Protein AF-A0A0G1C885-F1 (afdb_monomer_lite)

InterPro domains:
  IPR002300 Aminoacyl-tRNA synthetase, class Ia [PF00133] (81-276)
  IPR002300 Aminoacyl-tRNA synthetase, class Ia [PF00133] (360-400)
  IPR002303 Valine-tRNA ligase [PR00986] (29-46)
  IPR002303 Valine-tRNA ligase [PR00986] (157-170)
  IPR002303 Valine-tRNA ligase [PR00986] (380-401)
  IPR002303 Valine-tRNA ligase [PTHR11946] (9-399)
  IPR009008 Valyl/Leucyl/Isoleucyl-tRNA synthetase, editing domain [G3DSA:3.90.740.10] (1-144)
  IPR009008 Valyl/Leucyl/Isoleucyl-tRNA synthetase, editing domain [SSF50677] (2-146)
  IPR014729 Rossmann-like alpha/beta/alpha sandwich fold [G3DSA:3.40.50.620] (153-241)
  IPR014729 Rossmann-like alpha/beta/alpha sandwich fold [G3DSA:3.40.50.620] (327-408)

Sequence (433 aa):
PLYYIKYGPIELATVRLETKFGDTAVAVNPKDKRYKNFVGKEIKIQTILGPAKIKVIADEAVDIKFGTGAVKVTPAHDPNDFEMWKRHKEEIPGPKTVIDQYGRMDLREFWEKERAKKYHGLKIAEARNLIAQDMQKEGLMAKIDNDYTHTVATCYKCGTILEPRILPQWFISMTKPPAKGKKSLRDLGVETVKKGEVKFIPQRMEKIYMHWMKNLRDWNISRQIVWGIRIPAWYCRPKTFEKIMGFYTGVVPEVAKGKTKTYRIRDHQFKQGDIVGFENSQTKEIFGQAKIIKIEKIPLSQINLKDPGHYKTYESHEELIEAIKKHQPQKEVNENTEVIVYSYEFSKLDKKDSGCGNVIVSTKTPEKCPRCGSKNLEQDSDVFDTWFSSGQWPFAVQNFLSYGRYGNRLGYSFFLGGAHGYARKIQNRKSAF

pLDDT: mean 78.22, std 21.26, range [25.92, 98.06]

Foldseek 3Di:
DWFWFDFAVAIATDPQLLLLVFFWAKEAACPQPVCVVQAQHWGWGQDLLGIDIHHYHHDNVQDVPPDNRMHTQQLFWDVVSVVVCVVCVVRTDDHDDQADPVQAGDQPVSVVRPSSVVRGGHHRVRSRVVRVVSCVVVVRTPDDDPPDDDDFDADPPPRHTDTRGDDDFDWAFQQDAPDPPGGGLLVVVVVCVVVVVDDDVVNVVNVVSVVCSVPDDIDGFWDLDPDAAFAQKKWQAFPDDPDEDQDDPQDDDDDDDWAAKDKDPDCPVDDQQDKYWDADNVPRATFKIKGFHDKDKDFLLPDPLPPPRHPDRDPDSVSVQVSNCVVVVPDDHDRRRIIMMTGIGMDTQDCQNRTDRDMDRDPDDDCADPPRRHRRIDGHSIHTDPLVRVQCVCCVVVVLVPPPPPVVPPPPDDPRPRCNVPVVVVVPDDDDD

Organism: NCBI:txid1618659

Secondary structure (DSSP, 8-state):
-EEEEEETTEEEEES-GGGGGS--EEEE-TT-TTTTTTTT-EEEEEETTEEEEEEEEE-TTS-TTSTTSEEEE-TTT-HHHHHHHHHSTTTSPPP---B-TTSBB--GGGTTSHHHHHHTT-BHHHHHHHHHHHHHHTT-EEEEESS------B-TTT-PBP--------EE-SSS-SSTT---HHHHHHHHHHTT-S--SSTHHHHHHHHHHHT---EE-EE--SSSPBPSEEEE-----S------SS------SS---EEESS-----TT-EEEEE-TTT--EEEEEEEEEEEEEEGGG--TT-TT-SS--SSHHHHHHHHHHH-TTS---TT-EEEEEEEEEEEPPTTTS----EEE-SS--SS-TTT----EEE-S-EE-HHHHHHHHHHHHTTTTT-TTTTTT-----S-TTTHHHHHHHHS--S--

Structure (mmCIF, N/CA/C/O backbone):
data_AF-A0A0G1C885-F1
#
_entry.id   AF-A0A0G1C885-F1
#
loop_
_atom_site.group_PDB
_atom_site.id
_atom_site.type_symbol
_atom_site.label_atom_id
_atom_site.label_alt_id
_atom_site.label_comp_id
_atom_site.label_asym_id
_atom_site.label_entity_id
_atom_site.label_seq_id
_atom_site.pdbx_PDB_ins_code
_atom_site.Cartn_x
_atom_site.Cartn_y
_atom_site.Cartn_z
_atom_site.occupancy
_atom_site.B_iso_or_equiv
_atom_site.auth_seq_id
_atom_site.auth_comp_id
_atom_site.auth_asym_id
_atom_site.auth_atom_id
_atom_site.pdbx_PDB_model_num
ATOM 1 N N . PRO A 1 1 ? -13.970 -18.763 -4.764 1.00 92.56 1 PRO A N 1
ATOM 2 C CA . PRO A 1 1 ? -13.261 -19.982 -4.314 1.00 92.56 1 PRO A CA 1
ATOM 3 C C . PRO A 1 1 ? -12.185 -19.673 -3.270 1.00 92.56 1 PRO A C 1
ATOM 5 O O . PRO A 1 1 ? -11.553 -18.617 -3.335 1.00 92.56 1 PRO A O 1
ATOM 8 N N . LEU A 1 2 ? -11.985 -20.603 -2.340 1.00 96.69 2 LEU A N 1
ATOM 9 C CA . LEU A 1 2 ? -10.803 -20.680 -1.490 1.00 96.69 2 LEU A CA 1
ATOM 10 C C . LEU A 1 2 ? -9.802 -21.634 -2.146 1.00 96.69 2 LEU A C 1
ATOM 12 O O . LEU A 1 2 ? -10.104 -22.796 -2.414 1.00 96.69 2 LEU A O 1
ATOM 16 N N . TYR A 1 3 ? -8.612 -21.129 -2.438 1.00 97.19 3 TYR A N 1
ATOM 17 C CA . TYR A 1 3 ? -7.546 -21.877 -3.087 1.00 97.19 3 TYR A CA 1
ATOM 18 C C . TYR A 1 3 ? -6.570 -22.387 -2.034 1.00 97.19 3 TYR A C 1
ATOM 20 O O . TYR A 1 3 ? -6.033 -21.598 -1.256 1.00 97.19 3 TYR A O 1
ATOM 28 N N . TYR A 1 4 ? -6.317 -23.690 -2.044 1.00 97.31 4 TYR A N 1
ATOM 29 C CA . TYR A 1 4 ? -5.273 -24.333 -1.261 1.00 97.31 4 TYR A CA 1
ATOM 30 C C . TYR A 1 4 ? -4.066 -24.549 -2.164 1.00 97.31 4 TYR A C 1
ATOM 32 O O . TYR A 1 4 ? -4.149 -25.259 -3.169 1.00 97.31 4 TYR A O 1
ATOM 40 N N . ILE A 1 5 ? -2.950 -23.917 -1.823 1.00 96.19 5 ILE A N 1
ATOM 41 C CA . ILE A 1 5 ? -1.747 -23.877 -2.652 1.00 96.19 5 ILE A CA 1
ATOM 42 C C . ILE A 1 5 ? -0.556 -24.483 -1.920 1.00 96.19 5 ILE A C 1
ATOM 44 O O . ILE A 1 5 ? -0.408 -24.323 -0.707 1.00 96.19 5 ILE A O 1
ATOM 48 N N . LYS A 1 6 ? 0.325 -25.138 -2.675 1.00 95.00 6 LYS A N 1
ATOM 49 C CA . LYS A 1 6 ? 1.579 -25.683 -2.154 1.00 95.00 6 LYS A CA 1
ATOM 50 C C . LYS A 1 6 ? 2.623 -24.574 -2.074 1.00 95.00 6 LYS A C 1
ATOM 52 O O . LYS A 1 6 ? 2.914 -23.914 -3.071 1.00 95.00 6 LYS A O 1
ATOM 57 N N . TYR A 1 7 ? 3.204 -24.380 -0.897 1.00 93.62 7 TYR A N 1
ATOM 58 C CA . TYR A 1 7 ? 4.192 -23.341 -0.604 1.00 93.62 7 TYR A CA 1
ATOM 59 C C . TYR A 1 7 ? 5.442 -23.959 0.031 1.00 93.62 7 TYR A C 1
ATOM 61 O O . TYR A 1 7 ? 5.854 -23.641 1.145 1.00 93.62 7 TYR A O 1
ATOM 69 N N . GLY A 1 8 ? 6.046 -24.898 -0.703 1.00 91.44 8 GLY A N 1
ATOM 70 C CA . GLY A 1 8 ? 7.139 -25.722 -0.193 1.00 91.44 8 GLY A CA 1
ATOM 71 C C . GLY A 1 8 ? 6.615 -26.742 0.828 1.00 91.44 8 GLY A C 1
ATOM 72 O O . GLY A 1 8 ? 5.675 -27.462 0.499 1.00 91.44 8 GLY A O 1
ATOM 73 N N . PRO A 1 9 ? 7.183 -26.822 2.047 1.00 92.38 9 PRO A N 1
ATOM 74 C CA . PRO A 1 9 ? 6.726 -27.756 3.080 1.00 92.38 9 PRO A CA 1
ATOM 75 C C . PRO A 1 9 ? 5.414 -27.333 3.765 1.00 92.38 9 PRO A C 1
ATOM 77 O O . PRO A 1 9 ? 4.931 -28.048 4.639 1.00 92.38 9 PRO A O 1
ATOM 80 N N . ILE A 1 10 ? 4.864 -26.165 3.418 1.00 94.19 10 ILE A N 1
ATOM 81 C CA . ILE A 1 10 ? 3.641 -25.608 4.002 1.00 94.19 10 ILE A CA 1
ATOM 82 C C . ILE A 1 10 ? 2.589 -25.474 2.902 1.00 94.19 10 ILE A C 1
ATOM 84 O O . ILE A 1 10 ? 2.888 -25.004 1.805 1.00 94.19 10 ILE A O 1
ATOM 88 N N . GLU A 1 11 ? 1.347 -25.843 3.200 1.00 95.06 11 GLU A N 1
ATOM 89 C CA . GLU A 1 11 ? 0.192 -25.503 2.368 1.00 95.06 11 GLU A CA 1
ATOM 90 C C . GLU A 1 11 ? -0.501 -24.256 2.920 1.00 95.06 11 GLU A C 1
ATOM 92 O O . GLU A 1 11 ? -0.594 -24.076 4.135 1.00 95.06 11 GLU A O 1
ATOM 97 N N . LEU A 1 12 ? -0.993 -23.387 2.038 1.00 94.88 12 LEU A N 1
ATOM 98 C CA . LEU A 1 12 ? -1.668 -22.137 2.404 1.00 94.88 12 LEU A CA 1
ATOM 99 C C . LEU A 1 12 ? -3.074 -22.104 1.822 1.00 94.88 12 LEU A C 1
ATOM 101 O O . LEU A 1 12 ? -3.291 -22.599 0.718 1.00 94.88 12 LEU A O 1
ATOM 105 N N . ALA A 1 13 ? -3.995 -21.440 2.516 1.00 95.06 13 ALA A N 1
ATOM 106 C CA . ALA A 1 13 ? -5.323 -21.131 1.996 1.00 95.06 13 ALA A CA 1
ATOM 107 C C . ALA A 1 13 ? -5.428 -19.638 1.642 1.00 95.06 13 ALA A C 1
ATOM 109 O O . ALA A 1 13 ? -5.046 -18.772 2.430 1.00 95.06 13 ALA A O 1
ATOM 110 N N . THR A 1 14 ? -5.943 -19.306 0.456 1.00 95.50 14 THR A N 1
ATOM 111 C CA . THR A 1 14 ? -6.144 -17.911 0.041 1.00 95.50 14 THR A CA 1
ATOM 112 C C . THR A 1 14 ? -7.304 -17.741 -0.931 1.00 95.50 14 THR A C 1
ATOM 114 O O . THR A 1 14 ? -7.584 -18.621 -1.734 1.00 95.50 14 THR A O 1
ATOM 117 N N . VAL A 1 15 ? -7.958 -16.580 -0.908 1.00 95.19 15 VAL A N 1
ATOM 118 C CA . VAL A 1 15 ? -8.961 -16.184 -1.915 1.00 95.19 15 VAL A CA 1
ATOM 119 C C . VAL A 1 15 ? -8.382 -15.287 -3.021 1.00 95.19 15 VAL A C 1
ATOM 121 O O . VAL A 1 15 ? -9.048 -15.042 -4.025 1.00 95.19 15 VAL A O 1
ATOM 124 N N . ARG A 1 16 ? -7.135 -14.809 -2.866 1.00 95.81 16 ARG A N 1
ATOM 125 C CA . ARG A 1 16 ? -6.495 -13.812 -3.747 1.00 95.81 16 ARG A CA 1
ATOM 126 C C . ARG A 1 16 ? -5.171 -14.305 -4.344 1.00 95.81 16 ARG A C 1
ATOM 128 O O . ARG A 1 16 ? -4.099 -13.832 -3.961 1.00 95.81 16 ARG A O 1
ATOM 135 N N . LEU A 1 17 ? -5.227 -15.239 -5.295 1.00 96.50 17 LEU A N 1
ATOM 136 C CA . LEU A 1 17 ? -4.034 -15.774 -5.979 1.00 96.50 17 LEU A CA 1
ATOM 137 C C . LEU A 1 17 ? -3.221 -14.709 -6.724 1.00 96.50 17 LEU A C 1
ATOM 139 O O . LEU A 1 17 ? -2.000 -14.790 -6.787 1.00 96.50 17 LEU A O 1
ATOM 143 N N . GLU A 1 18 ? -3.877 -13.697 -7.277 1.00 96.50 18 GLU A N 1
ATOM 144 C CA . GLU A 1 18 ? -3.225 -12.630 -8.033 1.00 96.50 18 GLU A CA 1
ATOM 145 C C . GLU A 1 18 ? -2.284 -11.780 -7.170 1.00 96.50 18 GLU A C 1
ATOM 147 O O . GLU A 1 18 ? -1.275 -11.280 -7.647 1.00 96.50 18 GLU A O 1
ATOM 152 N N . THR A 1 19 ? -2.560 -11.670 -5.869 1.00 96.81 19 THR A N 1
ATOM 153 C CA . THR A 1 19 ? -1.726 -10.891 -4.938 1.00 96.81 19 THR A CA 1
ATOM 154 C C . THR A 1 19 ? -0.439 -11.619 -4.548 1.00 96.81 19 THR A C 1
ATOM 156 O O . THR A 1 19 ? 0.475 -11.024 -3.990 1.00 96.81 19 THR A O 1
ATOM 159 N N . LYS A 1 20 ? -0.327 -12.903 -4.900 1.00 95.06 20 LYS A N 1
ATOM 160 C CA . LYS A 1 20 ? 0.731 -13.810 -4.450 1.00 95.06 20 LYS A CA 1
ATOM 161 C C . LYS A 1 20 ? 2.124 -13.485 -5.011 1.00 95.06 20 LYS A C 1
ATOM 163 O O . LYS A 1 20 ? 3.103 -14.123 -4.624 1.00 95.06 20 LYS A O 1
ATOM 168 N N . PHE A 1 21 ? 2.219 -12.558 -5.966 1.00 95.50 21 PHE A N 1
ATOM 169 C CA . PHE A 1 21 ? 3.491 -11.993 -6.436 1.00 95.50 21 PHE A CA 1
ATOM 170 C C . PHE A 1 21 ? 4.071 -10.970 -5.449 1.00 95.50 21 PHE A C 1
ATOM 172 O O . PHE A 1 21 ? 5.275 -10.740 -5.453 1.00 95.50 21 PHE A O 1
ATOM 179 N N . GLY A 1 22 ? 3.228 -10.370 -4.603 1.00 95.31 22 GLY A N 1
ATOM 180 C CA . GLY A 1 22 ? 3.623 -9.386 -3.596 1.00 95.31 22 GLY A CA 1
ATOM 181 C C . GLY A 1 22 ? 3.869 -9.982 -2.209 1.00 95.31 22 GLY A C 1
ATOM 182 O O . GLY A 1 22 ? 3.947 -9.230 -1.239 1.00 95.31 22 GLY A O 1
ATOM 183 N N . ASP A 1 23 ? 3.921 -11.312 -2.093 1.00 97.06 23 ASP A N 1
ATOM 184 C CA . ASP A 1 23 ? 4.130 -11.989 -0.814 1.00 97.06 23 ASP A CA 1
ATOM 185 C C . ASP A 1 23 ? 5.489 -11.622 -0.217 1.00 97.06 23 ASP A C 1
ATOM 187 O O . ASP A 1 23 ? 6.523 -11.697 -0.885 1.00 97.06 23 ASP A O 1
ATOM 191 N N . THR A 1 24 ? 5.489 -11.265 1.064 1.00 96.75 24 THR A N 1
ATOM 192 C CA . THR A 1 24 ? 6.704 -10.933 1.818 1.00 96.75 24 THR A CA 1
ATOM 193 C C . THR A 1 24 ? 7.045 -11.992 2.860 1.00 96.75 24 THR A C 1
ATOM 195 O O . THR A 1 24 ? 8.215 -12.151 3.208 1.00 96.75 24 THR A O 1
ATOM 198 N N . ALA A 1 25 ? 6.046 -12.738 3.337 1.00 97.75 25 ALA A N 1
ATOM 199 C CA . ALA A 1 25 ? 6.206 -13.789 4.334 1.00 97.75 25 ALA A CA 1
ATOM 200 C C . ALA A 1 25 ? 5.082 -14.835 4.262 1.00 97.75 25 ALA A C 1
ATOM 202 O O . ALA A 1 25 ? 4.063 -14.645 3.595 1.00 97.75 25 ALA A O 1
ATOM 203 N N . VAL A 1 26 ? 5.262 -15.926 5.002 1.00 97.75 26 VAL A N 1
ATOM 204 C CA . VAL A 1 26 ? 4.182 -16.808 5.457 1.00 97.75 26 VAL A CA 1
ATOM 205 C C . VAL A 1 26 ? 4.002 -16.581 6.952 1.00 97.75 26 VAL A C 1
ATOM 207 O O . VAL A 1 26 ? 4.980 -16.641 7.691 1.00 97.75 26 VAL A O 1
ATOM 210 N N . ALA A 1 27 ? 2.779 -16.341 7.410 1.00 97.62 27 ALA A N 1
ATOM 211 C CA . ALA A 1 27 ? 2.473 -16.218 8.828 1.00 97.62 27 ALA A CA 1
ATOM 212 C C . ALA A 1 27 ? 1.765 -17.472 9.342 1.00 97.62 27 ALA A C 1
ATOM 214 O O . ALA A 1 27 ? 0.869 -18.016 8.691 1.00 97.62 27 ALA A O 1
ATOM 215 N N . VAL A 1 28 ? 2.165 -17.912 10.531 1.00 97.50 28 VAL A N 1
ATOM 216 C CA . VAL A 1 28 ? 1.542 -19.010 11.279 1.00 97.50 28 VAL A CA 1
ATOM 217 C C . VAL A 1 28 ? 1.264 -18.555 12.704 1.00 97.50 28 VAL A C 1
ATOM 219 O O . VAL A 1 28 ? 1.943 -17.669 13.222 1.00 97.50 28 VAL A O 1
ATOM 222 N N . ASN A 1 29 ? 0.288 -19.162 13.372 1.00 96.62 29 ASN A N 1
ATOM 223 C CA . ASN A 1 29 ? 0.048 -18.831 14.773 1.00 96.62 29 ASN A CA 1
ATOM 224 C C . ASN A 1 29 ? 1.174 -19.409 15.659 1.00 96.62 29 ASN A C 1
ATOM 226 O O . ASN A 1 29 ? 1.488 -20.595 15.522 1.00 96.62 29 ASN A O 1
ATOM 230 N N . PRO A 1 30 ? 1.745 -18.655 16.622 1.00 94.81 30 PRO A N 1
ATOM 231 C CA . PRO A 1 30 ? 2.772 -19.174 17.536 1.00 94.81 30 PRO A CA 1
ATOM 232 C C . PRO A 1 30 ? 2.314 -20.379 18.375 1.00 94.81 30 PRO A C 1
ATOM 234 O O . PRO A 1 30 ? 3.142 -21.168 18.832 1.00 94.81 30 PRO A O 1
ATOM 237 N N . LYS A 1 31 ? 1.001 -20.538 18.589 1.00 95.69 31 LYS A N 1
ATOM 238 C CA . LYS A 1 31 ? 0.406 -21.652 19.345 1.00 95.69 31 LYS A CA 1
ATOM 239 C C . LYS A 1 31 ? 0.156 -22.887 18.471 1.00 95.69 31 LYS A C 1
ATOM 241 O O . LYS A 1 31 ? -0.198 -23.941 19.002 1.00 95.69 31 LYS A O 1
ATOM 246 N N . ASP A 1 32 ? 0.356 -22.792 17.156 1.00 95.88 32 ASP A N 1
ATOM 247 C CA . ASP A 1 32 ? 0.198 -23.917 16.239 1.00 95.88 32 ASP A CA 1
ATOM 248 C C . ASP A 1 32 ? 1.439 -24.821 16.236 1.00 95.88 32 ASP A C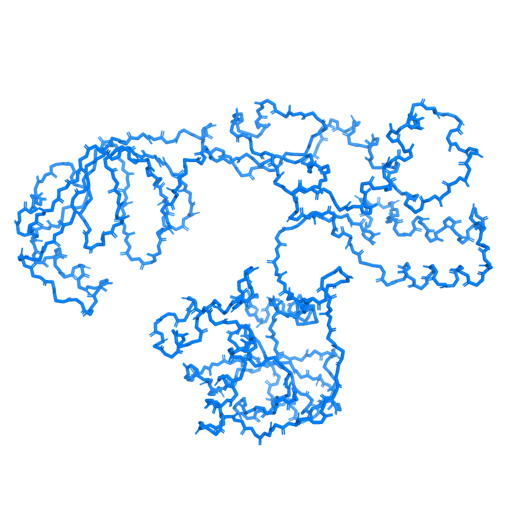 1
ATOM 250 O O . ASP A 1 32 ? 2.482 -24.518 15.649 1.00 95.88 32 ASP A O 1
ATOM 254 N N . LYS A 1 33 ? 1.314 -25.985 16.882 1.00 95.06 33 LYS A N 1
ATOM 255 C CA . LYS A 1 33 ? 2.400 -26.969 16.986 1.00 95.06 33 LYS A CA 1
ATOM 256 C C . LYS A 1 33 ? 2.844 -27.516 15.623 1.00 95.06 33 LYS A C 1
ATOM 258 O O . LYS A 1 33 ? 3.998 -27.926 15.517 1.00 95.06 33 LYS A O 1
ATOM 263 N N . ARG A 1 34 ? 1.982 -27.494 14.593 1.00 94.88 34 ARG A N 1
ATOM 2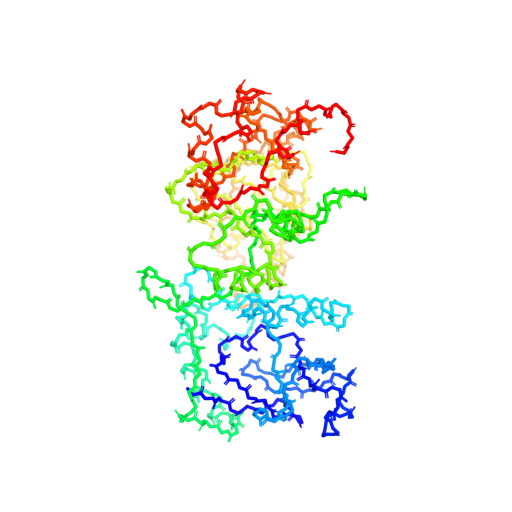64 C CA . ARG A 1 34 ? 2.289 -28.017 13.246 1.00 94.88 34 ARG A CA 1
ATOM 265 C C . ARG A 1 34 ? 3.446 -27.266 12.588 1.00 94.88 34 ARG A C 1
ATOM 267 O O . ARG A 1 34 ? 4.251 -27.877 11.892 1.00 94.88 34 ARG A O 1
ATOM 274 N N . TYR A 1 35 ? 3.554 -25.958 12.841 1.00 95.62 35 TYR A N 1
ATOM 275 C CA . TYR A 1 35 ? 4.497 -25.082 12.138 1.00 95.62 35 TYR A CA 1
ATOM 276 C C . TYR A 1 35 ? 5.661 -24.570 12.990 1.00 95.62 35 TYR A C 1
ATOM 278 O O . TYR A 1 35 ? 6.523 -23.853 12.481 1.00 95.62 35 TYR A O 1
ATOM 286 N N . LYS A 1 36 ? 5.741 -24.971 14.266 1.00 93.06 36 LYS A N 1
ATOM 287 C CA . LYS A 1 36 ? 6.752 -24.490 15.225 1.00 93.06 36 LYS A CA 1
ATOM 288 C C . LYS A 1 36 ? 8.191 -24.597 14.699 1.00 93.06 36 LYS A C 1
ATOM 290 O O . LYS A 1 36 ? 9.003 -23.714 14.942 1.00 93.06 36 LYS A O 1
ATOM 295 N N . ASN A 1 37 ? 8.493 -25.649 13.936 1.00 94.19 37 ASN A N 1
ATOM 296 C CA . ASN A 1 37 ? 9.830 -25.898 13.390 1.00 94.19 37 ASN A CA 1
ATOM 297 C C . ASN A 1 37 ? 10.209 -24.995 12.204 1.00 94.19 37 ASN A C 1
ATOM 299 O O . ASN A 1 37 ? 11.386 -24.980 11.832 1.00 94.19 37 ASN A O 1
ATOM 303 N N . PHE A 1 38 ? 9.254 -24.274 11.612 1.00 95.06 38 PHE A N 1
ATOM 304 C CA . PHE A 1 38 ? 9.480 -23.369 10.482 1.00 95.06 38 PHE A CA 1
ATOM 305 C C . PHE A 1 38 ? 9.588 -21.903 10.902 1.00 95.06 38 PHE A C 1
ATOM 307 O O . PHE A 1 38 ? 10.220 -21.132 10.187 1.00 95.06 38 PHE A O 1
ATOM 314 N N . VAL A 1 39 ? 9.016 -21.520 12.049 1.00 95.88 39 VAL A N 1
ATOM 315 C CA . VAL A 1 39 ? 9.035 -20.136 12.549 1.00 95.88 39 VAL A CA 1
ATOM 316 C C . VAL A 1 39 ? 10.466 -19.595 12.600 1.00 95.88 39 VAL A C 1
ATOM 318 O O . VAL A 1 39 ? 11.378 -20.245 13.111 1.00 95.88 39 VAL A O 1
ATOM 321 N N . GLY A 1 40 ? 10.664 -18.403 12.039 1.00 95.44 40 GLY A N 1
ATOM 322 C CA . GLY A 1 40 ? 11.960 -17.739 11.958 1.00 95.44 40 GLY A CA 1
ATOM 323 C C . GLY A 1 40 ? 12.886 -18.287 10.868 1.00 95.44 40 GLY A C 1
ATOM 324 O O . GLY A 1 40 ? 13.977 -17.749 10.682 1.00 95.44 40 GLY A O 1
ATOM 325 N N . LYS A 1 41 ? 12.490 -19.313 10.108 1.00 96.38 41 LYS A N 1
ATOM 326 C CA . LYS A 1 41 ? 13.300 -19.881 9.019 1.00 96.38 41 LYS A CA 1
ATOM 327 C C . LYS A 1 41 ? 12.832 -19.388 7.657 1.00 96.38 41 LYS A C 1
ATOM 329 O O . LYS A 1 41 ? 11.676 -19.013 7.465 1.00 96.38 41 LYS A O 1
ATOM 334 N N . GLU A 1 42 ? 13.752 -19.409 6.701 1.00 96.75 42 GLU A N 1
ATOM 335 C CA . GLU A 1 42 ? 13.404 -19.299 5.289 1.00 96.75 42 GLU A CA 1
ATOM 336 C C . GLU A 1 42 ? 13.106 -20.686 4.730 1.00 96.75 42 GLU A C 1
ATOM 338 O O . GLU A 1 42 ? 13.903 -21.615 4.878 1.00 96.75 42 GLU A O 1
ATOM 343 N N . ILE A 1 43 ? 11.971 -20.818 4.056 1.00 96.44 43 ILE A N 1
ATOM 344 C CA . ILE A 1 43 ? 11.600 -22.029 3.333 1.00 96.44 43 ILE A CA 1
ATOM 345 C C . ILE A 1 43 ? 11.766 -21.796 1.833 1.00 96.44 43 ILE A C 1
ATOM 347 O O . ILE A 1 43 ? 11.504 -20.706 1.318 1.00 96.44 43 ILE A O 1
ATOM 351 N N . LYS A 1 44 ? 12.223 -22.829 1.122 1.00 96.62 44 LYS A N 1
ATOM 352 C CA . LYS A 1 44 ? 12.243 -22.831 -0.343 1.00 96.62 44 LYS A CA 1
ATOM 353 C C . LYS A 1 44 ? 10.833 -23.114 -0.842 1.00 96.62 44 LYS A C 1
ATOM 355 O O . LYS A 1 44 ? 10.202 -24.070 -0.395 1.00 96.62 44 LYS A O 1
ATOM 360 N N . ILE A 1 45 ? 10.368 -22.300 -1.777 1.00 95.38 45 ILE A N 1
ATOM 361 C CA . ILE A 1 45 ? 9.045 -22.425 -2.382 1.00 95.38 45 ILE A CA 1
ATOM 362 C C . ILE A 1 45 ? 9.179 -22.473 -3.898 1.00 95.38 45 ILE A C 1
ATOM 364 O O . ILE A 1 45 ? 10.058 -21.830 -4.475 1.00 95.38 45 ILE A O 1
ATOM 368 N N . GLN A 1 46 ? 8.279 -23.206 -4.546 1.00 94.75 46 GLN A N 1
ATOM 369 C CA . GLN A 1 46 ? 8.097 -23.122 -5.986 1.00 94.75 46 GLN A CA 1
ATOM 370 C C . GLN A 1 46 ? 6.954 -22.145 -6.260 1.00 94.75 46 GLN A C 1
ATOM 372 O O . GLN A 1 46 ? 5.817 -22.379 -5.857 1.00 94.75 46 GLN A O 1
ATOM 377 N N . THR A 1 47 ? 7.254 -21.030 -6.923 1.00 93.12 47 THR A N 1
ATOM 378 C CA . THR A 1 47 ? 6.229 -20.083 -7.371 1.00 93.12 47 THR A CA 1
ATOM 379 C C . THR A 1 47 ? 5.893 -20.325 -8.835 1.00 93.12 47 THR A C 1
ATOM 381 O O . THR A 1 47 ? 6.652 -20.956 -9.571 1.00 93.12 47 THR A O 1
ATOM 384 N N . ILE A 1 48 ? 4.798 -19.721 -9.291 1.00 93.62 48 ILE A N 1
ATOM 385 C CA . ILE A 1 48 ? 4.456 -19.675 -10.714 1.00 93.62 48 ILE A CA 1
ATOM 386 C C . ILE A 1 48 ? 5.521 -18.941 -11.555 1.00 93.62 48 ILE A C 1
ATOM 388 O O . ILE A 1 48 ? 5.582 -19.113 -12.763 1.00 93.62 48 ILE A O 1
ATOM 392 N N . LEU A 1 49 ? 6.393 -18.136 -10.938 1.00 93.81 49 LEU A N 1
ATOM 393 C CA . LEU A 1 49 ? 7.521 -17.467 -11.598 1.00 93.81 49 LEU A CA 1
ATOM 394 C C . LEU A 1 49 ? 8.863 -18.179 -11.353 1.00 93.81 49 LEU A C 1
ATOM 396 O O . LEU A 1 49 ? 9.921 -17.568 -11.514 1.00 93.81 49 LEU A O 1
ATOM 400 N N . GLY A 1 50 ? 8.841 -19.434 -10.907 1.00 92.94 50 GLY A N 1
ATOM 401 C CA . GLY A 1 50 ? 10.038 -20.205 -10.579 1.00 92.94 50 GLY A CA 1
ATOM 402 C C . GLY A 1 50 ? 10.341 -20.282 -9.076 1.00 92.94 50 GLY A C 1
ATOM 403 O O . GLY A 1 50 ? 9.541 -19.827 -8.248 1.00 92.94 50 GLY A O 1
ATOM 404 N N . PRO A 1 51 ? 11.486 -20.873 -8.701 1.00 94.25 51 PRO A N 1
ATOM 405 C CA . PRO A 1 51 ? 11.864 -21.066 -7.306 1.00 94.25 51 PRO A CA 1
ATOM 406 C C . PRO A 1 51 ? 12.111 -19.730 -6.593 1.00 94.25 51 PRO A C 1
ATOM 408 O O . PRO A 1 51 ? 12.641 -18.781 -7.173 1.00 94.25 51 PRO A O 1
ATOM 411 N N . ALA A 1 52 ? 11.740 -19.664 -5.318 1.00 94.38 52 ALA A N 1
ATOM 412 C CA . ALA A 1 52 ? 11.979 -18.523 -4.441 1.00 94.38 52 ALA A CA 1
ATOM 413 C C . ALA A 1 52 ? 12.218 -18.984 -2.994 1.00 94.38 52 ALA A C 1
ATOM 415 O O . ALA A 1 52 ? 12.080 -20.165 -2.661 1.00 94.38 52 ALA A O 1
ATOM 416 N N . LYS A 1 53 ? 12.578 -18.041 -2.124 1.00 96.12 53 LYS A N 1
ATOM 417 C CA . LYS A 1 53 ? 12.631 -18.237 -0.673 1.00 96.12 53 LYS A CA 1
ATOM 418 C C . LYS A 1 53 ? 11.645 -17.293 -0.005 1.00 96.12 53 LYS A C 1
ATOM 420 O O . LYS A 1 53 ? 11.466 -16.173 -0.478 1.00 96.12 53 LYS A O 1
ATOM 425 N N . ILE A 1 54 ? 11.031 -17.740 1.083 1.00 96.75 54 ILE A N 1
ATOM 426 C CA . ILE A 1 54 ? 10.150 -16.897 1.889 1.00 96.75 54 ILE A CA 1
ATOM 427 C C . ILE A 1 54 ? 10.346 -17.177 3.376 1.00 96.75 54 ILE A C 1
ATOM 429 O O . ILE A 1 54 ? 10.557 -18.322 3.782 1.00 96.75 54 ILE A O 1
ATOM 433 N N . LYS A 1 55 ? 10.298 -16.121 4.187 1.00 97.50 55 LYS A N 1
ATOM 434 C CA . LYS A 1 55 ? 10.406 -16.202 5.643 1.00 97.50 55 LYS A CA 1
ATOM 435 C C . LYS A 1 55 ? 9.078 -16.658 6.245 1.00 97.50 55 LYS A C 1
ATOM 437 O O . LYS A 1 55 ? 8.022 -16.185 5.825 1.00 97.50 55 LYS A O 1
ATOM 442 N N . VAL A 1 56 ? 9.135 -17.535 7.244 1.00 98.06 56 VAL A N 1
ATOM 443 C CA . VAL A 1 56 ? 7.976 -17.883 8.075 1.00 98.06 56 VAL A CA 1
ATOM 444 C C . VAL A 1 56 ? 8.030 -17.085 9.375 1.00 98.06 56 VAL A C 1
ATOM 446 O O . VAL A 1 56 ? 9.010 -17.181 10.115 1.00 98.06 56 VAL A O 1
ATOM 449 N N . ILE A 1 57 ? 6.985 -16.316 9.660 1.00 97.88 57 ILE A N 1
ATOM 450 C CA . ILE A 1 57 ? 6.831 -15.513 10.880 1.00 97.88 57 ILE A CA 1
ATOM 451 C C . ILE A 1 57 ? 5.725 -16.083 11.770 1.00 97.88 57 ILE A C 1
ATOM 453 O O . ILE A 1 57 ? 4.810 -16.754 11.287 1.00 97.88 57 ILE A O 1
ATOM 457 N N . ALA A 1 58 ? 5.812 -15.819 13.072 1.00 97.44 58 ALA A N 1
ATOM 458 C CA . ALA A 1 58 ? 4.770 -16.182 14.025 1.00 97.44 58 ALA A CA 1
ATOM 459 C C . ALA A 1 58 ? 3.944 -14.951 14.408 1.00 97.44 58 ALA A C 1
ATOM 461 O O . ALA A 1 58 ? 4.479 -14.030 15.017 1.00 97.44 58 ALA A O 1
ATOM 462 N N . ASP A 1 59 ? 2.646 -14.965 14.103 1.00 97.38 59 ASP A N 1
ATOM 463 C CA . ASP A 1 59 ? 1.728 -13.866 14.413 1.00 97.38 59 ASP A CA 1
ATOM 464 C C . ASP A 1 59 ? 0.405 -14.412 14.979 1.00 97.38 59 ASP A C 1
ATOM 466 O O . ASP A 1 59 ? -0.204 -15.330 14.425 1.00 97.38 59 ASP A O 1
ATOM 470 N N . GLU A 1 60 ? -0.046 -13.865 16.112 1.00 96.19 60 GLU A N 1
ATOM 471 C CA . GLU A 1 60 ? -1.269 -14.315 16.792 1.00 96.19 60 GLU A CA 1
ATOM 472 C C . GLU A 1 60 ? -2.559 -14.001 16.018 1.00 96.19 60 GLU A C 1
ATOM 474 O O . GLU A 1 60 ? -3.595 -14.591 16.322 1.00 96.19 60 GLU A O 1
ATOM 479 N N . ALA A 1 61 ? -2.512 -13.114 15.017 1.00 95.06 61 ALA A N 1
ATOM 480 C CA . ALA A 1 61 ? -3.659 -12.800 14.166 1.00 95.06 61 ALA A CA 1
ATOM 481 C C . ALA A 1 61 ? -4.064 -13.962 13.242 1.00 95.06 61 ALA A C 1
ATOM 483 O O . ALA A 1 61 ? -5.170 -13.949 12.701 1.00 95.06 61 ALA A O 1
ATOM 484 N N . VAL A 1 62 ? -3.195 -14.961 13.053 1.00 96.44 62 VAL A N 1
ATOM 485 C CA . VAL A 1 62 ? -3.487 -16.133 12.221 1.00 96.44 62 VAL A CA 1
ATOM 486 C C . VAL A 1 62 ? -4.418 -17.091 12.964 1.00 96.44 62 VAL A C 1
ATOM 488 O O . VAL A 1 62 ? -4.087 -17.572 14.049 1.00 96.44 62 VAL A O 1
ATOM 491 N N . ASP A 1 63 ? -5.566 -17.420 12.372 1.00 95.94 63 ASP A N 1
ATOM 492 C CA . ASP A 1 63 ? -6.478 -18.432 12.915 1.00 95.94 63 ASP A CA 1
ATOM 493 C C . ASP A 1 63 ? -5.980 -19.850 12.593 1.00 95.94 63 ASP A C 1
ATOM 495 O O . ASP A 1 63 ? -5.907 -20.257 11.435 1.00 95.94 63 ASP A O 1
ATOM 499 N N . ILE A 1 64 ? -5.682 -20.625 13.640 1.00 96.06 64 ILE A N 1
ATOM 500 C CA . ILE A 1 64 ? -5.218 -22.020 13.562 1.00 96.06 64 ILE A CA 1
ATOM 501 C C . ILE A 1 64 ? -6.235 -22.924 12.849 1.00 96.06 64 ILE A C 1
ATOM 503 O O . ILE A 1 64 ? -5.846 -23.883 12.175 1.00 96.06 64 ILE A O 1
ATOM 507 N N . LYS A 1 65 ? -7.535 -22.651 13.027 1.00 95.56 65 LYS A N 1
ATOM 508 C CA . LYS A 1 65 ? -8.631 -23.492 12.528 1.00 95.56 65 LYS A CA 1
ATOM 509 C C . LYS A 1 65 ? -9.007 -23.180 11.083 1.00 95.56 65 LYS A C 1
ATOM 511 O O . LYS A 1 65 ? -9.609 -24.027 10.428 1.00 95.56 65 LYS A O 1
ATOM 516 N N . PHE A 1 66 ? -8.687 -21.986 10.592 1.00 94.31 66 PHE A N 1
ATOM 517 C CA . PHE A 1 66 ? -9.041 -21.579 9.240 1.00 94.31 66 PHE A CA 1
ATOM 518 C C . PHE A 1 66 ? -8.044 -22.119 8.209 1.00 94.31 66 PHE A C 1
ATOM 520 O O . PHE A 1 66 ? -6.829 -21.962 8.351 1.00 94.31 66 PHE A O 1
ATOM 527 N N . GLY A 1 67 ? -8.558 -22.719 7.132 1.00 92.75 67 GLY A N 1
ATOM 528 C CA . GLY A 1 67 ? -7.733 -23.243 6.047 1.00 92.75 67 GLY A CA 1
ATOM 529 C C . GLY A 1 67 ? -6.713 -24.262 6.556 1.00 92.75 67 GLY A C 1
ATOM 530 O O . GLY A 1 67 ? -7.080 -25.323 7.052 1.00 92.75 67 GLY A O 1
ATOM 531 N N . THR A 1 68 ? -5.429 -23.934 6.430 1.00 94.12 68 THR A N 1
ATOM 532 C CA . THR A 1 68 ? -4.312 -24.771 6.892 1.00 94.12 68 THR A CA 1
ATOM 533 C C . THR A 1 68 ? -3.706 -24.293 8.217 1.00 94.12 68 THR A C 1
ATOM 535 O O . THR A 1 68 ? -2.794 -24.941 8.728 1.00 94.12 68 THR A O 1
ATOM 538 N N . GLY A 1 69 ? -4.178 -23.178 8.791 1.00 93.81 69 GLY A N 1
ATOM 539 C CA . GLY A 1 69 ? -3.529 -22.490 9.917 1.00 93.81 69 GLY A CA 1
ATOM 540 C C . GLY A 1 69 ? -2.272 -21.695 9.536 1.00 93.81 69 GLY A C 1
ATOM 541 O O . GLY A 1 69 ? -1.547 -21.229 10.416 1.00 93.81 69 GLY A O 1
ATOM 542 N N . ALA A 1 70 ? -2.012 -21.548 8.235 1.00 96.12 70 ALA A N 1
ATOM 543 C CA . ALA A 1 70 ? -0.931 -20.753 7.672 1.00 96.12 70 ALA A CA 1
ATOM 544 C C . ALA A 1 70 ? -1.474 -19.841 6.561 1.00 96.12 70 ALA A C 1
ATOM 546 O O . ALA A 1 70 ? -2.290 -20.260 5.734 1.00 96.12 70 ALA A O 1
ATOM 547 N N . VAL A 1 71 ? -1.014 -18.591 6.528 1.00 96.12 71 VAL A N 1
ATOM 548 C CA . VAL A 1 71 ? -1.485 -17.572 5.583 1.00 96.12 71 VAL A CA 1
ATOM 549 C C . VAL A 1 71 ? -0.307 -16.906 4.878 1.00 96.12 71 VAL A C 1
ATOM 551 O O . VAL A 1 71 ? 0.755 -16.700 5.464 1.00 96.12 71 VAL A O 1
ATOM 554 N N . LYS A 1 72 ? -0.479 -16.576 3.597 1.00 96.25 72 LYS A N 1
ATOM 555 C CA . LYS A 1 72 ? 0.461 -15.694 2.895 1.00 96.25 72 LYS A CA 1
ATOM 556 C C . LYS A 1 72 ? 0.327 -14.269 3.438 1.00 96.25 72 LYS A C 1
ATOM 558 O O . LYS A 1 72 ? -0.782 -13.847 3.741 1.00 96.25 72 LYS A O 1
ATOM 563 N N . VAL A 1 73 ? 1.422 -13.522 3.503 1.00 97.69 73 VAL A N 1
ATOM 564 C CA . VAL A 1 73 ? 1.415 -12.117 3.929 1.00 97.69 73 VAL A CA 1
ATOM 565 C C . VAL A 1 73 ? 1.713 -11.241 2.719 1.00 97.69 73 VAL A C 1
ATOM 567 O O . VAL A 1 73 ? 2.826 -11.279 2.194 1.00 97.69 73 VAL A O 1
ATOM 570 N N . THR A 1 74 ? 0.737 -10.444 2.282 1.00 97.25 74 THR A N 1
ATOM 571 C CA . THR A 1 74 ? 0.856 -9.512 1.151 1.00 97.25 74 THR A CA 1
ATOM 572 C C . THR A 1 74 ? 0.496 -8.076 1.572 1.00 97.25 74 THR A C 1
ATOM 574 O O . THR A 1 74 ? -0.584 -7.568 1.254 1.00 97.25 74 THR A O 1
ATOM 577 N N . PRO A 1 75 ? 1.409 -7.358 2.250 1.00 96.81 75 PRO A N 1
ATOM 578 C CA . PRO A 1 75 ? 1.084 -6.124 2.972 1.00 96.81 75 PRO A CA 1
ATOM 579 C C . PRO A 1 75 ? 0.535 -4.980 2.113 1.00 96.81 75 PRO A C 1
ATOM 581 O O . PRO A 1 75 ? -0.142 -4.096 2.623 1.00 96.81 75 PRO A O 1
ATOM 584 N N . ALA A 1 76 ? 0.831 -4.958 0.812 1.00 96.06 76 ALA A N 1
ATOM 585 C CA . ALA A 1 76 ? 0.350 -3.900 -0.075 1.00 96.06 76 ALA A CA 1
ATOM 586 C C . ALA A 1 76 ? -1.116 -4.071 -0.511 1.00 96.06 76 ALA A C 1
ATOM 588 O O . ALA A 1 76 ? -1.684 -3.119 -1.041 1.00 96.06 76 ALA A O 1
ATOM 589 N N . HIS A 1 77 ? -1.707 -5.254 -0.295 1.00 96.81 77 HIS A N 1
ATOM 590 C CA . HIS A 1 77 ? -2.988 -5.665 -0.887 1.00 96.81 77 HIS A CA 1
ATOM 591 C C . HIS A 1 77 ? -4.019 -6.190 0.121 1.00 96.81 77 HIS A C 1
ATOM 593 O O . HIS A 1 77 ? -5.125 -6.564 -0.280 1.00 96.81 77 HIS A O 1
ATOM 599 N N . ASP A 1 78 ? -3.693 -6.204 1.415 1.00 95.62 78 ASP A N 1
ATOM 600 C CA . ASP A 1 78 ? -4.626 -6.544 2.488 1.00 95.62 78 ASP A CA 1
ATOM 601 C C . ASP A 1 78 ? -4.305 -5.752 3.777 1.00 95.62 78 ASP A C 1
ATOM 603 O O . ASP A 1 78 ? -3.142 -5.681 4.186 1.00 95.62 78 ASP A O 1
ATOM 607 N N . PRO A 1 79 ? -5.303 -5.132 4.441 1.00 93.44 79 PRO A N 1
ATOM 608 C CA . PRO A 1 79 ? -5.070 -4.371 5.666 1.00 93.44 79 PRO A CA 1
ATOM 609 C C . PRO A 1 79 ? -4.557 -5.206 6.846 1.00 93.44 79 PRO A C 1
ATOM 611 O O . PRO A 1 79 ? -3.763 -4.694 7.631 1.00 93.44 79 PRO A O 1
ATOM 614 N N . ASN A 1 80 ? -4.995 -6.457 7.004 1.00 94.69 80 ASN A N 1
ATOM 615 C CA . ASN A 1 80 ? -4.518 -7.328 8.080 1.00 94.69 80 ASN A CA 1
ATOM 616 C C . ASN A 1 80 ? -3.068 -7.741 7.821 1.00 94.69 80 ASN A C 1
ATOM 618 O O . ASN A 1 80 ? -2.256 -7.700 8.745 1.00 94.69 80 ASN A O 1
ATOM 622 N N . ASP A 1 81 ? -2.723 -8.031 6.564 1.00 97.19 81 ASP A N 1
ATOM 623 C CA . ASP A 1 81 ? -1.341 -8.290 6.152 1.00 97.19 81 ASP A CA 1
ATOM 624 C C . ASP A 1 81 ? -0.444 -7.069 6.384 1.00 97.19 81 ASP A C 1
ATOM 626 O O . ASP A 1 81 ? 0.699 -7.208 6.821 1.00 97.19 81 ASP A O 1
ATOM 630 N N . PHE A 1 82 ? -0.962 -5.858 6.157 1.00 96.38 82 PHE A N 1
ATOM 631 C CA . PHE A 1 82 ? -0.247 -4.623 6.472 1.00 96.38 82 PHE A CA 1
ATOM 632 C C . PHE A 1 82 ? -0.025 -4.442 7.980 1.00 96.38 82 PHE A C 1
ATOM 634 O O . PHE A 1 82 ? 1.060 -4.042 8.405 1.00 96.38 82 PHE A O 1
ATOM 641 N N . GLU A 1 83 ? -1.025 -4.750 8.813 1.00 95.31 83 GLU A N 1
ATOM 642 C CA . GLU A 1 83 ? -0.872 -4.733 10.272 1.00 95.31 83 GLU A CA 1
ATOM 643 C C . GLU A 1 83 ? 0.136 -5.787 10.759 1.00 95.31 83 GLU A C 1
ATOM 645 O O . GLU A 1 83 ? 0.939 -5.478 11.642 1.00 95.31 83 GLU A O 1
ATOM 650 N N . MET A 1 84 ? 0.128 -6.996 10.181 1.00 96.94 84 MET A N 1
ATOM 651 C CA . MET A 1 84 ? 1.138 -8.034 10.442 1.00 96.94 84 MET A CA 1
ATOM 652 C C . MET A 1 84 ? 2.532 -7.528 10.068 1.00 96.94 84 MET A C 1
ATOM 654 O O . MET A 1 84 ? 3.447 -7.548 10.889 1.00 96.94 84 MET A O 1
ATOM 658 N N . TRP A 1 85 ? 2.691 -6.959 8.873 1.00 97.19 85 TRP A N 1
ATOM 659 C CA . TRP A 1 85 ? 3.965 -6.381 8.452 1.00 97.19 85 TRP A CA 1
ATOM 660 C C . TRP A 1 85 ? 4.468 -5.288 9.395 1.00 97.19 85 TRP A C 1
ATOM 662 O O . TRP A 1 85 ? 5.646 -5.280 9.731 1.00 97.19 85 TRP A O 1
ATOM 672 N N . LYS A 1 86 ? 3.600 -4.402 9.898 1.00 96.00 86 LYS A N 1
ATOM 673 C CA . LYS A 1 86 ? 4.019 -3.378 10.870 1.00 96.00 86 LYS A CA 1
ATOM 674 C C . LYS A 1 86 ? 4.583 -3.972 12.162 1.00 96.00 86 LYS A C 1
ATOM 676 O O . LYS A 1 86 ? 5.504 -3.381 12.726 1.00 96.00 86 LYS A O 1
ATOM 681 N N . ARG A 1 87 ? 4.047 -5.107 12.630 1.00 97.06 87 ARG A N 1
ATOM 682 C CA . ARG A 1 87 ? 4.560 -5.825 13.811 1.00 97.06 87 ARG A CA 1
ATOM 683 C C . ARG A 1 87 ? 5.897 -6.515 13.537 1.00 97.06 87 ARG A C 1
ATOM 685 O O . ARG A 1 87 ? 6.733 -6.555 14.429 1.00 97.06 87 ARG A O 1
ATOM 692 N N . HIS A 1 88 ? 6.111 -6.965 12.302 1.00 97.38 88 HIS A N 1
ATOM 693 C CA . HIS A 1 88 ? 7.280 -7.743 11.876 1.00 97.38 88 HIS A CA 1
ATOM 694 C C . HIS A 1 88 ? 8.218 -6.981 10.922 1.00 97.38 88 HIS A C 1
ATOM 696 O O . HIS A 1 88 ? 8.988 -7.589 10.182 1.00 97.38 88 HIS A O 1
ATOM 702 N N . LYS A 1 89 ? 8.181 -5.643 10.919 1.00 94.94 89 LYS A N 1
ATOM 703 C CA . LYS A 1 89 ? 8.882 -4.790 9.935 1.00 94.94 89 LYS A CA 1
ATOM 704 C C . LYS A 1 89 ? 10.406 -4.996 9.892 1.00 94.94 89 LYS A C 1
ATOM 706 O O . LYS A 1 89 ? 11.042 -4.622 8.914 1.00 94.94 89 LYS A O 1
ATOM 711 N N . GLU A 1 90 ? 10.977 -5.521 10.975 1.00 95.75 90 GLU A N 1
ATOM 712 C CA . GLU A 1 90 ? 12.410 -5.806 11.131 1.00 95.75 90 GLU A CA 1
ATOM 713 C C . GLU A 1 90 ? 12.772 -7.226 10.662 1.00 95.75 90 GLU A C 1
ATOM 715 O O . GLU A 1 90 ? 13.940 -7.518 10.424 1.00 95.75 90 GLU A O 1
ATOM 720 N N . GLU A 1 91 ? 11.780 -8.104 10.491 1.00 94.75 91 GLU A N 1
ATOM 721 C CA . GLU A 1 91 ? 11.964 -9.509 10.116 1.00 94.75 91 GLU A CA 1
ATOM 722 C C . GLU A 1 91 ? 11.696 -9.783 8.632 1.00 94.75 91 GLU A C 1
ATOM 724 O O . GLU A 1 91 ? 12.231 -10.753 8.087 1.00 94.75 91 GLU A O 1
ATOM 729 N N . ILE A 1 92 ? 10.841 -8.978 7.987 1.00 95.94 92 ILE A N 1
ATOM 730 C CA . ILE A 1 92 ? 10.343 -9.245 6.630 1.00 95.94 92 ILE A CA 1
ATOM 731 C C . ILE A 1 92 ? 10.444 -8.016 5.710 1.00 95.94 92 ILE A C 1
ATOM 733 O O . ILE A 1 92 ? 10.404 -6.880 6.189 1.00 95.94 92 ILE A O 1
ATOM 737 N N . PRO A 1 93 ? 10.544 -8.212 4.378 1.00 93.94 93 PRO A N 1
ATOM 738 C CA . PRO A 1 93 ? 10.637 -7.112 3.422 1.00 93.94 93 PRO A CA 1
ATOM 739 C C . PRO A 1 93 ? 9.447 -6.148 3.473 1.00 93.94 93 PRO A C 1
ATOM 741 O O . PRO A 1 93 ? 8.345 -6.498 3.902 1.00 93.94 93 PRO A O 1
ATOM 744 N N . GLY A 1 94 ? 9.670 -4.932 2.969 1.00 91.88 94 GLY A N 1
ATOM 745 C CA . GLY A 1 94 ? 8.624 -3.926 2.796 1.00 91.88 94 GLY A CA 1
ATOM 746 C C . GLY A 1 94 ? 7.493 -4.371 1.850 1.00 91.88 94 GLY A C 1
ATOM 747 O O . GLY A 1 94 ? 7.682 -5.293 1.051 1.00 91.88 94 GLY A O 1
ATOM 748 N N . PRO A 1 95 ? 6.323 -3.709 1.904 1.00 93.44 95 PRO A N 1
ATOM 749 C CA . PRO A 1 95 ? 5.177 -4.030 1.059 1.00 93.44 95 PRO A CA 1
ATOM 750 C C . PRO A 1 95 ? 5.508 -3.927 -0.434 1.00 93.44 95 PRO A C 1
ATOM 752 O O . PRO A 1 95 ? 6.069 -2.925 -0.879 1.00 93.44 95 PRO A O 1
ATOM 755 N N . LYS A 1 96 ? 5.096 -4.928 -1.216 1.00 92.31 96 LYS A N 1
ATOM 756 C CA . LYS A 1 96 ? 5.271 -4.963 -2.673 1.00 92.31 96 LYS A CA 1
ATOM 757 C C . LYS A 1 96 ? 3.940 -4.785 -3.385 1.00 92.31 96 LYS A C 1
ATOM 759 O O . LYS A 1 96 ? 3.039 -5.602 -3.211 1.00 92.31 96 LYS A O 1
ATOM 764 N N . THR A 1 97 ? 3.822 -3.727 -4.181 1.00 91.31 97 THR A N 1
ATOM 765 C CA . THR A 1 97 ? 2.604 -3.453 -4.956 1.00 91.31 97 THR A CA 1
ATOM 766 C C . THR A 1 97 ? 2.660 -4.201 -6.283 1.00 91.31 97 THR A C 1
ATOM 768 O O . THR A 1 97 ? 3.569 -3.973 -7.070 1.00 91.31 97 THR A O 1
ATOM 771 N N . VAL A 1 98 ? 1.676 -5.063 -6.535 1.00 94.75 98 VAL A N 1
ATOM 772 C CA . VAL A 1 98 ? 1.554 -5.879 -7.757 1.00 94.75 98 VAL A CA 1
ATOM 773 C C . VAL A 1 98 ? 0.244 -5.639 -8.512 1.00 94.75 98 VAL A C 1
ATOM 775 O O . VAL A 1 98 ? -0.037 -6.316 -9.498 1.00 94.75 98 VAL A O 1
ATOM 778 N N . ILE A 1 99 ? -0.562 -4.673 -8.059 1.00 95.06 99 ILE A N 1
ATOM 779 C CA . ILE A 1 99 ? -1.791 -4.207 -8.714 1.00 95.06 99 ILE A CA 1
ATOM 780 C C . ILE A 1 99 ? -1.760 -2.675 -8.775 1.00 95.06 99 ILE A C 1
ATOM 782 O O . ILE A 1 99 ? -1.536 -1.999 -7.765 1.00 95.06 99 ILE A O 1
ATOM 786 N N . ASP A 1 100 ? -1.980 -2.126 -9.965 1.00 88.56 100 ASP A N 1
ATOM 787 C CA . ASP A 1 100 ? -1.947 -0.692 -10.228 1.00 88.56 100 ASP A CA 1
ATOM 788 C C . ASP A 1 100 ? -3.238 0.038 -9.807 1.00 88.56 100 ASP A C 1
ATOM 790 O O . ASP A 1 100 ? -4.173 -0.525 -9.234 1.00 88.56 100 ASP A O 1
ATOM 794 N N . GLN A 1 101 ? -3.292 1.342 -10.084 1.00 87.12 101 GLN A N 1
ATOM 795 C CA . GLN A 1 101 ? -4.441 2.188 -9.747 1.00 87.12 101 GLN A CA 1
ATOM 796 C C . GLN A 1 101 ? -5.697 1.936 -10.575 1.00 87.12 101 GLN A C 1
ATOM 798 O O . GLN A 1 101 ? -6.767 2.423 -10.217 1.00 87.12 101 GLN A O 1
ATOM 803 N N . TYR A 1 102 ? -5.572 1.180 -11.659 1.00 88.62 102 TYR A N 1
ATOM 804 C CA . TYR A 1 102 ? -6.661 0.831 -12.559 1.00 88.62 102 TYR A CA 1
ATOM 805 C C . TYR A 1 102 ? -7.154 -0.603 -12.325 1.00 88.62 102 TYR A C 1
ATOM 807 O O . TYR A 1 102 ? -7.968 -1.104 -13.102 1.00 88.62 102 TYR A O 1
ATOM 815 N N . GLY A 1 103 ? -6.679 -1.269 -11.265 1.00 91.38 103 GLY A N 1
ATOM 816 C CA . GLY A 1 103 ? -7.055 -2.644 -10.946 1.00 91.38 103 GLY A CA 1
ATOM 817 C C . GLY A 1 103 ? -6.477 -3.655 -11.937 1.00 91.38 103 GLY A C 1
ATOM 818 O O . GLY A 1 103 ? -7.128 -4.657 -12.254 1.00 91.38 103 GLY A O 1
ATOM 819 N N . ARG A 1 104 ? -5.278 -3.380 -12.460 1.00 94.12 104 ARG A N 1
ATOM 820 C CA . ARG A 1 104 ? -4.541 -4.267 -13.363 1.00 94.12 104 ARG A CA 1
ATOM 821 C C . ARG A 1 104 ? -3.252 -4.749 -12.724 1.00 94.12 104 ARG A C 1
ATOM 823 O O . ARG A 1 104 ? -2.656 -4.057 -11.904 1.00 94.12 104 ARG A O 1
ATOM 830 N N . MET A 1 105 ? -2.814 -5.939 -13.111 1.00 95.81 105 MET A N 1
ATOM 831 C CA . MET A 1 105 ? -1.567 -6.512 -12.616 1.00 95.81 105 MET A CA 1
ATOM 832 C C . MET A 1 105 ? -0.358 -5.672 -13.037 1.00 95.81 105 MET A C 1
ATOM 834 O O . MET A 1 105 ? -0.143 -5.435 -14.225 1.00 95.81 105 MET A O 1
ATOM 838 N N . ASP A 1 106 ? 0.482 -5.309 -12.073 1.00 90.38 106 ASP A N 1
ATOM 839 C CA . ASP A 1 106 ? 1.742 -4.603 -12.281 1.00 90.38 106 ASP A CA 1
ATOM 840 C C . ASP A 1 106 ? 2.933 -5.476 -11.873 1.00 90.38 106 ASP A C 1
ATOM 842 O O . ASP A 1 106 ? 3.438 -5.412 -10.757 1.00 90.38 106 ASP A O 1
ATOM 846 N N . LEU A 1 107 ? 3.369 -6.334 -12.796 1.00 90.75 107 LEU A N 1
ATOM 847 C CA . LEU A 1 107 ? 4.513 -7.233 -12.596 1.00 90.75 107 LEU A CA 1
ATOM 848 C C . LEU A 1 107 ? 5.837 -6.721 -13.189 1.00 90.75 107 LEU A C 1
ATOM 850 O O . LEU A 1 107 ? 6.703 -7.525 -13.528 1.00 90.75 107 LEU A O 1
ATOM 854 N N . ARG A 1 108 ? 6.016 -5.399 -13.324 1.00 83.38 108 ARG A N 1
ATOM 855 C CA . ARG A 1 108 ? 7.260 -4.816 -13.873 1.00 83.38 108 ARG A CA 1
ATOM 856 C C . ARG A 1 108 ? 8.506 -5.120 -13.034 1.00 83.38 108 ARG A C 1
ATOM 858 O O . ARG A 1 108 ? 9.592 -5.176 -13.596 1.00 83.38 108 ARG A O 1
ATOM 865 N N . GLU A 1 109 ? 8.359 -5.367 -11.730 1.00 81.31 109 GLU A N 1
ATOM 866 C CA . GLU A 1 109 ? 9.460 -5.817 -10.854 1.00 81.31 109 GLU A CA 1
ATOM 867 C C . GLU A 1 109 ? 10.039 -7.179 -11.282 1.00 81.31 109 GLU A C 1
ATOM 869 O O . GLU A 1 109 ? 11.187 -7.467 -10.972 1.00 81.31 109 GLU A O 1
ATOM 874 N N . PHE A 1 110 ? 9.268 -7.993 -12.012 1.00 85.31 110 PHE A N 1
ATOM 875 C CA . PHE A 1 110 ? 9.642 -9.346 -12.441 1.00 85.31 110 PHE A CA 1
ATOM 876 C C . PHE A 1 110 ? 9.825 -9.451 -13.962 1.00 85.31 110 PHE A C 1
ATOM 878 O O . PHE A 1 110 ? 9.621 -10.521 -14.542 1.00 85.31 110 PHE A O 1
ATOM 885 N N . TRP A 1 111 ? 10.113 -8.335 -14.640 1.00 83.56 111 TRP A N 1
ATOM 886 C CA . TRP A 1 111 ? 10.105 -8.255 -16.105 1.00 83.56 111 TRP A CA 1
ATOM 887 C C . TRP A 1 111 ? 11.141 -9.162 -16.786 1.00 83.56 111 TRP A C 1
ATOM 889 O O . TRP A 1 111 ? 10.968 -9.537 -17.947 1.00 83.56 111 TRP A O 1
ATOM 899 N N . GLU A 1 112 ? 12.193 -9.553 -16.065 1.00 84.62 112 GLU A N 1
ATOM 900 C CA . GLU A 1 112 ? 13.189 -10.536 -16.495 1.00 84.62 112 GLU A CA 1
ATOM 901 C C . GLU A 1 112 ? 12.604 -11.942 -16.684 1.00 84.62 112 GLU A C 1
ATOM 903 O O . GLU A 1 112 ? 13.173 -12.767 -17.396 1.00 84.62 112 GLU A O 1
ATOM 908 N N . LYS A 1 113 ? 11.452 -12.225 -16.070 1.00 85.88 113 LYS A N 1
ATOM 909 C CA . LYS A 1 113 ? 10.768 -13.510 -16.176 1.00 85.88 113 LYS A CA 1
ATOM 910 C C . LYS A 1 113 ? 9.710 -13.417 -17.262 1.00 85.88 113 LYS A C 1
ATOM 912 O O . LYS A 1 113 ? 8.668 -12.800 -17.054 1.00 85.88 113 LYS A O 1
ATOM 917 N N . GLU A 1 114 ? 9.917 -14.104 -18.386 1.00 88.44 114 GLU A N 1
ATOM 918 C CA . GLU A 1 114 ? 8.956 -14.123 -19.508 1.00 88.44 114 GLU A CA 1
ATOM 919 C C . GLU A 1 114 ? 7.526 -14.425 -19.053 1.00 88.44 114 GLU A C 1
ATOM 921 O O . GLU A 1 114 ? 6.557 -13.807 -19.491 1.00 88.44 114 GLU A O 1
ATOM 926 N N . ARG A 1 115 ? 7.388 -15.317 -18.072 1.00 91.31 115 ARG A N 1
ATOM 927 C CA . ARG A 1 115 ? 6.085 -15.673 -17.529 1.00 91.31 115 ARG A CA 1
ATOM 928 C C . ARG A 1 115 ? 5.377 -14.540 -16.781 1.00 91.31 115 ARG A C 1
ATOM 930 O O . ARG A 1 115 ? 4.152 -14.525 -16.759 1.00 91.31 115 ARG A O 1
ATOM 937 N N . ALA A 1 116 ? 6.094 -13.584 -16.194 1.00 91.50 116 ALA A N 1
ATOM 938 C CA . ALA A 1 116 ? 5.471 -12.420 -15.564 1.00 91.50 116 ALA A CA 1
ATOM 939 C C . ALA A 1 116 ? 4.766 -11.530 -16.600 1.00 91.50 116 ALA A C 1
ATOM 941 O O . ALA A 1 116 ? 3.685 -11.002 -16.330 1.00 91.50 116 ALA A O 1
ATOM 942 N N . LYS A 1 117 ? 5.318 -11.436 -17.818 1.00 92.56 117 LYS A N 1
ATOM 943 C CA . LYS A 1 117 ? 4.727 -10.667 -18.924 1.00 92.56 117 LYS A CA 1
ATOM 944 C C . LYS A 1 117 ? 3.352 -11.198 -19.331 1.00 92.56 117 LYS A C 1
ATOM 946 O O . LYS A 1 117 ? 2.497 -10.408 -19.708 1.00 92.56 117 LYS A O 1
ATOM 951 N N . LYS A 1 118 ? 3.111 -12.508 -19.174 1.00 94.94 118 LYS A N 1
ATOM 952 C CA . LYS A 1 118 ? 1.808 -13.152 -19.428 1.00 94.94 118 LYS A CA 1
ATOM 953 C C . LYS A 1 118 ? 0.678 -12.574 -18.569 1.00 94.94 118 LYS A C 1
ATOM 955 O O . LYS A 1 118 ? -0.457 -12.521 -19.030 1.00 94.94 118 LYS A O 1
ATOM 960 N N . TYR A 1 119 ? 0.964 -12.182 -17.325 1.00 96.38 119 TYR A N 1
ATOM 961 C CA . TYR A 1 119 ? -0.063 -11.685 -16.402 1.00 96.38 119 TYR A CA 1
ATOM 962 C C . TYR A 1 119 ? -0.098 -10.161 -16.294 1.00 96.38 119 TYR A C 1
ATOM 964 O O . TYR A 1 119 ? -1.114 -9.617 -15.867 1.00 96.38 119 TYR A O 1
ATOM 972 N N . HIS A 1 120 ? 0.993 -9.473 -16.641 1.00 93.00 120 HIS A N 1
ATOM 973 C CA . HIS A 1 120 ? 1.074 -8.016 -16.584 1.00 93.00 120 HIS A CA 1
ATOM 974 C C . HIS A 1 120 ? -0.036 -7.359 -17.427 1.00 93.00 120 HIS A C 1
ATOM 976 O O . HIS A 1 120 ? -0.310 -7.772 -18.549 1.00 93.00 120 HIS A O 1
ATOM 982 N N . GLY A 1 121 ? -0.691 -6.332 -16.881 1.00 92.50 121 GLY A N 1
ATOM 983 C CA . GLY A 1 121 ? -1.759 -5.582 -17.547 1.00 92.50 121 GLY A CA 1
ATOM 984 C C . GLY A 1 121 ? -3.151 -6.229 -17.514 1.00 92.50 121 GLY A C 1
ATOM 985 O O . GLY A 1 121 ? -4.137 -5.533 -17.783 1.00 92.50 121 GLY A O 1
ATOM 986 N N . LEU A 1 122 ? -3.276 -7.509 -17.144 1.00 94.56 122 LEU A N 1
ATOM 987 C CA . LEU A 1 122 ? -4.577 -8.176 -16.997 1.00 94.56 122 LEU A CA 1
ATOM 988 C C . LEU A 1 122 ? -5.391 -7.571 -15.850 1.00 94.56 122 LEU A C 1
ATOM 990 O O . LEU A 1 122 ? -4.826 -7.142 -14.840 1.00 94.56 122 LEU A O 1
ATOM 994 N N . LYS A 1 123 ? -6.725 -7.578 -15.972 1.00 96.62 123 LYS A N 1
ATOM 995 C CA . LYS A 1 123 ? -7.598 -7.226 -14.841 1.00 96.62 123 LYS A CA 1
ATOM 996 C C . LYS A 1 123 ? -7.473 -8.281 -13.740 1.00 96.62 123 LYS A C 1
ATOM 998 O O . LYS A 1 123 ? -7.286 -9.460 -14.026 1.00 96.62 123 LYS A O 1
ATOM 1003 N N . ILE A 1 124 ? -7.668 -7.878 -12.485 1.00 96.38 124 ILE A N 1
ATOM 1004 C CA . ILE A 1 124 ? -7.572 -8.749 -11.293 1.00 96.38 124 ILE A CA 1
ATOM 1005 C C . ILE A 1 124 ? -8.282 -10.105 -11.465 1.00 96.38 124 ILE A C 1
ATOM 1007 O O . ILE A 1 124 ? -7.692 -11.149 -11.195 1.00 96.38 124 ILE A O 1
ATOM 1011 N N . ALA A 1 125 ? -9.543 -10.106 -11.911 1.00 95.31 125 ALA A N 1
ATOM 1012 C CA . ALA A 1 125 ? -10.329 -11.336 -12.043 1.00 95.31 125 ALA A CA 1
ATOM 1013 C C . ALA A 1 125 ? -9.801 -12.259 -13.157 1.00 95.31 125 ALA A C 1
ATOM 1015 O O . ALA A 1 125 ? -9.701 -13.469 -12.960 1.00 95.31 125 ALA A O 1
ATOM 1016 N N . GLU A 1 126 ? -9.417 -11.681 -14.298 1.00 97.50 126 GLU A N 1
ATOM 1017 C CA . GLU A 1 126 ? -8.816 -12.403 -15.427 1.00 97.50 126 GLU A CA 1
ATOM 1018 C C . GLU A 1 126 ? -7.481 -13.030 -15.010 1.00 97.50 126 GLU A C 1
ATOM 1020 O O . GLU A 1 126 ? -7.262 -14.225 -15.211 1.00 97.50 126 GLU A O 1
ATOM 1025 N N . ALA A 1 127 ? -6.625 -12.244 -14.348 1.00 97.75 127 ALA A N 1
ATOM 1026 C CA . ALA A 1 127 ? -5.347 -12.701 -13.825 1.00 97.75 127 ALA A CA 1
ATOM 1027 C C . ALA A 1 127 ? -5.528 -13.844 -12.823 1.00 97.75 127 ALA A C 1
ATOM 1029 O O . ALA A 1 127 ? -4.871 -14.872 -12.951 1.00 97.75 127 ALA A O 1
ATOM 1030 N N . ARG A 1 128 ? -6.451 -13.710 -11.862 1.00 97.44 128 ARG A N 1
ATOM 1031 C CA . ARG A 1 128 ? -6.735 -14.750 -10.863 1.00 97.44 128 ARG A CA 1
ATOM 1032 C C . ARG A 1 128 ? -7.129 -16.074 -11.516 1.00 97.44 128 ARG A C 1
ATOM 1034 O O . ARG A 1 128 ? -6.596 -17.111 -11.130 1.00 97.44 128 ARG A O 1
ATOM 1041 N N . ASN A 1 129 ? -8.023 -16.035 -12.504 1.00 96.94 129 ASN A N 1
ATOM 1042 C CA . ASN A 1 129 ? -8.473 -17.232 -13.213 1.00 96.94 129 ASN A CA 1
ATOM 1043 C C . ASN A 1 129 ? -7.330 -17.883 -14.001 1.00 96.94 129 ASN A C 1
ATOM 1045 O O . ASN A 1 129 ? -7.131 -19.094 -13.911 1.00 96.94 129 ASN A O 1
ATOM 1049 N N . LEU A 1 130 ? -6.544 -17.084 -14.727 1.00 97.56 130 LEU A N 1
ATOM 1050 C CA . LEU A 1 130 ? -5.417 -17.584 -15.513 1.00 97.56 130 LEU A CA 1
ATOM 1051 C C . LEU A 1 130 ? -4.311 -18.171 -14.624 1.00 97.56 130 LEU A C 1
ATOM 1053 O O . LEU A 1 130 ? -3.777 -19.234 -14.926 1.00 97.56 130 LEU A O 1
ATOM 1057 N N . ILE A 1 131 ? -4.006 -17.517 -13.500 1.00 97.50 131 ILE A N 1
ATOM 1058 C CA . ILE A 1 131 ? -3.052 -18.009 -12.498 1.00 97.50 131 ILE A CA 1
ATOM 1059 C C . ILE A 1 131 ? -3.547 -19.324 -11.897 1.00 97.50 131 ILE A C 1
ATOM 1061 O O . ILE A 1 131 ? -2.758 -20.255 -11.777 1.00 97.50 131 ILE A O 1
ATOM 1065 N N . ALA A 1 132 ? -4.834 -19.438 -11.550 1.00 97.12 132 ALA A N 1
ATOM 1066 C CA . ALA A 1 132 ? -5.392 -20.678 -11.012 1.00 97.12 132 ALA A CA 1
ATOM 1067 C C . ALA A 1 132 ? -5.207 -21.855 -11.985 1.00 97.12 132 ALA A C 1
ATOM 1069 O O . ALA A 1 132 ? -4.704 -22.903 -11.581 1.00 97.12 132 ALA A O 1
ATOM 1070 N N . GLN A 1 133 ? -5.538 -21.656 -13.266 1.00 96.81 133 GLN A N 1
ATOM 1071 C CA . GLN A 1 133 ? -5.375 -22.670 -14.314 1.00 96.81 133 GLN A CA 1
ATOM 1072 C C . GLN A 1 133 ? -3.912 -23.088 -14.487 1.00 96.81 133 GLN A C 1
ATOM 1074 O O . GLN A 1 133 ? -3.596 -24.276 -14.541 1.00 96.81 133 GLN A O 1
ATOM 1079 N N . ASP A 1 134 ? -3.007 -22.116 -14.556 1.00 96.94 134 ASP A N 1
ATOM 1080 C CA . ASP A 1 134 ? -1.577 -22.369 -14.695 1.00 96.94 134 ASP A CA 1
ATOM 1081 C C . ASP A 1 134 ? -0.995 -23.092 -13.465 1.00 96.94 134 ASP A C 1
ATOM 1083 O O . ASP A 1 134 ? -0.219 -24.033 -13.615 1.00 96.94 134 ASP A O 1
ATOM 1087 N N . MET A 1 135 ? -1.407 -22.718 -12.247 1.00 96.50 135 MET A N 1
ATOM 1088 C CA . MET A 1 135 ? -0.985 -23.400 -11.015 1.00 96.50 135 MET A CA 1
ATOM 1089 C C . MET A 1 135 ? -1.498 -24.840 -10.933 1.00 96.50 135 MET A C 1
ATOM 1091 O O . MET A 1 135 ? -0.794 -25.699 -10.403 1.00 96.50 135 MET A O 1
ATOM 1095 N N . GLN A 1 136 ? -2.704 -25.119 -11.439 1.00 96.38 136 GLN A N 1
ATOM 1096 C CA . GLN A 1 136 ? -3.223 -26.487 -11.530 1.00 96.38 136 GLN A CA 1
ATOM 1097 C C . GLN A 1 136 ? -2.391 -27.333 -12.496 1.00 96.38 136 GLN A C 1
ATOM 1099 O O . GLN A 1 136 ? -1.995 -28.439 -12.134 1.00 96.38 136 GLN A O 1
ATOM 1104 N N . LYS A 1 137 ? -2.064 -26.798 -13.681 1.00 96.06 137 LYS A N 1
ATOM 1105 C CA . LYS A 1 137 ? -1.225 -27.488 -14.679 1.00 96.06 137 LYS A CA 1
ATOM 1106 C C . LYS A 1 137 ? 0.163 -27.840 -14.142 1.00 96.06 137 LYS A C 1
ATOM 1108 O O . LYS A 1 137 ? 0.717 -28.866 -14.512 1.00 96.06 137 LYS A O 1
ATOM 1113 N N . GLU A 1 138 ? 0.704 -27.016 -13.251 1.00 94.19 138 GLU A N 1
ATOM 1114 C CA . GLU A 1 138 ? 2.035 -27.213 -12.659 1.00 94.19 138 GLU A CA 1
ATOM 1115 C C . GLU A 1 138 ? 2.029 -27.976 -11.337 1.00 94.19 138 GLU A C 1
ATOM 1117 O O . GLU A 1 138 ? 3.063 -28.094 -10.681 1.00 94.19 138 GLU A O 1
ATOM 1122 N N . GLY A 1 139 ? 0.867 -28.470 -10.904 1.00 95.56 139 GLY A N 1
ATOM 1123 C CA . GLY A 1 139 ? 0.745 -29.204 -9.646 1.00 95.56 139 GLY A CA 1
ATOM 1124 C C . GLY A 1 139 ? 1.030 -28.362 -8.395 1.00 95.56 139 GLY A C 1
ATOM 1125 O O . GLY A 1 139 ? 1.252 -28.933 -7.322 1.00 95.56 139 GLY A O 1
ATOM 1126 N N . LEU A 1 140 ? 1.006 -27.027 -8.515 1.00 96.25 140 LEU A N 1
ATOM 1127 C CA . LEU A 1 140 ? 1.167 -26.060 -7.418 1.00 96.25 140 LEU A CA 1
ATOM 1128 C C . LEU A 1 140 ? -0.143 -25.812 -6.653 1.00 96.25 140 LEU A C 1
ATOM 1130 O O . LEU A 1 140 ? -0.130 -25.239 -5.562 1.00 96.25 140 LEU A O 1
ATOM 1134 N N . MET A 1 141 ? -1.274 -26.239 -7.216 1.00 96.62 141 MET A N 1
ATOM 1135 C CA . MET A 1 141 ? -2.581 -26.230 -6.562 1.00 96.62 141 MET A CA 1
ATOM 1136 C C . MET A 1 141 ? -2.802 -27.554 -5.818 1.00 96.62 141 MET A C 1
ATOM 1138 O O . MET A 1 141 ? -2.666 -28.620 -6.413 1.00 96.62 141 MET A O 1
ATOM 1142 N N . ALA A 1 142 ? -3.142 -27.494 -4.531 1.00 95.94 142 ALA A N 1
ATOM 1143 C CA . ALA A 1 142 ? -3.501 -28.668 -3.732 1.00 95.94 142 ALA A CA 1
ATOM 1144 C C . ALA A 1 142 ? -5.005 -28.966 -3.826 1.00 95.94 142 ALA A C 1
ATOM 1146 O O . ALA A 1 142 ? -5.405 -30.095 -4.098 1.00 95.94 142 ALA A O 1
ATOM 1147 N N . LYS A 1 143 ? -5.845 -27.941 -3.649 1.00 95.81 143 LYS A N 1
ATOM 1148 C CA . LYS A 1 143 ? -7.309 -28.044 -3.719 1.00 95.81 143 LYS A CA 1
ATOM 1149 C C . LYS A 1 143 ? -7.909 -26.694 -4.108 1.00 95.81 143 LY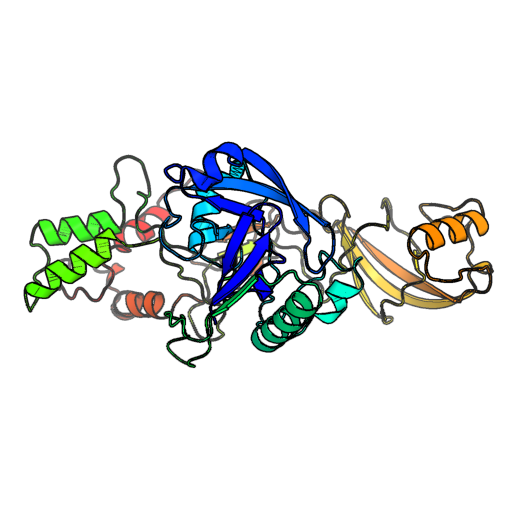S A C 1
ATOM 1151 O O . LYS A 1 143 ? -7.384 -25.646 -3.742 1.00 95.81 143 LYS A O 1
ATOM 1156 N N . ILE A 1 144 ? -9.041 -26.714 -4.806 1.00 96.56 144 ILE A N 1
ATOM 1157 C CA . ILE A 1 144 ? -9.902 -25.539 -4.981 1.00 96.56 144 ILE A CA 1
ATOM 1158 C C . ILE A 1 144 ? -11.238 -25.844 -4.316 1.00 96.56 144 ILE A C 1
ATOM 1160 O O . ILE A 1 144 ? -11.875 -26.843 -4.635 1.00 96.56 144 ILE A O 1
ATOM 1164 N N . ASP A 1 145 ? -11.636 -24.999 -3.376 1.00 96.19 145 ASP A N 1
ATOM 1165 C CA . ASP A 1 145 ? -12.927 -25.068 -2.705 1.00 96.19 145 ASP A CA 1
ATOM 1166 C C . ASP A 1 145 ? -13.843 -23.976 -3.270 1.00 96.19 145 ASP A C 1
ATOM 1168 O O . ASP A 1 145 ? -13.609 -22.776 -3.079 1.00 96.19 145 ASP A O 1
ATOM 1172 N N . ASN A 1 146 ? -14.854 -24.390 -4.032 1.00 94.75 146 ASN A N 1
ATOM 1173 C CA . ASN A 1 146 ? -15.797 -23.477 -4.675 1.00 94.75 146 ASN A CA 1
ATOM 1174 C C . ASN A 1 146 ? -16.962 -23.076 -3.763 1.00 94.75 146 ASN A C 1
ATOM 1176 O O . ASN A 1 146 ? -17.597 -22.063 -4.047 1.00 94.75 146 ASN A O 1
ATOM 1180 N N . ASP A 1 147 ? -17.175 -23.788 -2.655 1.00 94.44 147 ASP A N 1
ATOM 1181 C CA . ASP A 1 147 ? -18.308 -23.580 -1.746 1.00 94.44 147 ASP A CA 1
ATOM 1182 C C . ASP A 1 147 ? -17.982 -22.562 -0.638 1.00 94.44 147 ASP A C 1
ATOM 1184 O O . ASP A 1 147 ? -18.834 -22.167 0.162 1.00 94.44 147 ASP A O 1
ATOM 1188 N N . TYR A 1 148 ? -16.739 -22.072 -0.605 1.00 94.50 148 TYR A N 1
ATOM 1189 C CA . TYR A 1 148 ? -16.316 -21.057 0.347 1.00 94.50 148 TYR A CA 1
ATOM 1190 C C . TYR A 1 148 ? -16.953 -19.685 0.082 1.00 94.50 148 TYR A C 1
ATOM 1192 O O . TYR A 1 148 ? -16.635 -18.992 -0.893 1.00 94.50 148 TYR A O 1
ATOM 1200 N N . THR A 1 149 ? -17.777 -19.248 1.034 1.00 93.62 149 THR A N 1
ATOM 1201 C CA . THR A 1 149 ? -18.389 -17.916 1.060 1.00 93.62 149 THR A CA 1
ATOM 1202 C C . THR A 1 149 ? -17.650 -17.004 2.037 1.00 93.62 149 THR A C 1
ATOM 1204 O O . THR A 1 149 ? -17.352 -17.390 3.165 1.00 93.62 149 THR A O 1
ATOM 1207 N N . HIS A 1 150 ? -17.370 -15.771 1.613 1.00 93.00 150 HIS A N 1
ATOM 1208 C CA . HIS A 1 150 ? -16.757 -14.745 2.455 1.00 93.00 150 HIS A CA 1
ATOM 1209 C C . HIS A 1 150 ? -17.238 -13.349 2.068 1.00 93.00 150 HIS A C 1
ATOM 1211 O O . HIS A 1 150 ? -17.768 -13.127 0.978 1.00 93.00 150 HIS A O 1
ATOM 1217 N N . THR A 1 151 ? -17.019 -12.396 2.968 1.00 92.19 151 THR A N 1
ATOM 1218 C CA . THR A 1 151 ? -17.360 -10.993 2.748 1.00 92.19 151 THR A CA 1
ATOM 1219 C C . THR A 1 151 ? -16.333 -10.323 1.842 1.00 92.19 151 THR A C 1
ATOM 1221 O O . THR A 1 151 ? -15.136 -10.348 2.129 1.00 92.19 151 THR A O 1
ATOM 1224 N N . VAL A 1 152 ? -16.809 -9.662 0.787 1.00 91.94 152 VAL A N 1
ATOM 1225 C CA . VAL A 1 152 ? -15.989 -8.842 -0.113 1.00 91.94 152 VAL A CA 1
ATOM 1226 C C . VAL A 1 152 ? -16.365 -7.377 0.072 1.00 91.94 152 VAL A C 1
ATOM 1228 O O . VAL A 1 152 ? -17.539 -7.018 0.012 1.00 91.94 152 VAL A O 1
ATOM 1231 N N . ALA A 1 153 ? -15.369 -6.521 0.301 1.00 92.56 153 ALA A N 1
ATOM 1232 C CA . ALA A 1 153 ? -15.596 -5.090 0.447 1.00 92.56 153 ALA A CA 1
ATOM 1233 C C . ALA A 1 153 ? -15.867 -4.443 -0.920 1.00 92.56 153 ALA A C 1
ATOM 1235 O O . ALA A 1 153 ? -15.094 -4.619 -1.864 1.00 92.56 153 ALA A O 1
ATOM 1236 N N . THR A 1 154 ? -16.941 -3.663 -1.018 1.00 95.25 154 THR A N 1
ATOM 1237 C CA . THR A 1 154 ? -17.324 -2.943 -2.238 1.00 95.25 154 THR A CA 1
ATOM 1238 C C . THR A 1 154 ? -17.443 -1.446 -1.987 1.00 95.25 154 THR A C 1
ATOM 1240 O O . THR A 1 154 ? -17.655 -0.977 -0.866 1.00 95.25 154 THR A O 1
ATOM 1243 N N . CYS A 1 155 ? -17.278 -0.664 -3.050 1.00 92.19 155 CYS A N 1
ATOM 1244 C CA . CYS A 1 155 ? -17.552 0.759 -3.031 1.00 92.19 155 CYS A CA 1
ATOM 1245 C C . CYS A 1 155 ? -19.050 0.980 -2.818 1.00 92.19 155 CYS A C 1
ATOM 1247 O O . CYS A 1 155 ? -19.864 0.576 -3.645 1.00 92.19 155 CYS A O 1
ATOM 1249 N N . TYR A 1 156 ? -19.410 1.699 -1.756 1.00 90.62 156 TYR A N 1
ATOM 1250 C CA . TYR A 1 156 ? -20.810 1.982 -1.429 1.00 90.62 156 TYR A CA 1
ATOM 1251 C C . TYR A 1 156 ? -21.553 2.797 -2.505 1.00 90.62 156 TYR A C 1
ATOM 1253 O O . TYR A 1 156 ? -22.778 2.814 -2.502 1.00 90.62 156 TYR A O 1
ATOM 1261 N N . LYS A 1 157 ? -20.833 3.492 -3.404 1.00 88.81 157 LYS A N 1
ATOM 1262 C CA . LYS A 1 157 ? -21.431 4.281 -4.495 1.00 88.81 157 LYS A CA 1
ATOM 1263 C C . LYS A 1 157 ? -21.624 3.487 -5.783 1.00 88.81 157 LYS A C 1
ATOM 1265 O O . LYS A 1 157 ? -22.688 3.568 -6.377 1.00 88.81 157 LYS A O 1
ATOM 1270 N N . CYS A 1 158 ? -20.590 2.782 -6.247 1.00 93.19 158 CYS A N 1
ATOM 1271 C CA . CYS A 1 158 ? -20.606 2.128 -7.563 1.00 93.19 158 CYS A CA 1
ATOM 1272 C C . CYS A 1 158 ? -20.651 0.596 -7.511 1.00 93.19 158 CYS A C 1
ATOM 1274 O O . CYS A 1 158 ? -20.714 -0.037 -8.557 1.00 93.19 158 CYS A O 1
ATOM 1276 N N . GLY A 1 159 ? -20.580 -0.017 -6.328 1.00 93.94 159 GLY A N 1
ATOM 1277 C CA . GLY A 1 159 ? -20.627 -1.472 -6.160 1.00 93.94 159 GLY A CA 1
ATOM 1278 C C . GLY A 1 159 ? -19.346 -2.219 -6.547 1.00 93.94 159 GLY A C 1
ATOM 1279 O O . GLY A 1 159 ? -19.221 -3.400 -6.232 1.00 93.94 159 GLY A O 1
ATOM 1280 N N . THR A 1 160 ? -18.365 -1.561 -7.173 1.00 93.81 160 THR A N 1
ATOM 1281 C CA . THR A 1 160 ? -17.086 -2.186 -7.542 1.00 93.81 160 THR A CA 1
ATOM 1282 C C . THR A 1 160 ? -16.329 -2.684 -6.311 1.00 93.81 160 THR A C 1
ATOM 1284 O O . THR A 1 160 ? -16.292 -2.008 -5.282 1.00 93.81 160 THR A O 1
ATOM 1287 N N . ILE A 1 161 ? -15.691 -3.851 -6.426 1.00 93.81 161 ILE A N 1
ATOM 1288 C CA . ILE A 1 161 ? -14.826 -4.421 -5.384 1.00 93.81 161 ILE A CA 1
ATOM 1289 C C . ILE A 1 161 ? -13.681 -3.451 -5.069 1.00 93.81 161 ILE A C 1
ATOM 1291 O O . ILE A 1 161 ? -13.043 -2.915 -5.976 1.00 93.81 161 ILE A O 1
ATOM 1295 N N . LEU A 1 162 ? -13.427 -3.221 -3.782 1.00 94.44 162 LEU A N 1
ATOM 1296 C CA . LEU A 1 162 ? -12.343 -2.357 -3.325 1.00 94.44 162 LEU A CA 1
ATOM 1297 C C . LEU A 1 162 ? -10.998 -3.084 -3.401 1.00 94.44 162 LEU A C 1
ATOM 1299 O O . LEU A 1 162 ? -10.871 -4.209 -2.921 1.00 94.44 162 LEU A O 1
ATOM 1303 N N . GLU A 1 163 ? -9.988 -2.401 -3.937 1.00 94.25 163 GLU A N 1
ATOM 1304 C CA . GLU A 1 163 ? -8.597 -2.854 -3.920 1.00 94.25 163 GLU A CA 1
ATOM 1305 C C . GLU A 1 163 ? -7.821 -2.088 -2.839 1.00 94.25 163 GLU A C 1
ATOM 1307 O O . GLU A 1 163 ? -7.662 -0.866 -2.953 1.00 94.25 163 GLU A O 1
ATOM 1312 N N . PRO A 1 164 ? -7.319 -2.762 -1.792 1.00 93.00 164 PRO A N 1
ATOM 1313 C CA . PRO A 1 164 ? -6.402 -2.144 -0.847 1.00 93.00 164 PRO A CA 1
ATOM 1314 C C . PRO A 1 164 ? -5.108 -1.738 -1.556 1.00 93.00 164 PRO A C 1
ATOM 1316 O O . PRO A 1 164 ? -4.508 -2.534 -2.274 1.00 93.00 164 PRO A O 1
ATOM 1319 N N . ARG A 1 165 ? -4.682 -0.488 -1.357 1.00 89.06 165 ARG A N 1
ATOM 1320 C CA . ARG A 1 165 ? -3.422 0.045 -1.887 1.00 89.06 165 ARG A CA 1
ATOM 1321 C C . ARG A 1 165 ? -2.781 0.970 -0.867 1.00 89.06 165 ARG A C 1
ATOM 1323 O O . ARG A 1 165 ? -3.473 1.697 -0.152 1.00 89.06 165 ARG A O 1
ATOM 1330 N N . ILE A 1 166 ? -1.454 0.974 -0.838 1.00 87.69 166 ILE A N 1
ATOM 1331 C CA . ILE A 1 166 ? -0.681 1.908 -0.024 1.00 87.69 166 ILE A CA 1
ATOM 1332 C C . ILE A 1 166 ? -0.498 3.193 -0.822 1.00 87.69 166 ILE A C 1
ATOM 1334 O O . ILE A 1 166 ? 0.089 3.183 -1.902 1.00 87.69 166 ILE A O 1
ATOM 1338 N N . LEU A 1 167 ? -0.993 4.299 -0.276 1.00 84.50 167 LEU A N 1
ATOM 1339 C CA . LEU A 1 167 ? -0.851 5.626 -0.859 1.00 84.50 167 LEU A CA 1
ATOM 1340 C C . LEU A 1 167 ? -0.494 6.633 0.242 1.00 84.50 167 LEU A C 1
ATOM 1342 O O . LEU A 1 167 ? -1.055 6.549 1.339 1.00 84.50 167 LEU A O 1
ATOM 1346 N N . PRO A 1 168 ? 0.393 7.605 -0.032 1.00 86.50 168 PRO A N 1
ATOM 1347 C CA . PRO A 1 168 ? 0.509 8.795 0.799 1.00 86.50 168 PRO A CA 1
ATOM 1348 C C . PRO A 1 168 ? -0.844 9.508 0.825 1.00 86.50 168 PRO A C 1
ATOM 1350 O O . PRO A 1 168 ? -1.413 9.780 -0.229 1.00 86.50 168 PRO A O 1
ATOM 1353 N N . GLN A 1 169 ? -1.379 9.753 2.016 1.00 90.44 169 GLN A N 1
ATOM 1354 C CA . GLN A 1 169 ? -2.686 10.373 2.234 1.00 90.44 169 GLN A CA 1
ATOM 1355 C C . GLN A 1 169 ? -2.624 11.273 3.472 1.00 90.44 169 GLN A C 1
ATOM 1357 O O . GLN A 1 169 ? -1.758 11.102 4.336 1.00 90.44 169 GLN A O 1
ATOM 1362 N N . TRP A 1 170 ? -3.563 12.209 3.576 1.00 91.88 170 TRP A N 1
ATOM 1363 C CA . TRP A 1 170 ? -3.717 13.071 4.739 1.00 91.88 170 TRP A CA 1
ATOM 1364 C C . TRP A 1 170 ? -4.615 12.417 5.776 1.00 91.88 170 TRP A C 1
ATOM 1366 O O . TRP A 1 170 ? -5.753 12.041 5.496 1.00 91.88 170 TRP A O 1
ATOM 1376 N N . PHE A 1 171 ? -4.114 12.331 7.005 1.00 91.56 171 PHE A N 1
ATOM 1377 C CA . PHE A 1 171 ? -4.847 11.757 8.124 1.00 91.56 171 PHE A CA 1
ATOM 1378 C C . PHE A 1 171 ? -5.010 12.762 9.255 1.00 91.56 171 PHE A C 1
ATOM 1380 O O . PHE A 1 171 ? -4.100 13.533 9.565 1.00 91.56 171 PHE A O 1
ATOM 1387 N N . ILE A 1 172 ? -6.154 12.689 9.929 1.00 90.12 172 ILE A N 1
ATOM 1388 C CA . ILE A 1 172 ? -6.327 13.271 11.256 1.00 90.12 172 ILE A CA 1
ATOM 1389 C C . ILE A 1 172 ? -6.069 12.188 12.294 1.00 90.12 172 ILE A C 1
ATOM 1391 O O . ILE A 1 172 ? -6.728 11.148 12.307 1.00 90.12 172 ILE A O 1
ATOM 1395 N N . SER A 1 173 ? -5.130 12.482 13.193 1.00 91.81 173 SER A N 1
ATOM 1396 C CA . SER A 1 173 ? -4.854 11.675 14.377 1.00 91.81 173 SER A CA 1
ATOM 1397 C C . SER A 1 173 ? -6.054 11.706 15.323 1.00 91.81 173 SER A C 1
ATOM 1399 O O . SER A 1 173 ? -6.287 12.702 16.013 1.00 91.81 173 SER A O 1
ATOM 1401 N N . MET A 1 174 ? -6.807 10.610 15.371 1.00 92.31 174 MET A N 1
ATOM 1402 C CA . MET A 1 174 ? -8.010 10.495 16.195 1.00 92.31 174 MET A CA 1
ATOM 1403 C C . MET A 1 174 ? -7.688 9.925 17.569 1.00 92.31 174 MET A C 1
ATOM 1405 O O . MET A 1 174 ? -8.269 10.357 18.565 1.00 92.31 174 MET A O 1
ATOM 1409 N N . THR A 1 175 ? -6.757 8.973 17.631 1.00 91.62 175 THR A N 1
ATOM 1410 C CA . THR A 1 175 ? -6.468 8.195 18.845 1.00 91.62 175 THR A CA 1
ATOM 1411 C C . THR A 1 175 ? -5.199 8.636 19.557 1.00 91.62 175 THR A C 1
ATOM 1413 O O . THR A 1 175 ? -5.085 8.460 20.770 1.00 91.62 175 THR A O 1
ATOM 1416 N N . LYS A 1 176 ? -4.253 9.255 18.844 1.00 92.50 176 LYS A N 1
ATOM 1417 C CA . LYS A 1 176 ? -3.007 9.736 19.439 1.00 92.50 176 LYS A CA 1
ATOM 1418 C C . LYS A 1 176 ? -3.167 11.172 19.964 1.00 92.50 176 LYS A C 1
ATOM 1420 O O . LYS A 1 176 ? -3.668 12.046 19.250 1.00 92.50 176 LYS A O 1
ATOM 1425 N N . PRO A 1 177 ? -2.737 11.449 21.209 1.00 90.94 177 PRO A N 1
ATOM 1426 C CA . PRO A 1 177 ? -2.668 12.804 21.730 1.00 90.94 177 PRO A CA 1
ATOM 1427 C C . PRO A 1 177 ? -1.732 13.704 20.919 1.00 90.94 177 PRO A C 1
ATOM 1429 O O . PRO A 1 177 ? -0.638 13.275 20.549 1.00 90.94 177 PRO A O 1
ATOM 1432 N N . PRO A 1 178 ? -2.085 14.982 20.722 1.00 86.44 178 PRO A N 1
ATOM 1433 C CA . PRO A 1 178 ? -1.245 15.895 19.951 1.00 86.44 178 PRO A CA 1
ATOM 1434 C C . PRO A 1 178 ? -0.027 16.421 20.717 1.00 86.44 178 PRO A C 1
ATOM 1436 O O . PRO A 1 178 ? 0.886 16.983 20.123 1.00 86.44 178 PRO A O 1
ATOM 1439 N N . ALA A 1 179 ? -0.016 16.285 22.044 1.00 89.81 179 ALA A N 1
ATOM 1440 C CA . ALA A 1 179 ? 1.109 16.629 22.904 1.00 89.81 179 ALA A CA 1
ATOM 1441 C C . ALA A 1 179 ? 1.004 15.870 24.232 1.00 89.81 179 ALA A C 1
ATOM 1443 O O . ALA A 1 179 ? -0.090 15.465 24.639 1.00 89.81 179 ALA A O 1
ATOM 1444 N N . LYS A 1 180 ? 2.131 15.734 24.941 1.00 90.06 180 LYS A N 1
ATOM 1445 C CA . LYS A 1 180 ? 2.166 15.169 26.297 1.00 90.06 180 LYS A CA 1
ATOM 1446 C C . LYS A 1 180 ? 1.203 15.940 27.213 1.00 90.06 180 LYS A C 1
ATOM 1448 O O . LYS A 1 180 ? 1.176 17.170 27.197 1.00 90.06 180 LYS A O 1
ATOM 1453 N N . GLY A 1 181 ? 0.384 15.215 27.974 1.00 90.81 181 GLY A N 1
ATOM 1454 C CA . GLY A 1 181 ? -0.616 15.797 28.880 1.00 90.81 181 GLY A CA 1
ATOM 1455 C C . GLY A 1 181 ? -1.882 16.344 28.202 1.00 90.81 181 GLY A C 1
ATOM 1456 O O . GLY A 1 181 ? -2.705 16.967 28.868 1.00 90.81 181 GLY A O 1
ATOM 1457 N N . LYS A 1 182 ? -2.067 16.143 26.890 1.00 92.25 182 LYS A N 1
ATOM 1458 C CA . LYS A 1 182 ? -3.343 16.402 26.201 1.00 92.25 182 LYS A CA 1
ATOM 1459 C C . LYS A 1 182 ? -4.063 15.089 25.903 1.00 92.25 182 LYS A C 1
ATOM 1461 O O . LYS A 1 182 ? -3.442 14.034 25.868 1.00 92.25 182 LYS A O 1
ATOM 1466 N N . LYS A 1 183 ? -5.380 15.161 25.716 1.00 90.38 183 LYS A N 1
ATOM 1467 C CA . LYS A 1 183 ? -6.207 14.025 25.290 1.00 90.38 183 LYS A CA 1
ATOM 1468 C C . LYS A 1 183 ? -6.254 13.959 23.765 1.00 90.38 183 LYS A C 1
ATOM 1470 O O . LYS A 1 183 ? -6.068 14.980 23.098 1.00 90.38 183 LYS A O 1
ATOM 1475 N N . SER A 1 184 ? -6.462 12.761 23.226 1.00 93.50 184 SER A N 1
ATOM 1476 C CA . SER A 1 184 ? -6.746 12.583 21.802 1.00 93.50 184 SER A CA 1
ATOM 1477 C C . SER A 1 184 ? -8.132 13.140 21.453 1.00 93.50 184 SER A C 1
ATOM 1479 O O . SER A 1 184 ? -8.953 13.369 22.344 1.00 93.50 184 SER A O 1
ATOM 1481 N N . LEU A 1 185 ? -8.409 13.353 20.163 1.00 89.75 185 LEU A N 1
ATOM 1482 C CA . LEU A 1 185 ? -9.734 13.805 19.720 1.00 89.75 185 LEU A CA 1
ATOM 1483 C C . LEU A 1 185 ? -10.826 12.805 20.112 1.00 89.75 185 LEU A C 1
ATOM 1485 O O . LEU A 1 185 ? -11.883 13.205 20.595 1.00 89.75 185 LEU A O 1
ATOM 1489 N N . ARG A 1 186 ? -10.540 11.506 19.976 1.00 94.25 186 ARG A N 1
ATOM 1490 C CA . ARG A 1 186 ? -11.423 10.437 20.438 1.00 94.25 186 ARG A CA 1
ATOM 1491 C C . ARG A 1 186 ? -11.689 10.545 21.937 1.00 94.25 186 ARG A C 1
ATOM 1493 O O . ARG A 1 186 ? -12.841 10.504 22.353 1.00 94.25 186 ARG A O 1
ATOM 1500 N N . ASP A 1 187 ? -10.642 10.661 22.753 1.00 93.75 187 ASP A N 1
ATOM 1501 C CA . ASP A 1 187 ? -10.796 10.611 24.212 1.00 93.75 187 ASP A CA 1
ATOM 1502 C C . ASP A 1 187 ? -11.525 11.844 24.756 1.00 93.75 187 ASP A C 1
ATOM 1504 O O . ASP A 1 187 ? -12.259 11.720 25.733 1.00 93.75 187 ASP A O 1
ATOM 1508 N N . LEU A 1 188 ? -11.378 13.004 24.103 1.00 93.25 188 LEU A N 1
ATOM 1509 C CA . LEU A 1 188 ? -12.209 14.180 24.378 1.00 93.25 188 LEU A CA 1
ATOM 1510 C C . LEU A 1 188 ? -13.689 13.869 24.127 1.00 93.25 188 LEU A C 1
ATOM 1512 O O . LEU A 1 188 ? -14.513 14.074 25.014 1.00 93.25 188 LEU A O 1
ATOM 1516 N N . GLY A 1 189 ? -14.019 13.296 22.965 1.00 91.38 189 GLY A N 1
ATOM 1517 C CA . GLY A 1 189 ? -15.393 12.909 22.639 1.00 91.38 189 GLY A CA 1
ATOM 1518 C C . GLY A 1 189 ? -15.969 11.848 23.583 1.00 91.38 189 GLY A C 1
ATOM 1519 O O . GLY A 1 189 ? -17.149 11.900 23.924 1.00 91.38 189 GLY A O 1
ATOM 1520 N N . VAL A 1 190 ? -15.159 10.886 24.031 1.00 94.75 190 VAL A N 1
ATOM 1521 C CA . VAL A 1 190 ? -15.576 9.873 25.016 1.00 94.75 190 VAL A CA 1
ATOM 1522 C C . VAL A 1 190 ? -15.821 10.504 26.385 1.00 94.75 190 VAL A C 1
ATOM 1524 O O . VAL A 1 190 ? -16.805 10.179 27.044 1.00 94.75 190 VAL A O 1
ATOM 1527 N N . GLU A 1 191 ? -14.940 11.399 26.828 1.00 95.12 191 GLU A N 1
ATOM 1528 C CA . GLU A 1 191 ? -15.065 12.075 28.117 1.00 95.12 191 GLU A CA 1
ATOM 1529 C C . GLU A 1 191 ? -16.304 12.969 28.185 1.00 95.12 191 GLU A C 1
ATOM 1531 O O . GLU A 1 191 ? -17.040 12.886 29.164 1.00 95.12 191 GLU A O 1
ATOM 1536 N N . THR A 1 192 ? -16.552 13.784 27.158 1.00 93.38 192 THR A N 1
ATOM 1537 C CA . THR A 1 192 ? -17.727 14.666 27.082 1.00 93.38 192 THR A CA 1
ATOM 1538 C C . THR A 1 192 ? -19.024 13.871 27.238 1.00 93.38 192 THR A C 1
ATOM 1540 O O . THR A 1 192 ? -19.897 14.252 28.015 1.00 93.38 192 THR A O 1
ATOM 1543 N N . VAL A 1 193 ? -19.132 12.715 26.574 1.00 92.88 193 VAL A N 1
ATOM 1544 C CA . VAL A 1 193 ? -20.308 11.849 26.737 1.00 92.88 193 VAL A CA 1
ATOM 1545 C C . VAL A 1 193 ? -20.371 11.245 28.140 1.00 92.88 193 VAL A C 1
ATOM 1547 O O . VAL A 1 193 ? -21.421 11.298 28.770 1.00 92.88 193 VAL A O 1
ATOM 1550 N N . LYS A 1 194 ? -19.254 10.737 28.675 1.00 93.38 194 LYS A N 1
ATOM 1551 C CA . LYS A 1 194 ? -19.216 10.163 30.034 1.00 93.38 194 LYS A CA 1
ATOM 1552 C C . LYS A 1 194 ? -19.569 11.167 31.134 1.00 93.38 194 LYS A C 1
ATOM 1554 O O . LYS A 1 194 ? -20.072 10.758 32.173 1.00 93.38 194 LYS A O 1
ATOM 1559 N N . LYS A 1 195 ? -19.305 12.458 30.923 1.00 95.19 195 LYS A N 1
ATOM 1560 C CA . LYS A 1 195 ? -19.700 13.541 31.837 1.00 95.19 195 LYS A CA 1
ATOM 1561 C C . LYS A 1 195 ? -21.183 13.912 31.745 1.00 95.19 195 LYS A C 1
ATOM 1563 O O . LYS A 1 195 ? -21.642 14.724 32.538 1.00 95.19 195 LYS A O 1
ATOM 1568 N N . GLY A 1 196 ? -21.928 13.348 30.792 1.00 91.69 196 GLY A N 1
ATOM 1569 C CA . GLY A 1 196 ? -23.334 13.681 30.564 1.00 91.69 196 GLY A CA 1
ATOM 1570 C C . GLY A 1 196 ? -23.549 15.017 29.847 1.00 91.69 196 GLY A C 1
ATOM 1571 O O . GLY A 1 196 ? -24.675 15.503 29.798 1.00 91.69 196 GLY A O 1
ATOM 1572 N N . GLU A 1 197 ? -22.501 15.610 29.263 1.00 92.50 197 GLU A N 1
ATOM 1573 C CA . GLU A 1 197 ? -22.593 16.877 28.515 1.00 92.50 197 GLU A CA 1
ATOM 1574 C C . GLU A 1 197 ? -23.319 16.704 27.164 1.00 92.50 197 GLU A C 1
ATOM 1576 O O . GLU A 1 197 ? -23.748 17.679 26.551 1.00 92.50 197 GLU A O 1
ATOM 1581 N N . VAL A 1 198 ? -23.478 15.459 26.697 1.00 89.56 198 VAL A N 1
ATOM 1582 C CA . VAL A 1 198 ? -24.227 15.091 25.488 1.00 89.56 198 VAL A CA 1
ATOM 1583 C C . VAL A 1 198 ? -25.316 14.092 25.860 1.00 89.56 198 VAL A C 1
ATOM 1585 O O . VAL A 1 198 ? -25.033 13.045 26.439 1.00 89.56 198 VAL A O 1
ATOM 1588 N N . LYS A 1 199 ? -26.560 14.385 25.471 1.00 90.00 199 LYS A N 1
ATOM 1589 C CA . LYS A 1 199 ? -27.716 13.508 25.691 1.00 90.00 199 LYS A CA 1
ATOM 1590 C C . LYS A 1 199 ? -28.087 12.775 24.400 1.00 90.00 199 LYS A C 1
ATOM 1592 O O . LYS A 1 199 ? -28.454 13.408 23.414 1.00 90.00 199 LYS A O 1
ATOM 1597 N N . PHE A 1 200 ? -28.022 11.444 24.410 1.00 90.56 200 PHE A N 1
ATOM 1598 C CA . PHE A 1 200 ? -28.405 10.607 23.268 1.00 90.56 200 PHE A CA 1
ATOM 1599 C C . PHE A 1 200 ? -29.898 10.274 23.307 1.00 90.56 200 PHE A C 1
ATOM 1601 O O . PHE A 1 200 ? -30.400 9.766 24.311 1.00 90.56 200 PHE A O 1
ATOM 1608 N N . ILE A 1 201 ? -30.604 10.510 22.198 1.00 93.69 201 ILE A N 1
ATOM 1609 C CA . ILE A 1 201 ? -32.009 10.124 22.027 1.00 93.69 201 ILE A CA 1
ATOM 1610 C C . ILE A 1 201 ? -32.132 9.293 20.738 1.00 93.69 201 ILE A C 1
ATOM 1612 O O . ILE A 1 201 ? -31.868 9.825 19.661 1.00 93.69 201 ILE A O 1
ATOM 1616 N N . PRO A 1 202 ? -32.512 8.000 20.818 1.00 94.50 202 PRO A N 1
ATOM 1617 C CA . PRO A 1 202 ? -32.749 7.216 22.038 1.00 94.50 202 PRO A CA 1
ATOM 1618 C C . PRO A 1 202 ? -31.445 6.856 22.780 1.00 94.50 202 PRO A C 1
ATOM 1620 O O . PRO A 1 202 ? -30.391 6.715 22.159 1.00 94.50 202 PRO A O 1
ATOM 1623 N N . GLN A 1 203 ? -31.529 6.610 24.095 1.00 92.69 203 GLN A N 1
ATOM 1624 C CA . GLN A 1 203 ? -30.365 6.356 24.970 1.00 92.69 203 GLN A CA 1
ATOM 1625 C C . GLN A 1 203 ? -29.476 5.194 24.491 1.00 92.69 203 GLN A C 1
ATOM 1627 O O . GLN A 1 203 ? -28.255 5.245 24.615 1.00 92.69 203 GLN A O 1
ATOM 1632 N N . ARG A 1 204 ? -30.059 4.171 23.848 1.00 92.50 204 ARG A N 1
ATOM 1633 C CA . ARG A 1 204 ? -29.309 3.038 23.269 1.00 92.50 204 ARG A CA 1
ATOM 1634 C C . ARG A 1 204 ? -28.211 3.453 22.277 1.00 92.50 204 ARG A C 1
ATOM 1636 O O . ARG A 1 204 ? -27.264 2.693 22.082 1.00 92.50 204 ARG A O 1
ATOM 1643 N N . MET A 1 205 ? -28.319 4.634 21.658 1.00 94.50 205 MET A N 1
ATOM 1644 C CA . MET A 1 205 ? -27.313 5.145 20.720 1.00 94.50 205 MET A CA 1
ATOM 1645 C C . MET A 1 205 ? -25.982 5.470 21.400 1.00 94.50 205 MET A C 1
ATOM 1647 O O . MET A 1 205 ? -24.942 5.369 20.754 1.00 94.50 205 MET A O 1
ATOM 1651 N N . GLU A 1 206 ? -25.983 5.766 22.702 1.00 93.81 206 GLU A N 1
ATOM 1652 C CA . GLU A 1 206 ? -24.751 5.994 23.460 1.00 93.81 206 GLU A CA 1
ATOM 1653 C C . GLU A 1 206 ? -23.841 4.758 23.423 1.00 93.81 206 GLU A C 1
ATOM 1655 O O . GLU A 1 206 ? -22.643 4.863 23.163 1.00 93.81 206 GLU A O 1
ATOM 1660 N N . LYS A 1 207 ? -24.415 3.556 23.579 1.00 94.19 207 LYS A N 1
ATOM 1661 C CA . LYS A 1 207 ? -23.664 2.294 23.500 1.00 94.19 207 LYS A CA 1
ATOM 1662 C C . LYS A 1 207 ? -23.025 2.098 22.122 1.00 94.19 207 LYS A C 1
ATOM 1664 O O . LYS A 1 207 ? -21.880 1.654 22.036 1.00 94.19 207 LYS A O 1
ATOM 1669 N N . ILE A 1 208 ? -23.750 2.441 21.055 1.00 93.69 208 ILE A N 1
ATOM 1670 C CA . ILE A 1 208 ? -23.259 2.356 19.671 1.00 93.69 208 ILE A CA 1
ATOM 1671 C C . ILE A 1 208 ? -22.114 3.352 19.458 1.00 93.69 208 ILE A C 1
ATOM 1673 O O . ILE A 1 208 ? -21.060 2.974 18.950 1.00 93.69 208 ILE A O 1
ATOM 1677 N N . TYR A 1 209 ? -22.279 4.593 19.917 1.00 94.06 209 TYR A N 1
ATOM 1678 C CA . TYR A 1 209 ? -21.238 5.616 19.871 1.00 94.06 209 TYR A CA 1
ATOM 1679 C C . TYR A 1 209 ? -19.971 5.182 20.620 1.00 94.06 209 TYR A C 1
ATOM 1681 O O . TYR A 1 209 ? -18.873 5.250 20.069 1.00 94.06 209 TYR A O 1
ATOM 1689 N N . MET A 1 210 ? -20.106 4.675 21.848 1.00 94.12 210 MET A N 1
ATOM 1690 C CA . MET A 1 210 ? -18.969 4.210 22.650 1.00 94.12 210 MET A CA 1
ATOM 1691 C C . MET A 1 210 ? -18.243 3.037 21.992 1.00 94.12 210 MET A C 1
ATOM 1693 O O . MET A 1 210 ? -17.012 2.976 22.013 1.00 94.12 210 MET A O 1
ATOM 1697 N N . HIS A 1 211 ? -18.990 2.120 21.373 1.00 94.06 211 HIS A N 1
ATOM 1698 C CA . HIS A 1 211 ? -18.408 1.028 20.604 1.00 94.06 211 HIS A CA 1
ATOM 1699 C C . HIS A 1 211 ? -17.623 1.542 19.387 1.00 94.06 211 HIS A C 1
ATOM 1701 O O . HIS A 1 211 ? -16.501 1.094 19.152 1.00 94.06 211 HIS A O 1
ATOM 1707 N N . TRP A 1 212 ? -18.171 2.515 18.652 1.00 93.56 212 TRP A N 1
ATOM 1708 C CA . TRP A 1 212 ? -17.486 3.136 17.517 1.00 93.56 212 TRP A CA 1
ATOM 1709 C C . TRP A 1 212 ? -16.205 3.852 17.952 1.00 93.56 212 TRP A C 1
ATOM 1711 O O . TRP A 1 212 ? -15.142 3.611 17.386 1.00 93.56 212 TRP A O 1
ATOM 1721 N N . MET A 1 213 ? -16.277 4.647 19.025 1.00 93.00 213 MET A N 1
ATOM 1722 C CA . MET A 1 213 ? -15.116 5.335 19.588 1.00 93.00 213 MET A CA 1
ATOM 1723 C C . MET A 1 213 ? -14.022 4.349 20.002 1.00 93.00 213 MET A C 1
ATOM 1725 O O . MET A 1 213 ? -12.857 4.567 19.679 1.00 93.00 213 MET A O 1
ATOM 1729 N N . LYS A 1 214 ? -14.367 3.225 20.643 1.00 92.69 214 LYS A N 1
ATOM 1730 C CA . LYS A 1 214 ? -13.389 2.204 21.056 1.00 92.69 214 LYS A CA 1
ATOM 1731 C C . LYS A 1 214 ? -12.541 1.683 19.888 1.00 92.69 214 LYS A C 1
ATOM 1733 O O . LYS A 1 214 ? -11.339 1.498 20.060 1.00 92.69 214 LYS A O 1
ATOM 1738 N N . ASN A 1 215 ? -13.157 1.476 18.725 1.00 90.12 215 ASN A N 1
ATOM 1739 C CA . ASN A 1 215 ? -12.525 0.870 17.549 1.00 90.12 215 ASN A CA 1
ATOM 1740 C C . ASN A 1 215 ? -12.061 1.900 16.503 1.00 90.12 215 ASN A C 1
ATOM 1742 O O . ASN A 1 215 ? -11.680 1.527 15.390 1.00 90.12 215 ASN A O 1
ATOM 1746 N N . LEU A 1 216 ? -12.114 3.191 16.842 1.00 91.12 216 LEU A N 1
ATOM 1747 C CA . LEU A 1 216 ? -11.814 4.274 15.920 1.00 91.12 216 LEU A CA 1
ATOM 1748 C C . LEU A 1 216 ? -10.345 4.244 15.477 1.00 91.12 216 LEU A C 1
ATOM 1750 O O . LEU A 1 216 ? -9.438 4.064 16.289 1.00 91.12 216 LEU A O 1
ATOM 1754 N N . ARG A 1 217 ? -10.122 4.466 14.181 1.00 89.81 217 ARG A N 1
ATOM 1755 C CA . ARG A 1 217 ? -8.798 4.625 13.566 1.00 89.81 217 ARG A CA 1
ATOM 1756 C C . ARG A 1 217 ? -8.588 6.081 13.157 1.00 89.81 217 ARG A C 1
ATOM 1758 O O . ARG A 1 217 ? -9.541 6.861 13.117 1.00 89.81 217 ARG A O 1
ATOM 1765 N N . ASP A 1 218 ? -7.347 6.438 12.849 1.00 92.00 218 ASP A N 1
ATOM 1766 C CA . ASP A 1 218 ? -7.044 7.748 12.277 1.00 92.00 218 ASP A CA 1
ATOM 1767 C C . ASP A 1 218 ? -7.801 7.937 10.962 1.00 92.00 218 ASP A C 1
ATOM 1769 O O . ASP A 1 218 ? -7.936 7.020 10.147 1.00 92.00 218 ASP A O 1
ATOM 1773 N N . TRP A 1 219 ? -8.352 9.132 10.785 1.00 92.12 219 TRP A N 1
ATOM 1774 C CA . TRP A 1 219 ? -9.292 9.390 9.709 1.00 92.12 219 TRP A CA 1
ATOM 1775 C C . TRP A 1 219 ? -8.552 9.885 8.472 1.00 92.12 219 TRP A C 1
ATOM 1777 O O . TRP A 1 219 ? -7.986 10.975 8.499 1.00 92.12 219 TRP A O 1
ATOM 1787 N N . ASN A 1 220 ? -8.580 9.107 7.385 1.00 92.88 220 ASN A N 1
ATOM 1788 C CA . ASN A 1 220 ? -8.146 9.578 6.069 1.00 92.88 220 ASN A CA 1
ATOM 1789 C C . ASN A 1 220 ? -9.102 10.670 5.559 1.00 92.88 220 ASN A C 1
ATOM 1791 O O . ASN A 1 220 ? -10.250 10.372 5.202 1.00 92.88 220 ASN A O 1
ATOM 1795 N N . ILE A 1 221 ? -8.601 11.898 5.474 1.00 92.06 221 ILE A N 1
ATOM 1796 C CA . ILE A 1 221 ? -9.330 13.097 5.056 1.00 92.06 221 ILE A CA 1
ATOM 1797 C C . ILE A 1 221 ? -8.976 13.572 3.645 1.00 92.06 221 ILE A C 1
ATOM 1799 O O . ILE A 1 221 ? -9.536 14.575 3.227 1.00 92.06 221 ILE A O 1
ATOM 1803 N N . SER A 1 222 ? -8.099 12.895 2.903 1.00 93.31 222 SER A N 1
ATOM 1804 C CA . SER A 1 222 ? -7.808 13.226 1.500 1.00 93.31 222 SER A CA 1
ATOM 1805 C C . SER A 1 222 ? -8.552 12.321 0.524 1.00 93.31 222 SER A C 1
ATOM 1807 O O . SER A 1 222 ? -8.758 11.133 0.782 1.00 93.31 222 SER A O 1
ATOM 1809 N N . ARG A 1 223 ? -8.982 12.872 -0.612 1.00 91.88 223 ARG A N 1
ATOM 1810 C CA . ARG A 1 223 ? -9.652 12.141 -1.695 1.00 91.88 223 ARG A CA 1
ATOM 1811 C C . ARG A 1 223 ? -9.115 12.592 -3.051 1.00 91.88 223 ARG A C 1
ATOM 1813 O O . ARG A 1 223 ? -9.027 13.788 -3.316 1.00 91.88 223 ARG A O 1
ATOM 1820 N N . GLN A 1 224 ? -8.866 11.626 -3.933 1.00 91.62 224 GLN A N 1
ATOM 1821 C CA . GLN A 1 224 ? -8.422 11.839 -5.317 1.00 91.62 224 GLN A CA 1
ATOM 1822 C C . GLN A 1 224 ? -9.641 12.022 -6.236 1.00 91.62 224 GLN A C 1
ATOM 1824 O O . GLN A 1 224 ? -9.864 11.254 -7.170 1.00 91.62 224 GLN A O 1
ATOM 1829 N N . ILE A 1 225 ? -10.494 12.995 -5.916 1.00 87.50 225 ILE A N 1
ATOM 1830 C CA . ILE A 1 225 ? -11.689 13.333 -6.700 1.00 87.50 225 ILE A CA 1
ATOM 1831 C C . ILE A 1 225 ? -11.644 14.801 -7.113 1.00 87.50 225 ILE A C 1
ATOM 1833 O O . ILE A 1 225 ? -11.029 15.627 -6.447 1.00 87.50 225 ILE A O 1
ATOM 1837 N N . VAL A 1 226 ? -12.332 15.127 -8.206 1.00 84.88 226 VAL A N 1
ATOM 1838 C CA . VAL A 1 226 ? -12.334 16.486 -8.773 1.00 84.88 226 VAL A CA 1
ATOM 1839 C C . VAL A 1 226 ? -13.165 17.486 -7.966 1.00 84.88 226 VAL A C 1
ATOM 1841 O O . VAL A 1 226 ? -12.951 18.688 -8.073 1.00 84.88 226 VAL A O 1
ATOM 1844 N N . TRP A 1 227 ? -14.122 17.000 -7.171 1.00 85.12 227 TRP A N 1
ATOM 1845 C CA . TRP A 1 227 ? -15.070 17.839 -6.443 1.00 85.12 227 TRP A CA 1
ATOM 1846 C C . TRP A 1 227 ? -14.793 17.838 -4.942 1.00 85.12 227 TRP A C 1
ATOM 1848 O O . TRP A 1 227 ? -14.982 16.823 -4.269 1.00 85.12 227 TRP A O 1
ATOM 1858 N N . GLY A 1 228 ? -14.400 18.995 -4.414 1.00 85.06 228 GLY A N 1
ATOM 1859 C CA . GLY A 1 228 ? -14.215 19.225 -2.987 1.00 85.06 228 GLY A CA 1
ATOM 1860 C C . GLY A 1 228 ? -13.297 20.411 -2.705 1.00 85.06 228 GLY A C 1
ATOM 1861 O O . GLY A 1 228 ? -12.723 21.013 -3.612 1.00 85.06 228 GLY A O 1
ATOM 1862 N N . ILE A 1 229 ? -13.154 20.752 -1.426 1.00 87.88 229 ILE A N 1
ATOM 1863 C CA . ILE A 1 229 ? -12.228 21.802 -0.992 1.00 87.88 229 ILE A CA 1
ATOM 1864 C C . ILE A 1 229 ? -10.807 21.251 -1.107 1.00 87.88 229 ILE A C 1
ATOM 1866 O O . ILE A 1 229 ? -10.486 20.258 -0.457 1.00 87.88 229 ILE A O 1
ATOM 1870 N N . ARG A 1 230 ? -9.959 21.889 -1.917 1.00 87.62 230 ARG A N 1
ATOM 1871 C CA . ARG A 1 230 ? -8.546 21.513 -2.074 1.00 87.62 230 ARG A CA 1
ATOM 1872 C C . ARG A 1 230 ? -7.824 21.543 -0.734 1.00 87.62 230 ARG A C 1
ATOM 1874 O O . ARG A 1 230 ? -7.998 22.481 0.048 1.00 87.62 230 ARG A O 1
ATOM 1881 N N . ILE A 1 231 ? -6.983 20.543 -0.489 1.00 89.38 231 ILE A N 1
ATOM 1882 C CA . ILE A 1 231 ? -6.181 20.507 0.731 1.00 89.38 231 ILE A CA 1
ATOM 1883 C C . ILE A 1 231 ? -5.244 21.731 0.739 1.00 89.38 231 ILE A C 1
ATOM 1885 O O . ILE A 1 231 ? -4.580 22.014 -0.263 1.00 89.38 231 ILE A O 1
ATOM 1889 N N . PRO A 1 232 ? -5.184 22.499 1.845 1.00 92.25 232 PRO A N 1
ATOM 1890 C CA . PRO A 1 232 ? -4.343 23.685 1.971 1.00 92.25 232 PRO A CA 1
ATOM 1891 C C . PRO A 1 232 ? -2.901 23.279 2.309 1.00 92.25 232 PRO A C 1
ATOM 1893 O O . PRO A 1 232 ? -2.329 23.690 3.324 1.00 92.25 232 PRO A O 1
ATOM 1896 N N . ALA A 1 233 ? -2.339 22.413 1.471 1.00 91.38 233 ALA A N 1
ATOM 1897 C CA . ALA A 1 233 ? -0.960 21.973 1.515 1.00 91.38 233 ALA A CA 1
ATOM 1898 C C . ALA A 1 233 ? -0.307 22.226 0.155 1.00 91.38 233 ALA A C 1
ATOM 1900 O O . ALA A 1 233 ? -0.932 22.045 -0.885 1.00 91.38 233 ALA A O 1
ATOM 1901 N N . TRP A 1 234 ? 0.953 22.644 0.166 1.00 90.75 234 TRP A N 1
ATOM 1902 C CA . TRP A 1 234 ? 1.753 22.900 -1.022 1.00 90.75 234 TRP A CA 1
ATOM 1903 C C . TRP A 1 234 ? 3.049 22.118 -0.937 1.00 90.75 234 TRP A C 1
ATOM 1905 O O . TRP A 1 234 ? 3.727 22.111 0.092 1.00 90.75 234 TRP A O 1
ATOM 1915 N N . TYR A 1 235 ? 3.417 21.498 -2.043 1.00 86.00 235 TYR A N 1
ATOM 1916 C CA . TYR A 1 235 ? 4.687 20.832 -2.220 1.00 86.00 235 TYR A CA 1
ATOM 1917 C C . TYR A 1 235 ? 5.658 21.782 -2.906 1.00 86.00 235 TYR A C 1
ATOM 1919 O O . TYR A 1 235 ? 5.398 22.286 -3.998 1.00 86.00 235 TYR A O 1
ATOM 1927 N N . CYS A 1 236 ? 6.805 22.014 -2.276 1.00 84.31 236 CYS A N 1
ATOM 1928 C CA . CYS A 1 236 ? 7.910 22.704 -2.920 1.00 84.31 236 CYS A CA 1
ATOM 1929 C C . CYS A 1 236 ? 8.643 21.728 -3.842 1.00 84.31 236 CYS A C 1
ATOM 1931 O O . CYS A 1 236 ? 9.535 21.000 -3.402 1.00 84.31 236 CYS A O 1
ATOM 1933 N N . ARG A 1 237 ? 8.243 21.695 -5.110 1.00 71.50 237 ARG A N 1
ATOM 1934 C CA . ARG A 1 237 ? 8.753 20.760 -6.117 1.00 71.50 237 ARG A CA 1
ATOM 1935 C C . ARG A 1 237 ? 9.583 21.492 -7.169 1.00 71.50 237 ARG A C 1
ATOM 1937 O O . ARG A 1 237 ? 9.430 22.706 -7.325 1.00 71.50 237 ARG A O 1
ATOM 1944 N N . PRO A 1 238 ? 10.462 20.780 -7.892 1.00 62.81 238 PRO A N 1
ATOM 1945 C CA . PRO A 1 238 ? 11.039 21.327 -9.107 1.00 62.81 238 PRO A CA 1
ATOM 1946 C C . PRO A 1 238 ? 9.916 21.778 -10.033 1.00 62.81 238 PRO A C 1
ATOM 1948 O O . PRO A 1 238 ? 8.839 21.179 -10.034 1.00 62.81 238 PRO A O 1
ATOM 1951 N N . LYS A 1 239 ? 10.167 22.806 -10.844 1.00 57.97 239 LYS A N 1
ATOM 1952 C CA . LYS A 1 239 ? 9.266 23.134 -11.949 1.00 57.97 239 LYS A CA 1
ATOM 1953 C C . LYS A 1 239 ? 9.207 21.904 -12.859 1.00 57.97 239 LYS A C 1
ATOM 1955 O O . LYS A 1 239 ? 10.173 21.597 -13.554 1.00 57.97 239 LYS A O 1
ATOM 1960 N N . THR A 1 240 ? 8.122 21.142 -12.777 1.00 47.31 240 THR A N 1
ATOM 1961 C CA . THR A 1 240 ? 7.916 19.968 -13.617 1.00 47.31 240 THR A CA 1
ATOM 1962 C C . THR A 1 240 ? 7.630 20.467 -15.021 1.00 47.31 240 THR A C 1
ATOM 1964 O O . THR A 1 240 ? 6.554 20.994 -15.292 1.00 47.31 240 THR A O 1
ATOM 1967 N N . PHE A 1 241 ? 8.608 20.335 -15.908 1.00 41.00 241 PHE A N 1
ATOM 1968 C CA . PHE A 1 241 ? 8.334 20.344 -17.337 1.00 41.00 241 PHE A CA 1
ATOM 1969 C C . PHE A 1 241 ? 7.629 19.024 -17.651 1.00 41.00 241 PHE A C 1
ATOM 1971 O O . PHE A 1 241 ? 8.048 17.965 -17.172 1.00 41.00 241 PHE A O 1
ATOM 1978 N N . GLU A 1 242 ? 6.502 19.088 -18.358 1.00 32.06 242 GLU A N 1
ATOM 1979 C CA . GLU A 1 242 ? 5.766 17.887 -18.737 1.00 32.06 242 GLU A CA 1
ATOM 1980 C C . GLU A 1 242 ? 6.674 16.942 -19.538 1.00 32.06 242 GLU A C 1
ATOM 1982 O O . GLU A 1 242 ? 7.280 17.333 -20.533 1.00 32.06 242 GLU A O 1
ATOM 1987 N N . LYS A 1 243 ? 6.701 15.689 -19.055 1.00 30.44 243 LYS A N 1
ATOM 1988 C CA . LYS A 1 243 ? 7.521 14.514 -19.420 1.00 30.44 243 LYS A CA 1
ATOM 1989 C C . LYS A 1 243 ? 8.945 14.475 -18.838 1.00 30.44 243 LYS A C 1
ATOM 1991 O O . LYS A 1 243 ? 9.937 14.859 -19.449 1.00 30.44 243 LYS A O 1
ATOM 1996 N N . ILE A 1 244 ? 9.027 13.855 -17.655 1.00 32.25 244 ILE A N 1
ATOM 1997 C CA . ILE A 1 244 ? 10.260 13.420 -16.986 1.00 32.25 244 ILE A CA 1
ATOM 1998 C C . ILE A 1 244 ? 10.655 12.015 -17.467 1.00 32.25 244 ILE A C 1
ATOM 2000 O O . ILE A 1 244 ? 9.834 11.100 -17.536 1.00 32.25 244 ILE A O 1
ATOM 2004 N N . MET A 1 245 ? 11.942 11.862 -17.774 1.00 35.69 245 MET A N 1
ATOM 2005 C CA . MET A 1 245 ? 12.616 10.602 -18.068 1.00 35.69 245 MET A CA 1
ATOM 2006 C C . MET A 1 245 ? 12.916 9.861 -16.753 1.00 35.69 245 MET A C 1
ATOM 2008 O O . MET A 1 245 ? 13.597 10.408 -15.894 1.00 35.69 245 MET A O 1
ATOM 2012 N N . GLY A 1 246 ? 12.452 8.618 -16.597 1.00 29.88 246 GLY A N 1
ATOM 2013 C CA . GLY A 1 246 ? 12.892 7.733 -15.513 1.00 29.88 246 GLY A CA 1
ATOM 2014 C C . GLY A 1 246 ? 14.088 6.897 -15.963 1.00 29.88 246 GLY A C 1
ATOM 2015 O O . GLY A 1 246 ? 13.958 6.064 -16.862 1.00 29.88 246 GLY A O 1
ATOM 2016 N N . PHE A 1 247 ? 15.258 7.100 -15.360 1.00 33.38 247 PHE A N 1
ATOM 2017 C CA . PHE A 1 247 ? 16.423 6.247 -15.595 1.00 33.38 247 PHE A CA 1
ATOM 2018 C C . PHE A 1 247 ? 16.365 5.017 -14.666 1.00 33.38 247 PHE A C 1
ATOM 2020 O O . PHE A 1 247 ? 16.468 5.141 -13.442 1.00 33.38 247 PHE A O 1
ATOM 2027 N N . TYR A 1 248 ? 16.198 3.824 -15.253 1.00 26.84 248 TYR A N 1
ATOM 2028 C CA . TYR A 1 248 ? 16.341 2.516 -14.592 1.00 26.84 248 TYR A CA 1
ATOM 2029 C C . TYR A 1 248 ? 17.631 1.806 -15.046 1.00 26.84 248 TYR A C 1
ATOM 2031 O O . TYR A 1 248 ? 18.160 2.074 -16.126 1.00 26.84 248 TYR A O 1
ATOM 2039 N N . THR A 1 249 ? 18.129 0.940 -14.162 1.00 30.00 249 THR A N 1
ATOM 2040 C CA . THR A 1 249 ? 19.490 0.406 -13.978 1.00 30.00 249 THR A CA 1
ATOM 2041 C C . THR A 1 249 ? 20.241 0.031 -15.259 1.00 30.00 249 THR A C 1
ATOM 2043 O O . THR A 1 249 ? 20.002 -1.019 -15.854 1.00 30.00 249 THR A O 1
ATOM 2046 N N . GLY A 1 250 ? 21.198 0.871 -15.658 1.00 35.78 250 GLY A N 1
ATOM 2047 C CA . GLY A 1 250 ? 22.139 0.542 -16.733 1.00 35.78 250 GLY A CA 1
ATOM 2048 C C . GLY A 1 250 ? 22.628 1.706 -17.590 1.00 35.78 250 GLY A C 1
ATOM 2049 O O . GLY A 1 250 ? 23.244 1.453 -18.613 1.00 35.78 250 GLY A O 1
ATOM 2050 N N . VAL A 1 251 ? 22.369 2.969 -17.239 1.00 31.78 251 VAL A N 1
ATOM 2051 C CA . VAL A 1 251 ? 22.879 4.107 -18.024 1.00 31.78 251 VAL A CA 1
ATOM 2052 C C . VAL A 1 251 ? 23.438 5.174 -17.092 1.00 31.78 251 VAL A C 1
ATOM 2054 O O . VAL A 1 251 ? 22.730 5.665 -16.214 1.00 31.78 251 VAL A O 1
ATOM 2057 N N . VAL A 1 252 ? 24.704 5.531 -17.307 1.00 31.62 252 VAL A N 1
ATOM 2058 C CA . VAL A 1 252 ? 25.372 6.681 -16.690 1.00 31.62 252 VAL A CA 1
ATOM 2059 C C . VAL A 1 252 ? 25.435 7.804 -17.724 1.00 31.62 252 VAL A C 1
ATOM 2061 O O . VAL A 1 252 ? 25.971 7.600 -18.812 1.00 31.62 252 VAL A O 1
ATOM 2064 N N . PRO A 1 253 ? 24.928 8.994 -17.384 1.00 35.66 253 PRO A N 1
ATOM 2065 C CA . PRO A 1 253 ? 25.639 10.221 -17.698 1.00 35.66 253 PRO A CA 1
ATOM 2066 C C . PRO A 1 253 ? 25.980 10.946 -16.392 1.00 35.66 253 PRO A C 1
ATOM 2068 O O . PRO A 1 253 ? 25.097 11.414 -15.675 1.00 35.66 253 PRO A O 1
ATOM 2071 N N . GLU A 1 254 ? 27.271 11.038 -16.088 1.00 29.61 254 GLU A N 1
ATOM 2072 C CA . GLU A 1 254 ? 27.785 12.026 -15.142 1.00 29.61 254 GLU A CA 1
ATOM 2073 C C . GLU A 1 254 ? 27.870 13.382 -15.851 1.00 29.61 254 GLU A C 1
ATOM 2075 O O . GLU A 1 254 ? 28.195 13.466 -17.036 1.00 29.61 254 GLU A O 1
ATOM 2080 N N . VAL A 1 255 ? 27.518 14.451 -15.136 1.00 30.33 255 VAL A N 1
ATOM 2081 C CA . VAL A 1 255 ? 27.479 15.814 -15.674 1.00 30.33 255 VAL A CA 1
ATOM 2082 C C . VAL A 1 255 ? 28.419 16.718 -14.896 1.00 30.33 255 VAL A C 1
ATOM 2084 O O . VAL A 1 255 ? 28.265 16.875 -13.688 1.00 30.33 255 VAL A O 1
ATOM 2087 N N . ALA A 1 256 ? 29.277 17.447 -15.618 1.00 25.92 256 ALA A N 1
ATOM 2088 C CA . ALA A 1 256 ? 29.696 18.792 -15.232 1.00 25.92 256 ALA A CA 1
ATOM 2089 C C . ALA A 1 256 ? 30.102 19.645 -16.454 1.00 25.92 256 ALA A C 1
ATOM 2091 O O . ALA A 1 256 ? 30.883 19.217 -17.291 1.00 25.92 256 ALA A O 1
ATOM 2092 N N . LYS A 1 257 ? 29.583 20.885 -16.486 1.00 30.50 257 LYS A N 1
ATOM 2093 C CA . LYS A 1 257 ? 29.850 22.003 -17.424 1.00 30.50 257 LYS A CA 1
ATOM 2094 C C . LYS A 1 257 ? 29.477 21.799 -18.903 1.00 30.50 257 LYS A C 1
ATOM 2096 O O . LYS A 1 257 ? 30.323 21.794 -19.783 1.00 30.50 257 LYS A O 1
ATOM 2101 N N . GLY A 1 258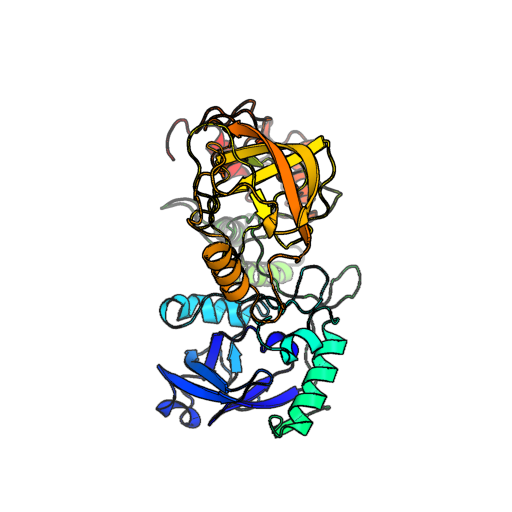 ? 28.164 21.816 -19.151 1.00 44.16 258 GLY A N 1
ATOM 2102 C CA . GLY A 1 258 ? 27.575 22.545 -20.283 1.00 44.16 258 GLY A CA 1
ATOM 2103 C C . GLY A 1 258 ? 28.127 22.220 -21.669 1.00 44.16 258 GLY A C 1
ATOM 2104 O O . GLY A 1 258 ? 28.757 23.078 -22.275 1.00 44.16 258 GLY A O 1
ATOM 2105 N N . LYS A 1 259 ? 27.857 20.999 -22.136 1.00 42.16 259 LYS A N 1
ATOM 2106 C CA . LYS A 1 259 ? 27.745 20.517 -23.529 1.00 42.16 259 LYS A CA 1
ATOM 2107 C C . LYS A 1 259 ? 27.669 18.996 -23.432 1.00 42.16 259 LYS A C 1
ATOM 2109 O O . LYS A 1 259 ? 28.506 18.417 -22.755 1.00 42.16 259 LYS A O 1
ATOM 2114 N N . THR A 1 260 ? 26.677 18.343 -24.032 1.00 49.75 260 THR A N 1
ATOM 2115 C CA . THR A 1 260 ? 26.723 16.880 -24.197 1.00 49.75 260 THR A CA 1
ATOM 2116 C C . THR A 1 260 ? 25.833 16.439 -25.359 1.00 49.75 260 THR A C 1
ATOM 2118 O O . THR A 1 260 ? 24.716 16.919 -25.515 1.00 49.75 260 THR A O 1
ATOM 2121 N N . LYS A 1 261 ? 26.349 15.526 -26.185 1.00 44.59 261 LYS A N 1
ATOM 2122 C CA . LYS A 1 261 ? 25.598 14.725 -27.161 1.00 44.59 261 LYS A CA 1
ATOM 2123 C C . LYS A 1 261 ? 25.428 13.333 -26.550 1.00 44.59 261 LYS A C 1
ATOM 2125 O O . LYS A 1 261 ? 26.392 12.791 -26.017 1.00 44.59 261 LYS A O 1
ATOM 2130 N N . THR A 1 262 ? 24.220 12.766 -26.570 1.00 46.56 262 THR A N 1
ATOM 2131 C CA . THR A 1 262 ? 23.971 11.402 -26.059 1.00 46.56 262 THR A CA 1
ATOM 2132 C C . THR A 1 262 ? 23.590 10.482 -27.216 1.00 46.56 262 THR A C 1
ATOM 2134 O O . THR A 1 262 ? 22.650 10.789 -27.949 1.00 46.56 262 THR A O 1
ATOM 2137 N N . TYR A 1 263 ? 24.275 9.345 -27.349 1.00 48.16 263 TYR A N 1
ATOM 2138 C CA . TYR A 1 263 ? 23.957 8.300 -28.328 1.00 48.16 263 TYR A CA 1
ATOM 2139 C C . TYR A 1 263 ? 23.175 7.194 -27.627 1.00 48.16 263 TYR A C 1
ATOM 2141 O O . TYR A 1 263 ? 23.602 6.692 -26.585 1.00 48.16 263 TYR A O 1
ATOM 2149 N N . ARG A 1 264 ? 22.003 6.831 -28.157 1.00 51.44 264 ARG A N 1
ATOM 2150 C CA . ARG A 1 264 ? 21.197 5.723 -27.625 1.00 51.44 264 ARG A CA 1
ATOM 2151 C C . ARG A 1 264 ? 20.652 4.867 -28.761 1.00 51.44 264 ARG A C 1
ATOM 2153 O O . ARG A 1 264 ? 20.193 5.374 -29.776 1.00 51.44 264 ARG A O 1
ATOM 2160 N N . ILE A 1 265 ? 20.597 3.560 -28.516 1.00 39.66 265 ILE A N 1
ATOM 2161 C CA . ILE A 1 265 ? 19.869 2.577 -29.347 1.00 39.66 265 ILE A CA 1
ATOM 2162 C C . ILE A 1 265 ? 18.380 2.497 -28.966 1.00 39.66 265 ILE A C 1
ATOM 2164 O O . ILE A 1 265 ? 17.598 1.728 -29.525 1.00 39.66 265 ILE A O 1
ATOM 2168 N N . ARG A 1 266 ? 17.953 3.300 -27.985 1.00 48.28 266 ARG A N 1
ATOM 2169 C CA . ARG A 1 266 ? 16.547 3.431 -27.606 1.00 48.28 266 ARG A CA 1
ATOM 2170 C C . ARG A 1 266 ? 15.968 4.670 -28.267 1.00 48.28 266 ARG A C 1
ATOM 2172 O O . ARG A 1 266 ? 16.384 5.786 -27.959 1.00 48.28 266 ARG A O 1
ATOM 2179 N N . ASP A 1 267 ? 14.995 4.450 -29.141 1.00 56.31 267 ASP A N 1
ATOM 2180 C CA . ASP A 1 267 ? 14.133 5.515 -29.622 1.00 56.31 267 ASP A CA 1
ATOM 2181 C C . ASP A 1 267 ? 13.198 5.939 -28.488 1.00 56.31 267 ASP A C 1
ATOM 2183 O O . ASP A 1 267 ? 12.323 5.188 -28.056 1.00 56.31 267 ASP A O 1
ATOM 2187 N N . HIS A 1 268 ? 13.446 7.130 -27.955 1.00 59.59 268 HIS A N 1
ATOM 2188 C CA . HIS A 1 268 ? 12.588 7.758 -26.958 1.00 59.59 268 HIS A CA 1
ATOM 2189 C C . HIS A 1 268 ? 11.501 8.627 -27.603 1.00 59.59 268 HIS A C 1
ATOM 2191 O O . HIS A 1 268 ? 10.716 9.235 -26.880 1.00 59.59 268 HIS A O 1
ATOM 2197 N N . GLN A 1 269 ? 11.451 8.668 -28.941 1.00 65.12 269 GLN A N 1
ATOM 2198 C CA . GLN A 1 269 ? 10.488 9.407 -29.751 1.00 65.12 269 GLN A CA 1
ATOM 2199 C C . GLN A 1 269 ? 10.410 10.891 -29.388 1.00 65.12 269 GLN A C 1
ATOM 2201 O O . GLN A 1 269 ? 9.346 11.507 -29.492 1.00 65.12 269 GLN A O 1
ATOM 2206 N N . PHE A 1 270 ? 11.533 11.469 -28.947 1.00 66.75 270 PHE A N 1
ATOM 2207 C CA . PHE A 1 270 ? 11.587 12.904 -28.713 1.00 66.75 270 PHE A CA 1
ATOM 2208 C C . PHE A 1 270 ? 11.412 13.642 -30.033 1.00 66.75 270 PHE A C 1
ATOM 2210 O O . PHE A 1 270 ? 11.748 13.141 -31.107 1.00 66.75 270 PHE A O 1
ATOM 2217 N N . LYS A 1 271 ? 10.895 14.856 -29.939 1.00 76.75 271 LYS A N 1
ATOM 2218 C CA . LYS A 1 271 ? 10.769 15.791 -31.046 1.00 76.75 271 LYS A CA 1
ATOM 2219 C C . LYS A 1 271 ? 11.690 16.971 -30.804 1.00 76.75 271 LYS A C 1
ATOM 2221 O O . LYS A 1 271 ? 12.004 17.334 -29.671 1.00 76.75 271 LYS A O 1
ATOM 2226 N N . GLN A 1 272 ? 12.134 17.585 -31.893 1.00 74.69 272 GLN A N 1
ATOM 2227 C CA . GLN A 1 272 ? 12.810 18.869 -31.805 1.00 74.69 272 GLN A CA 1
ATOM 2228 C C . GLN A 1 272 ? 11.886 19.867 -31.089 1.00 74.69 272 GLN A C 1
ATOM 2230 O O . GLN A 1 272 ? 10.719 20.006 -31.444 1.00 74.69 272 GLN A O 1
ATOM 2235 N N . GLY A 1 273 ? 12.409 20.532 -30.062 1.00 59.53 273 GLY A N 1
ATOM 2236 C CA . GLY A 1 273 ? 11.661 21.422 -29.179 1.00 59.53 273 GLY A CA 1
ATOM 2237 C C . GLY A 1 273 ? 11.257 20.813 -27.834 1.00 59.53 273 GLY A C 1
ATOM 2238 O O . GLY A 1 273 ? 10.961 21.589 -26.925 1.00 59.53 273 GLY A O 1
ATOM 2239 N N . ASP A 1 274 ? 11.300 19.486 -27.672 1.00 61.75 274 ASP A N 1
ATOM 2240 C CA . ASP A 1 274 ? 10.967 18.832 -26.401 1.00 61.75 274 ASP A CA 1
ATOM 2241 C C . ASP A 1 274 ? 11.911 19.279 -25.276 1.00 61.75 274 ASP A C 1
ATOM 2243 O O . ASP A 1 274 ? 13.117 19.444 -25.484 1.00 61.75 274 ASP A O 1
ATOM 2247 N N . ILE A 1 275 ? 11.365 19.437 -24.067 1.00 59.56 275 ILE A N 1
ATOM 2248 C CA . ILE A 1 275 ? 12.135 19.706 -22.849 1.00 59.56 275 ILE A CA 1
ATOM 2249 C C . ILE A 1 275 ? 12.289 18.403 -22.065 1.00 59.56 275 ILE A C 1
ATOM 2251 O O . ILE A 1 275 ? 11.301 17.747 -21.750 1.00 59.56 275 ILE A O 1
ATOM 2255 N N . VAL A 1 276 ? 13.525 18.034 -21.730 1.00 61.53 276 VAL A N 1
ATOM 2256 C CA . VAL A 1 276 ? 13.862 16.794 -21.019 1.00 61.53 276 VAL A CA 1
ATOM 2257 C C . VAL A 1 276 ? 14.561 17.087 -19.691 1.00 61.53 276 VAL A C 1
ATOM 2259 O O . VAL A 1 276 ? 15.436 17.947 -19.615 1.00 61.53 276 VAL A O 1
ATOM 2262 N N . GLY A 1 277 ? 14.188 16.368 -18.630 1.00 59.84 277 GLY A N 1
ATOM 2263 C CA . GLY A 1 277 ? 14.827 16.461 -17.310 1.00 59.84 277 GLY A CA 1
ATOM 2264 C C . GLY A 1 277 ? 16.027 15.518 -17.154 1.00 59.84 277 GLY A C 1
ATOM 2265 O O . GLY A 1 277 ? 16.006 14.395 -17.659 1.00 59.84 277 GLY A O 1
ATOM 2266 N N . PHE A 1 278 ? 17.056 15.961 -16.426 1.00 63.06 278 PHE A N 1
ATOM 2267 C CA . PHE A 1 278 ? 18.250 15.176 -16.092 1.00 63.06 278 PHE A CA 1
ATOM 2268 C C . PHE A 1 278 ? 18.242 14.798 -14.607 1.00 63.06 278 PHE A C 1
ATOM 2270 O O . PHE A 1 278 ? 18.310 15.675 -13.746 1.00 63.06 278 PHE A O 1
ATOM 2277 N N . GLU A 1 279 ? 18.174 13.495 -14.324 1.00 56.47 279 GLU A N 1
ATOM 2278 C CA . GLU A 1 279 ? 18.074 12.904 -12.982 1.00 56.47 279 GLU A CA 1
ATOM 2279 C C . GLU A 1 279 ? 19.361 12.147 -12.617 1.00 56.47 279 GLU A C 1
ATOM 2281 O O . GLU A 1 279 ? 19.920 11.418 -13.439 1.00 56.47 279 GLU A O 1
ATOM 2286 N N . ASN A 1 280 ? 19.814 12.274 -11.369 1.00 55.09 280 ASN A N 1
ATOM 2287 C CA . ASN A 1 280 ? 20.840 11.403 -10.807 1.00 55.09 280 ASN A CA 1
ATOM 2288 C C . ASN A 1 280 ? 20.263 9.998 -10.553 1.00 55.09 280 ASN A C 1
ATOM 2290 O O . ASN A 1 280 ? 19.310 9.826 -9.792 1.00 55.09 280 ASN A O 1
ATOM 2294 N N . SER A 1 281 ? 20.871 8.974 -11.153 1.00 47.12 281 SER A N 1
ATOM 2295 C CA . SER A 1 281 ? 20.361 7.598 -11.108 1.00 47.12 281 SER A CA 1
ATOM 2296 C C . SER A 1 281 ? 20.294 6.986 -9.700 1.00 47.12 281 SER A C 1
ATOM 2298 O O . SER A 1 281 ? 19.419 6.146 -9.467 1.00 47.12 281 SER A O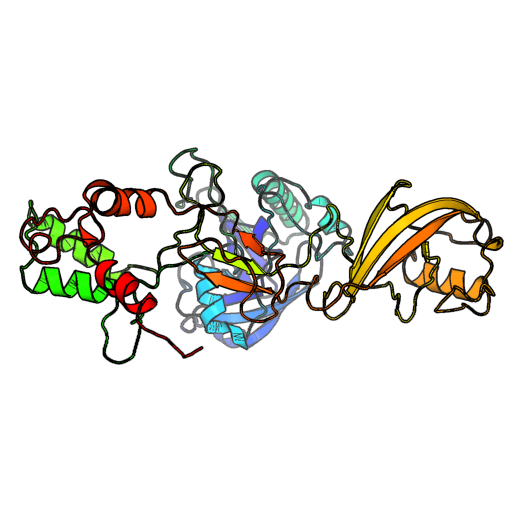 1
ATOM 2300 N N . GLN A 1 282 ? 21.164 7.417 -8.780 1.00 44.41 282 GLN A N 1
ATOM 2301 C CA . GLN A 1 282 ? 21.262 6.921 -7.404 1.00 44.41 282 GLN A CA 1
ATOM 2302 C C . GLN A 1 282 ? 20.356 7.699 -6.445 1.00 44.41 282 GLN A C 1
ATOM 2304 O O . GLN A 1 282 ? 19.621 7.091 -5.671 1.00 44.41 282 GLN A O 1
ATOM 2309 N N . THR A 1 283 ? 20.392 9.035 -6.497 1.00 49.47 283 THR A N 1
ATOM 2310 C CA . THR A 1 283 ? 19.663 9.890 -5.539 1.00 49.47 283 THR A CA 1
ATOM 2311 C C . THR A 1 283 ? 18.253 10.252 -5.991 1.00 49.47 283 THR A C 1
ATOM 2313 O O . THR A 1 283 ? 17.458 10.704 -5.172 1.00 49.47 283 THR A O 1
ATOM 2316 N N . LYS A 1 284 ? 17.930 10.054 -7.276 1.00 51.34 284 LYS A N 1
ATOM 2317 C CA . LYS A 1 284 ? 16.670 10.480 -7.908 1.00 51.34 284 LYS A CA 1
ATOM 2318 C C . LYS A 1 284 ? 16.463 11.997 -7.953 1.00 51.34 284 LYS A C 1
ATOM 2320 O O . LYS A 1 284 ? 15.364 12.470 -8.224 1.00 51.34 284 LYS A O 1
ATOM 2325 N N . GLU A 1 285 ? 17.518 12.778 -7.728 1.00 54.25 285 GLU A N 1
ATOM 2326 C CA . GLU A 1 285 ? 17.454 14.239 -7.796 1.00 54.25 285 GLU A CA 1
ATOM 2327 C C . GLU A 1 285 ? 17.600 14.746 -9.236 1.00 54.25 285 GLU A C 1
ATOM 2329 O O . GLU A 1 285 ? 18.529 14.364 -9.951 1.00 54.25 285 GLU A O 1
ATOM 2334 N N . ILE A 1 286 ? 16.713 15.656 -9.650 1.00 57.59 286 ILE A N 1
ATOM 2335 C CA . ILE A 1 286 ? 16.821 16.356 -10.936 1.00 57.59 286 ILE A CA 1
ATOM 2336 C C . ILE A 1 286 ? 17.807 17.519 -10.785 1.00 57.59 286 ILE A C 1
ATOM 2338 O O . ILE A 1 286 ? 17.587 18.420 -9.977 1.00 57.59 286 ILE A O 1
ATOM 2342 N N . PHE A 1 287 ? 18.877 17.527 -11.579 1.00 61.66 287 PHE A N 1
ATOM 2343 C CA . PHE A 1 287 ? 19.941 18.538 -11.494 1.00 61.66 287 PHE A CA 1
ATOM 2344 C C . PHE A 1 287 ? 19.964 19.513 -12.682 1.00 61.66 287 PHE A C 1
ATOM 2346 O O . PHE A 1 287 ? 20.696 20.508 -12.673 1.00 61.66 287 PHE A O 1
ATOM 2353 N N . GLY A 1 288 ? 19.175 19.250 -13.722 1.00 63.25 288 GLY A N 1
ATOM 2354 C CA . GLY A 1 288 ? 19.138 20.076 -14.919 1.00 63.25 288 GLY A CA 1
ATOM 2355 C C . GLY A 1 288 ? 18.009 19.703 -15.864 1.00 63.25 288 GLY A C 1
ATOM 2356 O O . GLY A 1 288 ? 17.329 18.694 -15.685 1.00 63.25 288 GLY A O 1
ATOM 2357 N N . GLN A 1 289 ? 17.835 20.523 -16.888 1.00 64.88 289 GLN A N 1
ATOM 2358 C CA . GLN A 1 289 ? 16.931 20.272 -18.002 1.00 64.88 289 GLN A CA 1
ATOM 2359 C C . GLN A 1 289 ? 17.637 20.568 -19.321 1.00 64.88 289 GLN A C 1
ATOM 2361 O O . GLN A 1 289 ? 18.618 21.312 -19.335 1.00 64.88 289 GLN A O 1
ATOM 2366 N N . ALA A 1 290 ? 17.136 20.040 -20.432 1.00 63.56 290 ALA A N 1
ATOM 2367 C CA . ALA A 1 290 ? 17.586 20.469 -21.746 1.00 63.56 290 ALA A CA 1
ATOM 2368 C C . ALA A 1 290 ? 16.460 20.537 -22.773 1.00 63.56 290 ALA A C 1
ATOM 2370 O O . ALA A 1 290 ? 15.492 19.790 -22.678 1.00 63.56 290 ALA A O 1
ATOM 2371 N N . LYS A 1 291 ? 16.617 21.406 -23.772 1.00 67.00 291 LYS A N 1
ATOM 2372 C CA . LYS A 1 291 ? 15.745 21.474 -24.949 1.00 67.00 291 LYS A CA 1
ATOM 2373 C C . LYS A 1 291 ? 16.372 20.707 -26.103 1.00 67.00 291 LYS A C 1
ATOM 2375 O O . LYS A 1 291 ? 17.506 21.004 -26.464 1.00 67.00 291 LYS A O 1
ATOM 2380 N N . ILE A 1 292 ? 15.653 19.763 -26.704 1.00 69.12 292 ILE A N 1
ATOM 2381 C CA . ILE A 1 292 ? 16.119 19.053 -27.900 1.00 69.12 292 ILE A CA 1
ATOM 2382 C C . ILE A 1 292 ? 16.146 20.029 -29.079 1.00 69.12 292 ILE A C 1
ATOM 2384 O O . ILE A 1 292 ? 15.121 20.601 -29.442 1.00 69.12 292 ILE A O 1
ATOM 2388 N N . ILE A 1 293 ? 17.312 20.212 -29.694 1.00 72.00 293 ILE A N 1
ATOM 2389 C CA . ILE A 1 293 ? 17.500 21.128 -30.829 1.00 72.00 293 ILE A CA 1
ATOM 2390 C C . ILE A 1 293 ? 17.673 20.399 -32.158 1.00 72.00 293 ILE A C 1
ATOM 2392 O O . ILE A 1 293 ? 17.410 20.994 -33.198 1.00 72.00 293 ILE A O 1
ATOM 2396 N N . LYS A 1 294 ? 18.098 19.130 -32.143 1.00 73.88 294 LYS A N 1
ATOM 2397 C CA . LYS A 1 294 ? 18.319 18.335 -33.357 1.00 73.88 294 LYS A CA 1
ATOM 2398 C C . LYS A 1 294 ? 18.228 16.844 -33.052 1.00 73.88 294 LYS A C 1
ATOM 2400 O O . LYS A 1 294 ? 18.646 16.413 -31.975 1.00 73.88 294 LYS A O 1
ATOM 2405 N N . ILE A 1 295 ? 17.706 16.079 -34.006 1.00 77.25 295 ILE A N 1
ATOM 2406 C CA . ILE A 1 295 ? 17.594 14.620 -33.947 1.00 77.25 295 ILE A CA 1
ATOM 2407 C C . ILE A 1 295 ? 18.140 14.064 -35.252 1.00 77.25 295 ILE A C 1
ATOM 2409 O O . ILE A 1 295 ? 17.710 14.485 -36.323 1.00 77.25 295 ILE A O 1
ATOM 2413 N N . GLU A 1 296 ? 19.079 13.131 -35.163 1.00 75.25 296 GLU A N 1
ATOM 2414 C CA . GLU A 1 296 ? 19.715 12.510 -36.325 1.00 75.25 296 GLU A CA 1
ATOM 2415 C C . GLU A 1 296 ? 19.701 10.994 -36.173 1.00 75.25 296 GLU A C 1
ATOM 2417 O O . GLU A 1 296 ? 19.861 10.480 -35.066 1.00 75.25 296 GLU A O 1
ATOM 2422 N N . LYS A 1 297 ? 19.510 10.279 -37.282 1.00 79.88 297 LYS A N 1
ATOM 2423 C CA . LYS A 1 297 ? 19.706 8.831 -37.355 1.00 79.88 297 LYS A CA 1
ATOM 2424 C C . LYS A 1 297 ? 20.979 8.582 -38.144 1.00 79.88 297 LYS A C 1
ATOM 2426 O O . LYS A 1 297 ? 21.053 8.995 -39.298 1.00 79.88 297 LYS A O 1
ATOM 2431 N N . ILE A 1 298 ? 21.975 7.977 -37.509 1.00 77.62 298 ILE A N 1
ATOM 2432 C CA . ILE A 1 298 ? 23.268 7.684 -38.136 1.00 77.62 298 ILE A CA 1
ATOM 2433 C C . ILE A 1 298 ? 23.699 6.253 -37.794 1.00 77.62 298 ILE A C 1
ATOM 2435 O O . ILE A 1 298 ? 23.329 5.755 -36.729 1.00 77.62 298 ILE A O 1
ATOM 2439 N N . PRO A 1 299 ? 24.486 5.581 -38.647 1.00 79.38 299 PRO A N 1
ATOM 2440 C CA . PRO A 1 299 ? 25.184 4.353 -38.278 1.00 79.38 299 PRO A CA 1
ATOM 2441 C C . PRO A 1 299 ? 26.122 4.569 -37.084 1.00 79.38 299 PRO A C 1
ATOM 2443 O O . PRO A 1 299 ? 26.726 5.635 -36.942 1.00 79.38 299 PRO A O 1
ATOM 2446 N N . LEU A 1 300 ? 26.288 3.543 -36.247 1.00 76.75 300 LEU A N 1
ATOM 2447 C CA . LEU A 1 300 ? 27.167 3.576 -35.076 1.00 76.75 300 LEU A CA 1
ATOM 2448 C C . LEU A 1 300 ? 28.620 3.941 -35.437 1.00 76.75 300 LEU A C 1
ATOM 2450 O O . LEU A 1 300 ? 29.251 4.703 -34.706 1.00 76.75 300 LEU A O 1
ATOM 2454 N N . SER A 1 301 ? 29.127 3.480 -36.583 1.00 77.19 301 SER A N 1
ATOM 2455 C CA . SER A 1 301 ? 30.462 3.824 -37.106 1.00 77.19 301 SER A CA 1
ATOM 2456 C C . SER A 1 301 ? 30.678 5.321 -37.338 1.00 77.19 301 SER A C 1
ATOM 2458 O O . SER A 1 301 ? 31.801 5.811 -37.246 1.00 77.19 301 SER A O 1
ATOM 2460 N N . GLN A 1 302 ? 29.611 6.079 -37.601 1.00 78.62 302 GLN A N 1
ATOM 2461 C CA . GLN A 1 302 ? 29.686 7.519 -37.864 1.00 78.62 302 GLN A CA 1
ATOM 2462 C C . GLN A 1 302 ? 29.688 8.364 -36.585 1.00 78.62 302 GLN A C 1
ATOM 2464 O O . GLN A 1 302 ? 29.788 9.591 -36.642 1.00 78.62 302 GLN A O 1
ATOM 2469 N N . ILE A 1 303 ? 29.593 7.732 -35.414 1.00 73.19 303 ILE A N 1
ATOM 2470 C CA . ILE A 1 303 ? 29.724 8.427 -34.138 1.00 73.19 303 ILE A CA 1
ATOM 2471 C C . ILE A 1 303 ? 31.166 8.913 -33.993 1.00 73.19 303 ILE A C 1
ATOM 2473 O O . ILE A 1 303 ? 32.104 8.120 -33.928 1.00 73.19 303 ILE A O 1
ATOM 2477 N N . ASN A 1 304 ? 31.347 10.227 -33.876 1.00 71.75 304 ASN A N 1
ATOM 2478 C CA . ASN A 1 304 ? 32.654 10.805 -33.591 1.00 71.75 304 ASN A CA 1
ATOM 2479 C C . ASN A 1 304 ? 33.027 10.599 -32.115 1.00 71.75 304 ASN A C 1
ATOM 2481 O O . ASN A 1 304 ? 32.708 11.429 -31.269 1.00 71.75 304 ASN A O 1
ATOM 2485 N N . LEU A 1 305 ? 33.735 9.517 -31.797 1.00 68.12 305 LEU A N 1
ATOM 2486 C CA . LEU A 1 305 ? 34.157 9.214 -30.424 1.00 68.12 305 LEU A CA 1
ATOM 2487 C C . LEU A 1 305 ? 35.139 10.236 -29.831 1.00 68.12 305 LEU A C 1
ATOM 2489 O O . LEU A 1 305 ? 35.247 10.316 -28.613 1.00 68.12 305 LEU A O 1
ATOM 2493 N N . LYS A 1 306 ? 35.799 11.050 -30.665 1.00 61.59 306 LYS A N 1
ATOM 2494 C CA . LYS A 1 306 ? 36.772 12.077 -30.255 1.00 61.59 306 LYS A CA 1
ATOM 2495 C C . LYS A 1 306 ? 36.159 13.475 -30.116 1.00 61.59 306 LYS A C 1
ATOM 2497 O O . LYS A 1 306 ? 36.893 14.453 -29.992 1.00 61.59 306 LYS A O 1
ATOM 2502 N N . ASP A 1 307 ? 34.832 13.601 -30.177 1.00 58.34 307 ASP A N 1
ATOM 2503 C CA . ASP A 1 307 ? 34.161 14.885 -29.979 1.00 58.34 307 ASP A CA 1
ATOM 2504 C C . ASP A 1 307 ? 34.401 15.382 -28.534 1.00 58.34 307 ASP A C 1
ATOM 2506 O O . ASP A 1 307 ? 34.008 14.704 -27.581 1.00 58.34 307 ASP A O 1
ATOM 2510 N N . PRO A 1 308 ? 35.009 16.567 -28.338 1.00 48.47 308 PRO A N 1
ATOM 2511 C CA . PRO A 1 308 ? 35.298 17.113 -27.010 1.00 48.47 308 PRO A CA 1
ATOM 2512 C C . PRO A 1 308 ? 34.037 17.431 -26.183 1.00 48.47 308 PRO A C 1
ATOM 2514 O O . PRO A 1 308 ? 34.137 17.738 -24.997 1.00 48.47 308 PRO A O 1
ATOM 2517 N N . GLY A 1 309 ? 32.844 17.372 -26.783 1.00 46.09 309 GLY A N 1
ATOM 2518 C CA . GLY A 1 309 ? 31.556 17.418 -26.092 1.00 46.09 309 GLY A CA 1
ATOM 2519 C C . GLY A 1 309 ? 31.086 16.074 -25.516 1.00 46.09 309 GLY A C 1
ATOM 2520 O O . GLY A 1 309 ? 29.981 16.015 -24.973 1.00 46.09 309 GLY A O 1
ATOM 2521 N N . HIS A 1 310 ? 31.856 14.990 -25.647 1.00 48.44 310 HIS A N 1
ATOM 2522 C CA . HIS A 1 310 ? 31.540 13.678 -25.077 1.00 48.44 310 HIS A CA 1
ATOM 2523 C C . HIS A 1 310 ? 32.209 13.513 -23.708 1.00 48.44 310 HIS A C 1
ATOM 2525 O O . HIS A 1 310 ? 33.425 13.569 -23.587 1.00 48.44 310 HIS A O 1
ATOM 2531 N N . TYR A 1 311 ? 31.408 13.303 -22.658 1.00 45.19 311 TYR A N 1
ATOM 2532 C CA . TYR A 1 311 ? 31.917 13.225 -21.280 1.00 45.19 311 TYR A CA 1
ATOM 2533 C C . TYR A 1 311 ? 32.612 11.891 -20.963 1.00 45.19 311 TYR A C 1
ATOM 2535 O O . TYR A 1 311 ? 33.562 11.856 -20.188 1.00 45.19 311 TYR A O 1
ATOM 2543 N N . LYS A 1 312 ? 32.157 10.794 -21.583 1.00 47.50 312 LYS A N 1
ATOM 2544 C CA . LYS A 1 312 ? 32.852 9.507 -21.565 1.00 47.50 312 LYS A CA 1
ATOM 2545 C C . LYS A 1 312 ? 33.149 9.119 -23.005 1.00 47.50 312 LYS A C 1
ATOM 2547 O O . LYS A 1 312 ? 32.248 8.737 -23.749 1.00 47.50 312 LYS A O 1
ATOM 2552 N N . THR A 1 313 ? 34.392 9.304 -23.409 1.00 51.06 313 THR A N 1
ATOM 2553 C CA . THR A 1 313 ? 34.888 8.828 -24.693 1.00 51.06 313 THR A CA 1
ATOM 2554 C C . THR A 1 313 ? 35.156 7.340 -24.541 1.00 51.06 313 THR A C 1
ATOM 2556 O O . THR A 1 313 ? 36.082 6.959 -23.832 1.00 51.06 313 THR A O 1
ATOM 2559 N N . TYR A 1 314 ? 34.310 6.505 -25.147 1.00 60.16 314 TYR A N 1
ATOM 2560 C CA . TYR A 1 314 ? 34.750 5.160 -25.509 1.00 60.16 314 TYR A CA 1
ATOM 2561 C C . TYR A 1 314 ? 35.979 5.325 -26.402 1.00 60.16 314 TYR A C 1
ATOM 2563 O O . TYR A 1 314 ? 35.973 6.179 -27.295 1.00 60.16 314 TYR A O 1
ATOM 2571 N N . GLU A 1 315 ? 37.035 4.573 -26.131 1.00 67.94 315 GLU A N 1
ATOM 2572 C CA . GLU A 1 315 ? 38.296 4.703 -26.863 1.00 67.94 315 GLU A CA 1
ATOM 2573 C C . GLU A 1 315 ? 38.162 4.148 -28.289 1.00 67.94 315 GLU A C 1
ATOM 2575 O O . GLU A 1 315 ? 38.830 4.625 -29.209 1.00 67.94 315 GLU A O 1
ATOM 2580 N N . SER A 1 316 ? 37.232 3.205 -28.490 1.00 77.00 316 SER A N 1
ATOM 2581 C CA . SER A 1 316 ? 36.900 2.604 -29.782 1.00 77.00 316 SER A CA 1
ATOM 2582 C C . SER A 1 316 ? 35.397 2.332 -29.948 1.00 77.00 316 SER A C 1
ATOM 2584 O O . SER A 1 316 ? 34.626 2.278 -28.984 1.00 77.00 316 SER A O 1
ATOM 2586 N N . HIS A 1 317 ? 34.955 2.144 -31.199 1.00 73.31 317 HIS A N 1
ATOM 2587 C CA . HIS A 1 317 ? 33.576 1.740 -31.500 1.00 73.31 317 HIS A CA 1
ATOM 2588 C C . HIS A 1 317 ? 33.273 0.327 -30.994 1.00 73.31 317 HIS A C 1
ATOM 2590 O O . HIS A 1 317 ? 32.130 0.048 -30.641 1.00 73.31 317 HIS A O 1
ATOM 2596 N N . GLU A 1 318 ? 34.284 -0.533 -30.882 1.00 76.94 318 GLU A N 1
ATOM 2597 C CA . GLU A 1 318 ? 34.174 -1.869 -30.290 1.00 76.94 318 GLU A CA 1
ATOM 2598 C C . GLU A 1 318 ? 33.785 -1.790 -28.809 1.00 76.94 318 GLU A C 1
ATOM 2600 O O . GLU A 1 318 ? 32.824 -2.438 -28.395 1.00 76.94 318 GLU A O 1
ATOM 2605 N N . GLU A 1 319 ? 34.440 -0.920 -28.031 1.00 73.12 319 GLU A N 1
ATOM 2606 C CA . GLU A 1 319 ? 34.118 -0.702 -26.614 1.00 73.12 319 GLU A CA 1
ATOM 2607 C C . GLU A 1 319 ? 32.687 -0.159 -26.442 1.00 73.12 319 GLU A C 1
ATOM 2609 O O . GLU A 1 319 ? 31.935 -0.581 -25.556 1.00 73.12 319 GLU A O 1
ATOM 2614 N N . LEU A 1 320 ? 32.268 0.742 -27.337 1.00 71.88 320 LEU A N 1
ATOM 2615 C CA . LEU A 1 320 ? 30.895 1.241 -27.386 1.00 71.88 320 LEU A CA 1
ATOM 2616 C C . LEU A 1 320 ? 29.898 0.107 -27.686 1.00 71.88 320 LEU A C 1
ATOM 2618 O O . LEU A 1 320 ? 28.884 -0.017 -26.993 1.00 71.88 320 LEU A O 1
ATOM 2622 N N . ILE A 1 321 ? 30.181 -0.739 -28.681 1.00 73.75 321 ILE A N 1
ATOM 2623 C CA . ILE A 1 321 ? 29.349 -1.895 -29.049 1.00 73.75 321 ILE A CA 1
ATOM 2624 C C . ILE A 1 321 ? 29.248 -2.886 -27.881 1.00 73.75 321 ILE A C 1
ATOM 2626 O O . ILE A 1 321 ? 28.149 -3.355 -27.577 1.00 73.75 321 ILE A O 1
ATOM 2630 N N . GLU A 1 322 ? 30.347 -3.193 -27.193 1.00 72.44 322 GLU A N 1
ATOM 2631 C CA . GLU A 1 322 ? 30.347 -4.080 -26.024 1.00 72.44 322 GLU A CA 1
ATOM 2632 C C . GLU A 1 322 ? 29.531 -3.511 -24.863 1.00 72.44 322 GLU A C 1
ATOM 2634 O O . GLU A 1 322 ? 28.702 -4.214 -24.272 1.00 72.44 322 GLU A O 1
ATOM 2639 N N . ALA A 1 323 ? 29.700 -2.221 -24.564 1.00 68.12 323 ALA A N 1
ATOM 2640 C CA . ALA A 1 323 ? 28.922 -1.548 -23.534 1.00 68.12 323 ALA A CA 1
ATOM 2641 C C . ALA A 1 323 ? 27.421 -1.593 -23.847 1.00 68.12 323 ALA A C 1
ATOM 2643 O O . ALA A 1 323 ? 26.601 -1.851 -22.964 1.00 68.12 323 ALA A O 1
ATOM 2644 N N . ILE A 1 324 ? 27.047 -1.410 -25.113 1.00 67.06 324 ILE A N 1
ATOM 2645 C CA . ILE A 1 324 ? 25.664 -1.553 -25.561 1.00 67.06 324 ILE A CA 1
ATOM 2646 C C . ILE A 1 324 ? 25.171 -2.995 -25.377 1.00 67.06 324 ILE A C 1
ATOM 2648 O O . ILE A 1 324 ? 24.091 -3.200 -24.812 1.00 67.06 324 ILE A O 1
ATOM 2652 N N . LYS A 1 325 ? 25.939 -3.992 -25.838 1.00 68.50 325 LYS A N 1
ATOM 2653 C CA . LYS A 1 325 ? 25.583 -5.420 -25.748 1.00 68.50 325 LYS A CA 1
ATOM 2654 C C . LYS A 1 325 ? 25.378 -5.859 -24.301 1.00 68.50 325 LYS A C 1
ATOM 2656 O O . LYS A 1 325 ? 24.419 -6.569 -24.013 1.00 68.50 325 LYS A O 1
ATOM 2661 N N . LYS A 1 326 ? 26.183 -5.351 -23.364 1.00 65.50 326 LYS A N 1
ATOM 2662 C CA . LYS A 1 326 ? 26.019 -5.587 -21.919 1.00 65.50 326 LYS A CA 1
ATOM 2663 C C . LYS A 1 326 ? 24.638 -5.172 -21.393 1.00 65.50 326 LYS A C 1
ATOM 2665 O O . LYS A 1 326 ? 24.119 -5.789 -20.466 1.00 65.50 326 LYS A O 1
ATOM 2670 N N . HIS A 1 327 ? 24.028 -4.143 -21.979 1.00 57.62 327 HIS A N 1
ATOM 2671 C CA . HIS A 1 327 ? 22.719 -3.620 -21.570 1.00 57.62 327 HIS A CA 1
ATOM 2672 C C . HIS A 1 327 ? 21.547 -4.104 -22.445 1.00 57.62 327 HIS A C 1
ATOM 2674 O O . HIS A 1 327 ? 20.380 -3.960 -22.062 1.00 57.62 327 HIS A O 1
ATOM 2680 N N . GLN A 1 328 ? 21.830 -4.655 -23.626 1.00 62.75 328 GLN A N 1
ATOM 2681 C CA . GLN A 1 328 ? 20.856 -5.192 -24.580 1.00 62.75 328 GLN A CA 1
ATOM 2682 C C . GLN A 1 328 ? 21.386 -6.506 -25.192 1.00 62.75 328 GLN A C 1
ATOM 2684 O O . GLN A 1 328 ? 21.605 -6.562 -26.401 1.00 62.75 328 GLN A O 1
ATOM 2689 N N . PRO A 1 329 ? 21.562 -7.580 -24.399 1.00 63.88 329 PRO A N 1
ATOM 2690 C CA . PRO A 1 329 ? 22.208 -8.811 -24.874 1.00 63.88 329 PRO A CA 1
ATOM 2691 C C . PRO A 1 329 ? 21.422 -9.540 -25.976 1.00 63.88 329 PRO A C 1
ATOM 2693 O O . PRO A 1 329 ? 21.969 -10.392 -26.660 1.00 63.88 329 PRO A O 1
ATOM 2696 N N . GLN A 1 330 ? 20.144 -9.196 -26.156 1.00 59.94 330 GLN A N 1
ATOM 2697 C CA . GLN A 1 330 ? 19.234 -9.774 -27.151 1.00 59.94 330 GLN A CA 1
ATOM 2698 C C . GLN A 1 330 ? 19.281 -9.067 -28.520 1.00 59.94 330 GLN A C 1
ATOM 2700 O O . GLN A 1 330 ? 18.589 -9.491 -29.440 1.00 59.94 330 GLN A O 1
ATOM 2705 N N . LYS A 1 331 ? 20.012 -7.951 -28.659 1.00 65.00 331 LYS A N 1
ATOM 2706 C CA . LYS A 1 331 ? 20.111 -7.210 -29.925 1.00 65.00 331 LYS A CA 1
ATOM 2707 C C . LYS A 1 331 ? 21.468 -7.445 -30.570 1.00 65.00 331 LYS A C 1
ATOM 2709 O O . LYS A 1 331 ? 22.501 -7.213 -29.945 1.00 65.00 331 LYS A O 1
ATOM 2714 N N . GLU A 1 332 ? 21.457 -7.824 -31.842 1.00 73.50 332 GLU A N 1
ATOM 2715 C CA . GLU A 1 332 ? 22.657 -7.796 -32.669 1.00 73.50 332 GLU A CA 1
ATOM 2716 C C . GLU A 1 332 ? 23.042 -6.337 -32.929 1.00 73.50 332 GLU A C 1
ATOM 2718 O O . GLU A 1 332 ? 22.352 -5.611 -33.640 1.00 73.50 332 GLU A O 1
ATOM 2723 N N . VAL A 1 333 ? 24.117 -5.892 -32.279 1.00 73.81 333 VAL A N 1
ATOM 2724 C CA . VAL A 1 333 ? 24.675 -4.547 -32.444 1.00 73.81 333 VAL A CA 1
ATOM 2725 C C . VAL A 1 333 ? 26.034 -4.666 -33.113 1.00 73.81 333 VAL A C 1
ATOM 2727 O O . VAL A 1 333 ? 26.907 -5.407 -32.651 1.00 73.81 333 VAL A O 1
ATOM 2730 N N . ASN A 1 334 ? 26.188 -3.924 -34.199 1.00 81.62 334 ASN A N 1
ATOM 2731 C CA . ASN A 1 334 ? 27.381 -3.824 -35.027 1.00 81.62 334 ASN A CA 1
ATOM 2732 C C . ASN A 1 334 ? 27.588 -2.362 -35.468 1.00 81.62 334 ASN A C 1
ATOM 2734 O O . ASN A 1 334 ? 26.791 -1.478 -35.153 1.00 81.62 334 ASN A O 1
ATOM 2738 N N . GLU A 1 335 ? 28.651 -2.108 -36.220 1.00 79.31 335 GLU A N 1
ATOM 2739 C CA . GLU A 1 335 ? 29.010 -0.771 -36.708 1.00 79.31 335 GLU A CA 1
ATOM 2740 C C . GLU A 1 335 ? 27.955 -0.118 -37.615 1.00 79.31 335 GLU A C 1
ATOM 2742 O O . GLU A 1 335 ? 27.828 1.105 -37.643 1.00 79.31 335 GLU A O 1
ATOM 2747 N N . ASN A 1 336 ? 27.156 -0.926 -38.312 1.00 81.62 336 ASN A N 1
ATOM 2748 C CA . ASN A 1 336 ? 26.101 -0.459 -39.212 1.00 81.62 336 ASN A CA 1
ATOM 2749 C C . ASN A 1 336 ? 24.754 -0.273 -38.505 1.00 81.62 336 ASN A C 1
ATOM 2751 O O . ASN A 1 336 ? 23.780 0.139 -39.130 1.00 81.62 336 ASN A O 1
ATOM 2755 N N . THR A 1 337 ? 24.676 -0.581 -37.209 1.00 79.50 337 THR A N 1
ATOM 2756 C CA . THR A 1 337 ? 23.440 -0.435 -36.442 1.00 79.50 337 THR A CA 1
ATOM 2757 C C . THR A 1 337 ? 23.059 1.038 -36.379 1.00 79.50 337 THR A C 1
ATOM 2759 O O . THR A 1 337 ? 23.836 1.867 -35.902 1.00 79.50 337 THR A O 1
ATOM 2762 N N . GLU A 1 338 ? 21.858 1.365 -36.854 1.00 75.94 338 GLU A N 1
ATOM 2763 C CA . GLU A 1 338 ? 21.333 2.725 -36.779 1.00 75.94 338 GLU A CA 1
ATOM 2764 C C . GLU A 1 338 ? 21.124 3.142 -35.319 1.00 75.94 338 GLU A C 1
ATOM 2766 O O . GLU A 1 338 ? 20.462 2.461 -34.529 1.00 75.94 338 GLU A O 1
ATOM 2771 N N . VAL A 1 339 ? 21.670 4.302 -34.965 1.00 71.94 339 VAL A N 1
ATOM 2772 C CA . VAL A 1 339 ? 21.496 4.942 -33.664 1.00 71.94 339 VAL A CA 1
ATOM 2773 C C . VAL A 1 339 ? 20.809 6.288 -33.827 1.00 71.94 339 VAL A C 1
ATOM 2775 O O . VAL A 1 339 ? 20.938 6.951 -34.857 1.00 71.94 339 VAL A O 1
ATOM 2778 N N . ILE A 1 340 ? 20.101 6.720 -32.782 1.00 68.69 340 ILE A N 1
ATOM 2779 C CA . ILE A 1 340 ? 19.516 8.059 -32.739 1.00 68.69 340 ILE A CA 1
ATOM 2780 C C . ILE A 1 340 ? 20.403 8.957 -31.883 1.00 68.69 340 ILE A C 1
ATOM 2782 O O . ILE A 1 340 ? 20.728 8.632 -30.735 1.00 68.69 340 ILE A O 1
ATOM 2786 N N . VAL A 1 341 ? 20.771 10.103 -32.447 1.00 71.25 341 VAL A N 1
ATOM 2787 C CA . VAL A 1 341 ? 21.577 11.138 -31.805 1.00 71.25 341 VAL A CA 1
ATOM 2788 C C . VAL A 1 341 ? 20.692 12.328 -31.502 1.00 71.25 341 VAL A C 1
ATOM 2790 O O . VAL A 1 341 ? 20.102 12.926 -32.400 1.00 71.25 341 VAL A O 1
ATOM 2793 N N . TYR A 1 342 ? 20.626 12.687 -30.224 1.00 69.94 342 TYR A N 1
ATOM 2794 C CA . TYR A 1 342 ? 19.915 13.872 -29.766 1.00 69.94 342 TYR A CA 1
ATOM 2795 C C . TYR A 1 342 ? 20.923 14.966 -29.423 1.00 69.94 342 TYR A C 1
ATOM 2797 O O . TYR A 1 342 ? 21.792 14.776 -28.568 1.00 69.94 342 TYR A O 1
ATOM 2805 N N . SER A 1 343 ? 20.780 16.123 -30.066 1.00 71.31 343 SER A N 1
ATOM 2806 C CA . SER A 1 343 ? 21.459 17.357 -29.662 1.00 71.31 343 SER A CA 1
ATOM 2807 C C . SER A 1 343 ? 20.516 18.205 -28.824 1.00 71.31 343 SER A C 1
ATOM 2809 O O . SER A 1 343 ? 19.326 18.301 -29.137 1.00 71.31 343 SER A O 1
ATOM 2811 N N . TYR A 1 344 ? 21.039 18.850 -27.785 1.00 67.25 344 TYR A N 1
ATOM 2812 C CA . TYR A 1 344 ? 20.227 19.633 -26.863 1.00 67.25 344 TYR A CA 1
ATOM 2813 C C . TYR A 1 344 ? 20.964 20.828 -26.252 1.00 67.25 344 TYR A C 1
ATOM 2815 O O . TYR A 1 344 ? 22.188 20.831 -26.127 1.00 67.25 344 TYR A O 1
ATOM 2823 N N . GLU A 1 345 ? 20.195 21.826 -25.819 1.00 61.28 345 GLU A N 1
ATOM 2824 C CA . GLU A 1 345 ? 20.663 22.968 -25.028 1.00 61.28 345 GLU A CA 1
ATOM 2825 C C . GLU A 1 345 ? 20.366 22.730 -23.549 1.00 61.28 345 GLU A C 1
ATOM 2827 O O . GLU A 1 345 ? 19.204 22.683 -23.148 1.00 61.28 345 GLU A O 1
ATOM 2832 N N . PHE A 1 346 ? 21.408 22.558 -22.734 1.00 63.28 346 PHE A N 1
ATOM 2833 C CA . PHE A 1 346 ? 21.286 22.244 -21.309 1.00 63.28 346 PHE A CA 1
ATOM 2834 C C . PHE A 1 346 ? 21.228 23.500 -20.430 1.00 63.28 346 PHE A C 1
ATOM 2836 O O . PHE A 1 346 ? 22.016 24.427 -20.595 1.00 63.28 346 PHE A O 1
ATOM 2843 N N . SER A 1 347 ? 20.357 23.478 -19.424 1.00 59.22 347 SER A N 1
ATOM 2844 C CA . SER A 1 347 ? 20.261 24.462 -18.345 1.00 59.22 347 SER A CA 1
ATOM 2845 C C . SER A 1 347 ? 20.349 23.763 -16.988 1.00 59.22 347 SER A C 1
ATOM 2847 O O . SER A 1 347 ? 19.570 22.853 -16.692 1.00 59.22 347 SER A O 1
ATOM 2849 N N . LYS A 1 348 ? 21.284 24.200 -16.137 1.00 65.12 348 LYS A N 1
ATOM 2850 C CA . LYS A 1 348 ? 21.404 23.704 -14.760 1.00 65.12 348 LYS A CA 1
ATOM 2851 C C . LYS A 1 348 ? 20.226 24.221 -13.932 1.00 65.12 348 LYS A C 1
ATOM 2853 O O . LYS A 1 348 ? 19.899 25.400 -14.018 1.00 65.12 348 LYS A O 1
ATOM 2858 N N . LEU A 1 349 ? 19.610 23.359 -13.126 1.00 61.28 349 LEU A N 1
ATOM 2859 C CA . LEU A 1 349 ? 18.607 23.807 -12.162 1.00 61.28 349 LEU A CA 1
ATOM 2860 C C . LEU A 1 349 ? 19.328 24.356 -10.928 1.00 61.28 349 LEU A C 1
ATOM 2862 O O . LEU A 1 349 ? 20.113 23.648 -10.293 1.00 61.28 349 LEU A O 1
ATOM 2866 N N . ASP A 1 350 ? 19.071 25.616 -10.582 1.00 61.72 350 ASP A N 1
ATOM 2867 C CA . ASP A 1 350 ? 19.508 26.166 -9.301 1.00 61.72 350 ASP A CA 1
ATOM 2868 C C . ASP A 1 350 ? 18.696 25.549 -8.155 1.00 61.72 350 ASP A C 1
ATOM 2870 O O . ASP A 1 350 ? 17.511 25.248 -8.307 1.00 61.72 350 ASP A O 1
ATOM 2874 N N . LYS A 1 351 ? 19.290 25.430 -6.956 1.00 55.66 351 LYS A N 1
ATOM 2875 C CA . LYS A 1 351 ? 18.594 24.921 -5.748 1.00 55.66 351 LYS A CA 1
ATOM 2876 C C . LYS A 1 351 ? 17.312 25.700 -5.398 1.00 55.66 351 LYS A C 1
ATOM 2878 O O . LYS A 1 351 ? 16.459 25.205 -4.663 1.00 55.66 351 LYS A O 1
ATOM 2883 N N . LYS A 1 352 ? 17.185 26.937 -5.891 1.00 57.59 352 LYS A N 1
ATOM 2884 C CA . LYS A 1 352 ? 15.987 27.779 -5.744 1.00 57.59 352 LYS A CA 1
ATOM 2885 C C . LYS A 1 352 ? 14.874 27.386 -6.723 1.00 57.59 352 LYS A C 1
ATOM 2887 O O . LYS A 1 352 ? 13.706 27.574 -6.398 1.00 57.59 352 LYS A O 1
ATOM 2892 N N . ASP A 1 353 ? 15.210 26.784 -7.859 1.00 58.72 353 ASP A N 1
ATOM 2893 C CA . ASP A 1 353 ? 14.266 26.377 -8.905 1.00 58.72 353 ASP A CA 1
ATOM 2894 C C . ASP A 1 353 ? 13.951 24.875 -8.878 1.00 58.72 353 ASP A C 1
ATOM 2896 O O . ASP A 1 353 ? 12.893 24.454 -9.350 1.00 58.72 353 ASP A O 1
ATOM 2900 N N . SER A 1 354 ? 14.813 24.068 -8.255 1.00 62.28 354 SER A N 1
ATOM 2901 C CA . SER A 1 354 ? 14.632 22.620 -8.098 1.00 62.28 354 SER A CA 1
ATOM 2902 C C . SER A 1 354 ? 13.589 22.230 -7.045 1.00 62.28 354 SER A C 1
ATOM 2904 O O . SER A 1 354 ? 13.284 21.053 -6.901 1.00 62.28 354 SER A O 1
ATOM 2906 N N . GLY A 1 355 ? 13.071 23.184 -6.263 1.00 67.12 355 GLY A N 1
ATOM 2907 C CA . GLY A 1 355 ? 12.316 22.881 -5.047 1.00 67.12 355 GLY A CA 1
ATOM 2908 C C . GLY A 1 355 ? 13.150 22.088 -4.024 1.00 67.12 355 GLY A C 1
ATOM 2909 O O . GLY A 1 355 ? 14.283 21.691 -4.287 1.00 67.12 355 GLY A O 1
ATOM 2910 N N . CYS A 1 356 ? 12.625 21.894 -2.813 1.00 75.19 356 CYS A N 1
ATOM 2911 C CA . CYS A 1 356 ? 13.323 21.140 -1.755 1.00 75.19 356 CYS A CA 1
ATOM 2912 C C . CYS A 1 356 ? 12.507 19.971 -1.185 1.00 75.19 356 CYS A C 1
ATOM 2914 O O . CYS A 1 356 ? 12.849 19.434 -0.134 1.00 75.19 356 CYS A O 1
ATOM 2916 N N . GLY A 1 357 ? 11.387 19.625 -1.822 1.00 74.62 357 GLY A N 1
ATOM 2917 C CA . GLY A 1 357 ? 10.460 18.584 -1.374 1.00 74.62 357 GLY A CA 1
ATOM 2918 C C . GLY A 1 357 ? 9.653 18.949 -0.124 1.00 74.62 357 GLY A C 1
ATOM 2919 O O . GLY A 1 357 ? 8.841 18.148 0.332 1.00 74.62 357 GLY A O 1
ATOM 2920 N N . ASN A 1 358 ? 9.852 20.144 0.444 1.00 83.38 358 ASN A N 1
ATOM 2921 C CA . ASN A 1 358 ? 9.180 20.544 1.674 1.00 83.38 358 ASN A CA 1
ATOM 2922 C C . ASN A 1 358 ? 7.665 20.660 1.475 1.00 83.38 358 ASN A C 1
ATOM 2924 O O . ASN A 1 358 ? 7.211 21.300 0.523 1.00 83.38 358 ASN A O 1
ATOM 2928 N N . VAL A 1 359 ? 6.905 20.106 2.418 1.00 87.62 359 VAL A N 1
ATOM 2929 C CA . VAL A 1 359 ? 5.452 20.274 2.497 1.00 87.62 359 VAL A CA 1
ATOM 2930 C C . VAL A 1 359 ? 5.150 21.513 3.332 1.00 87.62 359 VAL A C 1
ATOM 2932 O O . VAL A 1 359 ? 5.683 21.687 4.426 1.00 87.62 359 VAL A O 1
ATOM 2935 N N . ILE A 1 360 ? 4.310 22.396 2.808 1.00 91.44 360 ILE A N 1
ATOM 2936 C CA . ILE A 1 360 ? 3.914 23.653 3.437 1.00 91.44 360 ILE A CA 1
ATOM 2937 C C . ILE A 1 360 ? 2.415 23.572 3.668 1.00 91.44 360 ILE A C 1
ATOM 2939 O O . ILE A 1 360 ? 1.672 23.445 2.708 1.00 91.44 360 ILE A O 1
ATOM 2943 N N . VAL A 1 361 ? 1.957 23.661 4.913 1.00 89.88 361 VAL A N 1
ATOM 2944 C CA . VAL A 1 361 ? 0.522 23.727 5.231 1.00 89.88 361 VAL A CA 1
ATOM 2945 C C . VAL A 1 361 ? 0.197 25.156 5.641 1.00 89.88 361 VAL A C 1
ATOM 2947 O O . VAL A 1 361 ? 0.840 25.697 6.540 1.00 89.88 361 VAL A O 1
ATOM 2950 N N . SER A 1 362 ? -0.759 25.793 4.968 1.00 86.44 362 SER A N 1
ATOM 2951 C CA . SER A 1 362 ? -1.046 27.222 5.156 1.00 86.44 362 SER A CA 1
ATOM 2952 C C . SER A 1 362 ? -2.489 27.572 4.804 1.00 86.44 362 SER A C 1
ATOM 2954 O O . SER A 1 362 ? -3.036 27.116 3.815 1.00 86.44 362 SER A O 1
ATOM 2956 N N . THR A 1 363 ? -3.133 28.440 5.576 1.00 81.38 363 THR A N 1
ATOM 2957 C CA . THR A 1 363 ? -4.485 28.923 5.234 1.00 81.38 363 THR A CA 1
ATOM 2958 C C . THR A 1 363 ? -4.488 29.948 4.100 1.00 81.38 363 THR A C 1
ATOM 2960 O O . THR A 1 363 ? -5.534 30.208 3.513 1.00 81.38 363 THR A O 1
ATOM 2963 N N . LYS A 1 364 ? -3.327 30.532 3.786 1.00 87.25 364 LYS A N 1
ATOM 2964 C CA . LYS A 1 364 ? -3.115 31.442 2.655 1.00 87.25 364 LYS A CA 1
ATOM 2965 C C . LYS A 1 364 ? -2.144 30.817 1.667 1.00 87.25 364 LYS A C 1
ATOM 2967 O O . LYS A 1 364 ? -1.205 30.145 2.094 1.00 87.25 364 LYS A O 1
ATOM 2972 N N . THR A 1 365 ? -2.317 31.100 0.380 1.00 90.81 365 THR A N 1
ATOM 2973 C CA . THR A 1 365 ? -1.377 30.656 -0.651 1.00 90.81 365 THR A CA 1
ATOM 2974 C C . THR A 1 365 ? 0.030 31.175 -0.331 1.00 90.81 365 THR A C 1
ATOM 2976 O O . THR A 1 365 ? 0.220 32.390 -0.250 1.00 90.81 365 THR A O 1
ATOM 2979 N N . PRO A 1 366 ? 1.014 30.291 -0.097 1.00 92.19 366 PRO A N 1
ATOM 2980 C CA . PRO A 1 366 ? 2.386 30.707 0.147 1.00 92.19 366 PRO A CA 1
ATOM 2981 C C . PRO A 1 366 ? 3.003 31.290 -1.131 1.00 92.19 366 PRO A C 1
ATOM 2983 O O . PRO A 1 366 ? 2.887 30.705 -2.202 1.00 92.19 366 PRO A O 1
ATOM 2986 N N . GLU A 1 367 ? 3.701 32.422 -1.020 1.00 93.00 367 GLU A N 1
ATOM 2987 C CA . GLU A 1 367 ? 4.413 33.032 -2.159 1.00 93.00 367 GLU A CA 1
ATOM 2988 C C . GLU A 1 367 ? 5.760 32.354 -2.450 1.00 93.00 367 GLU A C 1
ATOM 2990 O O . GLU A 1 367 ? 6.267 32.395 -3.570 1.00 93.00 367 GLU A O 1
ATOM 2995 N N . LYS A 1 368 ? 6.377 31.765 -1.419 1.00 92.31 368 LYS A N 1
ATOM 2996 C CA . LYS A 1 368 ? 7.679 31.096 -1.491 1.00 92.31 368 LYS A CA 1
ATOM 2997 C C . LYS A 1 368 ? 7.809 30.018 -0.425 1.00 92.31 368 LYS A C 1
ATOM 2999 O O . LYS A 1 368 ? 7.200 30.095 0.642 1.00 92.31 368 LYS A O 1
ATOM 3004 N N . CYS A 1 369 ? 8.648 29.030 -0.698 1.00 89.06 369 CYS A N 1
ATOM 3005 C CA . CYS A 1 369 ? 9.004 27.997 0.250 1.00 89.06 369 CYS A CA 1
ATOM 3006 C C . CYS A 1 369 ? 9.756 28.620 1.436 1.00 89.06 369 CYS A C 1
ATOM 3008 O O . CYS A 1 369 ? 10.794 29.250 1.216 1.00 89.06 369 CYS A O 1
ATOM 3010 N N . PRO A 1 370 ? 9.311 28.409 2.687 1.00 88.88 370 PRO A N 1
ATOM 3011 C CA . PRO A 1 370 ? 9.994 28.953 3.859 1.00 88.88 370 PRO A CA 1
ATOM 3012 C C . PRO A 1 370 ? 11.383 28.335 4.076 1.00 88.88 370 PRO A C 1
ATOM 3014 O O . PRO A 1 370 ? 12.220 28.941 4.733 1.00 88.88 370 PRO A O 1
ATOM 3017 N N . ARG A 1 371 ? 11.641 27.146 3.512 1.00 84.19 371 ARG A N 1
ATOM 3018 C CA . ARG A 1 371 ? 12.898 26.410 3.690 1.00 84.19 371 ARG A CA 1
ATOM 3019 C C . ARG A 1 371 ? 13.981 26.789 2.678 1.00 84.19 371 ARG A C 1
ATOM 3021 O O . ARG A 1 371 ? 15.127 26.963 3.068 1.00 84.19 371 ARG A O 1
ATOM 3028 N N . CYS A 1 372 ? 13.646 26.890 1.389 1.00 81.31 372 CYS A N 1
ATOM 3029 C CA . CYS A 1 372 ? 14.635 27.156 0.328 1.00 81.31 372 CYS A CA 1
ATOM 3030 C C . CYS A 1 372 ? 14.395 28.451 -0.463 1.00 81.31 372 CYS A C 1
ATOM 3032 O O . CYS A 1 372 ? 15.186 28.786 -1.341 1.00 81.31 372 CYS A O 1
ATOM 3034 N N . GLY A 1 373 ? 13.304 29.175 -0.195 1.00 86.50 373 GLY A N 1
ATOM 3035 C CA . GLY A 1 373 ? 12.942 30.395 -0.920 1.00 86.50 373 GLY A CA 1
ATOM 3036 C C . GLY A 1 373 ? 12.385 30.172 -2.331 1.00 86.50 373 GLY A C 1
ATOM 3037 O O . GLY A 1 373 ? 12.071 31.153 -3.000 1.00 86.50 373 GLY A O 1
ATOM 3038 N N . SER A 1 374 ? 12.240 28.920 -2.780 1.00 84.81 374 SER A N 1
ATOM 3039 C CA . SER A 1 374 ? 11.670 28.592 -4.093 1.00 84.81 374 SER A CA 1
ATOM 3040 C C . SER A 1 374 ? 10.234 29.087 -4.230 1.00 84.81 374 SER A C 1
ATOM 3042 O O . SER A 1 374 ? 9.437 28.918 -3.311 1.00 84.81 374 SER A O 1
ATOM 3044 N N . LYS A 1 375 ? 9.881 29.635 -5.392 1.00 87.31 375 LYS A N 1
ATOM 3045 C CA . LYS A 1 375 ? 8.494 29.993 -5.734 1.00 87.31 375 LYS A CA 1
ATOM 3046 C C . LYS A 1 375 ? 7.737 28.850 -6.423 1.00 87.31 375 LYS A C 1
ATOM 3048 O O . LYS A 1 375 ? 6.550 28.984 -6.695 1.00 87.31 375 LYS A O 1
ATOM 3053 N N . ASN A 1 376 ? 8.408 27.726 -6.687 1.00 84.81 376 ASN A N 1
ATOM 3054 C CA . ASN A 1 376 ? 7.819 26.567 -7.353 1.00 84.81 376 ASN A CA 1
ATOM 3055 C C . ASN A 1 376 ? 7.050 25.733 -6.326 1.00 84.81 376 ASN A C 1
ATOM 3057 O O . ASN A 1 376 ? 7.571 24.793 -5.720 1.00 84.81 376 ASN A O 1
ATOM 3061 N N . LEU A 1 377 ? 5.817 26.165 -6.073 1.00 87.50 377 LEU A N 1
ATOM 3062 C CA . LEU A 1 377 ? 4.906 25.555 -5.119 1.00 87.50 377 LEU A CA 1
ATOM 3063 C C . LEU A 1 377 ? 3.702 24.993 -5.868 1.00 87.50 377 LEU A C 1
ATOM 3065 O O . LEU A 1 377 ? 2.974 25.726 -6.531 1.00 87.50 377 LEU A O 1
ATOM 3069 N N . GLU A 1 378 ? 3.488 23.693 -5.734 1.00 88.19 378 GLU A N 1
ATOM 3070 C CA . GLU A 1 378 ? 2.330 23.000 -6.285 1.00 88.19 378 GLU A CA 1
ATOM 3071 C C . GLU A 1 378 ? 1.365 22.696 -5.143 1.00 88.19 378 GLU A C 1
ATOM 3073 O O . GLU A 1 378 ? 1.746 22.035 -4.176 1.00 88.19 378 GLU A O 1
ATOM 3078 N N . GLN A 1 379 ? 0.129 23.189 -5.216 1.00 90.62 379 GLN A N 1
ATOM 3079 C CA . GLN A 1 379 ? -0.879 22.814 -4.227 1.00 90.62 379 GLN A CA 1
ATOM 3080 C C . GLN A 1 379 ? -1.225 21.331 -4.381 1.00 90.62 379 GLN A C 1
ATOM 3082 O O . GLN A 1 379 ? -1.418 20.863 -5.501 1.00 90.62 379 GLN A O 1
ATOM 3087 N N . ASP A 1 380 ? -1.379 20.624 -3.265 1.00 88.44 380 ASP A N 1
ATOM 3088 C CA . ASP A 1 380 ? -1.845 19.241 -3.230 1.00 88.44 380 ASP A CA 1
ATOM 3089 C C . ASP A 1 380 ? -3.111 19.069 -4.073 1.00 88.44 380 ASP A C 1
ATOM 3091 O O . ASP A 1 380 ? -4.048 19.867 -3.951 1.00 88.44 380 ASP A O 1
ATOM 3095 N N . SER A 1 381 ? -3.089 18.082 -4.973 1.00 89.19 381 SER A N 1
ATOM 3096 C CA . SER A 1 381 ? -4.169 17.771 -5.907 1.00 89.19 381 SER A CA 1
ATOM 3097 C C . SER A 1 381 ? -5.430 17.266 -5.223 1.00 89.19 381 SER A C 1
ATOM 3099 O O . SER A 1 381 ? -6.519 17.418 -5.778 1.00 89.19 381 SER A O 1
ATOM 3101 N N . ASP A 1 382 ? -5.277 16.675 -4.043 1.00 91.81 382 ASP A N 1
ATOM 3102 C CA . ASP A 1 382 ? -6.361 16.064 -3.308 1.00 91.81 382 ASP A CA 1
ATOM 3103 C C . ASP A 1 382 ? -7.311 17.117 -2.743 1.00 91.81 382 ASP A C 1
ATOM 3105 O O . ASP A 1 382 ? -6.962 18.264 -2.428 1.00 91.81 382 ASP A O 1
ATOM 3109 N N . VAL A 1 383 ? -8.554 16.688 -2.580 1.00 91.44 383 VAL A N 1
ATOM 3110 C CA . VAL A 1 383 ? -9.577 17.446 -1.872 1.00 91.44 383 VAL A CA 1
ATOM 3111 C C . VAL A 1 383 ? -9.864 16.800 -0.530 1.00 91.44 383 VAL A C 1
ATOM 3113 O O . VAL A 1 383 ? -9.617 15.609 -0.318 1.00 91.44 383 VAL A O 1
ATOM 3116 N N . PHE A 1 384 ? -10.410 17.587 0.386 1.00 89.94 384 PHE A N 1
ATOM 3117 C CA . PHE A 1 384 ? -10.924 17.056 1.629 1.00 89.94 384 PHE A CA 1
ATOM 3118 C C . PHE A 1 384 ? -12.061 16.058 1.387 1.00 89.94 384 PHE A C 1
ATOM 3120 O O . PHE A 1 384 ? -12.891 16.213 0.490 1.00 89.94 384 PHE A O 1
ATOM 3127 N N . ASP A 1 385 ? -12.108 15.038 2.237 1.00 88.12 385 ASP A N 1
ATOM 3128 C CA . ASP A 1 385 ? -13.220 14.107 2.315 1.00 88.12 385 ASP A CA 1
ATOM 3129 C C . ASP A 1 385 ? -14.553 14.842 2.496 1.00 88.12 385 ASP A C 1
ATOM 3131 O O . ASP A 1 385 ? -14.660 15.792 3.269 1.00 88.12 385 ASP A O 1
ATOM 3135 N N . THR A 1 386 ? -15.592 14.372 1.806 1.00 81.75 386 THR A N 1
ATOM 3136 C CA . THR A 1 386 ? -16.899 15.034 1.803 1.00 81.75 386 THR A CA 1
ATOM 3137 C C . THR A 1 386 ? -17.502 15.129 3.203 1.00 81.75 386 THR A C 1
ATOM 3139 O O . THR A 1 386 ? -18.084 16.163 3.521 1.00 81.75 386 THR A O 1
ATOM 3142 N N . TRP A 1 387 ? -17.327 14.112 4.056 1.00 80.12 387 TRP A N 1
ATOM 3143 C CA . TRP A 1 387 ? -17.820 14.153 5.436 1.00 80.12 387 TRP A CA 1
ATOM 3144 C C . TRP A 1 387 ? -17.017 15.127 6.295 1.00 80.12 387 TRP A C 1
ATOM 3146 O O . TRP A 1 387 ? -17.575 15.812 7.154 1.00 80.12 387 TRP A O 1
ATOM 3156 N N . PHE A 1 388 ? -15.713 15.233 6.034 1.00 79.56 388 PHE A N 1
ATOM 3157 C CA . PHE A 1 388 ? -14.871 16.245 6.659 1.00 79.56 388 PHE A CA 1
ATOM 3158 C C . PHE A 1 388 ? -15.316 17.658 6.266 1.00 79.56 388 PHE A C 1
ATOM 3160 O O . PHE A 1 388 ? -15.551 18.488 7.143 1.00 79.56 388 PHE A O 1
ATOM 3167 N N . SER A 1 389 ? -15.513 17.924 4.972 1.00 73.25 389 SER A N 1
ATOM 3168 C CA . SER A 1 389 ? -15.987 19.223 4.484 1.00 73.25 389 SER A CA 1
ATOM 3169 C C . SER A 1 389 ? -17.402 19.558 4.963 1.00 73.25 389 SER A C 1
ATOM 3171 O O . SER A 1 389 ? -17.643 20.685 5.388 1.00 73.25 389 SER A O 1
ATOM 3173 N N . SER A 1 390 ? -18.338 18.601 4.969 1.00 72.81 390 SER A N 1
ATOM 3174 C CA . SER A 1 390 ? -19.698 18.848 5.467 1.00 72.81 390 SER A CA 1
ATOM 3175 C C . SER A 1 390 ? -19.710 19.177 6.959 1.00 72.81 390 SER A C 1
ATOM 3177 O O . SER A 1 390 ? -20.467 20.043 7.388 1.00 72.81 390 SER A O 1
ATOM 3179 N N . GLY A 1 391 ? -18.828 18.548 7.744 1.00 69.44 391 GLY A N 1
ATOM 3180 C CA . GLY A 1 391 ? -18.652 18.871 9.161 1.00 69.44 391 GLY A CA 1
ATOM 3181 C C . GLY A 1 391 ? -18.148 20.299 9.405 1.00 69.44 391 GLY A C 1
ATOM 3182 O O . GLY A 1 391 ? -18.350 20.845 10.486 1.00 69.44 391 GLY A O 1
ATOM 3183 N N . GLN A 1 392 ? -17.531 20.939 8.406 1.00 66.56 392 GLN A N 1
ATOM 3184 C CA . GLN A 1 392 ? -17.086 22.332 8.490 1.00 66.56 392 GLN A CA 1
ATOM 3185 C C . GLN A 1 392 ? -18.182 23.343 8.141 1.00 66.56 392 GLN A C 1
ATOM 3187 O O . GLN A 1 392 ? -18.071 24.504 8.537 1.00 66.56 392 GLN A O 1
ATOM 3192 N N . TRP A 1 393 ? -19.237 22.929 7.431 1.00 62.28 393 TRP A N 1
ATOM 3193 C CA . TRP A 1 393 ? -20.269 23.831 6.912 1.00 62.28 393 TRP A CA 1
ATOM 3194 C C . TRP A 1 393 ? -20.925 24.714 7.987 1.00 62.28 393 TRP A C 1
ATOM 3196 O O . TRP A 1 393 ? -20.983 25.930 7.780 1.00 62.28 393 TRP A O 1
ATOM 3206 N N . PRO A 1 394 ? -21.328 24.190 9.167 1.00 60.44 394 PRO A N 1
ATOM 3207 C CA . PRO A 1 394 ? -21.899 25.032 10.218 1.00 60.44 394 PRO A CA 1
ATOM 3208 C C . PRO A 1 394 ? -20.926 26.118 10.695 1.00 60.44 394 PRO A C 1
ATOM 3210 O O . PRO A 1 394 ? -21.330 27.245 10.962 1.00 60.44 394 PRO A O 1
ATOM 3213 N N . PHE A 1 395 ? -19.628 25.811 10.747 1.00 60.94 395 PHE A N 1
ATOM 3214 C CA . PHE A 1 395 ? -18.604 26.751 11.203 1.00 60.94 395 PHE A CA 1
ATOM 3215 C C . PHE A 1 395 ? -18.259 27.805 10.149 1.00 60.94 395 PHE A C 1
ATOM 3217 O O . PHE A 1 395 ? -18.036 28.962 10.507 1.00 60.94 395 PHE A O 1
ATOM 3224 N N . ALA A 1 396 ? -18.217 27.410 8.874 1.00 59.88 396 ALA A N 1
ATOM 3225 C CA . ALA A 1 396 ? -17.875 28.287 7.759 1.00 59.88 396 ALA A CA 1
ATOM 3226 C C . ALA A 1 396 ? -18.989 29.298 7.453 1.00 59.88 396 ALA A C 1
ATOM 3228 O O . ALA A 1 396 ? -18.703 30.469 7.224 1.00 59.88 396 ALA A O 1
ATOM 3229 N N . VAL A 1 397 ? -20.252 28.861 7.486 1.00 59.62 397 VAL A N 1
ATOM 3230 C CA . VAL A 1 397 ? -21.395 29.710 7.113 1.00 59.62 397 VAL A CA 1
ATOM 3231 C C . VAL A 1 397 ? -21.874 30.578 8.274 1.00 59.62 397 VAL A C 1
ATOM 3233 O O . VAL A 1 397 ? -22.260 31.721 8.060 1.00 59.62 397 VAL A O 1
ATOM 3236 N N . GLN A 1 398 ? -21.833 30.077 9.514 1.00 56.91 398 GLN A N 1
ATOM 3237 C CA . GLN A 1 398 ? -22.401 30.803 10.660 1.00 56.91 398 GLN A CA 1
ATOM 3238 C C . GLN A 1 398 ? -21.391 31.688 11.405 1.00 56.91 398 GLN A C 1
ATOM 3240 O O . GLN A 1 398 ? -21.720 32.232 12.457 1.00 56.91 398 GLN A O 1
ATOM 3245 N N . ASN A 1 399 ? -20.153 31.815 10.908 1.00 48.19 399 ASN A N 1
ATOM 3246 C CA . ASN A 1 399 ? -19.062 32.542 11.574 1.00 48.19 399 ASN A CA 1
ATOM 3247 C C . ASN A 1 399 ? -18.916 32.153 13.064 1.00 48.19 399 ASN A C 1
ATOM 3249 O O . ASN A 1 399 ? -18.585 32.958 13.933 1.00 48.19 399 ASN A O 1
ATOM 3253 N N . PHE A 1 400 ? -19.186 30.885 13.389 1.00 48.81 400 PHE A N 1
ATOM 3254 C CA . PHE A 1 400 ? -19.296 30.408 14.773 1.00 48.81 400 PHE A CA 1
ATOM 3255 C C . PHE A 1 400 ? -17.977 30.584 15.557 1.00 48.81 400 PHE A C 1
ATOM 3257 O O . PHE A 1 400 ? -17.966 30.663 16.783 1.00 48.81 400 PHE A O 1
ATOM 3264 N N . LEU A 1 401 ? -16.854 30.696 14.834 1.00 44.50 401 LEU A N 1
ATOM 3265 C CA . LEU A 1 401 ? -15.507 30.932 15.360 1.00 44.50 401 LEU A CA 1
ATOM 3266 C C . LEU A 1 401 ? -15.272 32.369 15.868 1.00 44.50 401 LEU A C 1
ATOM 3268 O O . LEU A 1 401 ? -14.381 32.563 16.699 1.00 44.50 401 LEU A O 1
ATOM 3272 N N . SER A 1 402 ? -16.041 33.366 15.409 1.00 43.72 402 SER A N 1
ATOM 3273 C CA . SER A 1 402 ? -15.906 34.767 15.844 1.00 43.72 402 SER A CA 1
ATOM 3274 C C . SER A 1 402 ? -16.772 35.109 17.060 1.00 43.72 402 SER A C 1
ATOM 3276 O O . SER A 1 402 ? -16.472 36.058 17.784 1.00 43.72 402 SER A O 1
ATOM 3278 N N . TYR A 1 403 ? -17.806 34.318 17.357 1.00 43.62 403 TYR A N 1
ATOM 3279 C CA . TYR A 1 403 ? -18.669 34.525 18.521 1.00 43.62 403 TYR A CA 1
ATOM 3280 C C . TYR A 1 403 ? -18.094 33.849 19.770 1.00 43.62 403 TYR A C 1
ATOM 3282 O O . TYR A 1 403 ? -18.633 32.871 20.289 1.00 43.62 403 TYR A O 1
ATOM 3290 N N . GLY A 1 404 ? -17.008 34.424 20.297 1.00 43.72 404 GLY A N 1
ATOM 3291 C CA . GLY A 1 404 ? -16.235 33.955 21.459 1.00 43.72 404 GLY A CA 1
ATOM 3292 C C . GLY A 1 404 ? -16.978 33.810 22.800 1.00 43.72 404 GLY A C 1
ATOM 3293 O O . GLY A 1 404 ? -16.327 33.586 23.817 1.00 43.72 404 GLY A O 1
ATOM 3294 N N . ARG A 1 405 ? -18.315 33.905 22.824 1.00 39.56 405 ARG A N 1
ATOM 3295 C CA . ARG A 1 405 ? -19.166 33.625 23.996 1.00 39.56 405 ARG A CA 1
ATOM 3296 C C . ARG A 1 405 ? -20.499 32.926 23.685 1.00 39.56 405 ARG A C 1
ATOM 3298 O O . ARG A 1 405 ? -20.983 32.204 24.550 1.00 39.56 405 ARG A O 1
ATOM 3305 N N . TYR A 1 406 ? -21.074 33.072 22.486 1.00 38.41 406 TYR A N 1
ATOM 3306 C CA . TYR A 1 406 ? -22.379 32.470 22.145 1.00 38.41 406 TYR A CA 1
ATOM 3307 C C . TYR A 1 406 ? -22.287 31.055 21.552 1.00 38.41 406 TYR A C 1
ATOM 3309 O O . TYR A 1 406 ? -23.246 30.292 21.664 1.00 38.41 406 TYR A O 1
ATOM 3317 N N . GLY A 1 407 ? -21.121 30.648 21.036 1.00 42.31 407 GLY A N 1
ATOM 3318 C CA . GLY A 1 407 ? -20.910 29.284 20.535 1.00 42.31 407 GLY A CA 1
ATOM 3319 C C . GLY A 1 407 ? -20.954 28.179 21.604 1.00 42.31 407 GLY A C 1
ATOM 3320 O O . GLY A 1 407 ? -21.044 27.004 21.269 1.00 42.31 407 GLY A O 1
ATOM 3321 N N . ASN A 1 408 ? -20.939 28.539 22.892 1.00 38.47 408 ASN A N 1
ATOM 3322 C CA . ASN A 1 408 ? -20.997 27.583 24.005 1.00 38.47 408 ASN A CA 1
ATOM 3323 C C . ASN A 1 408 ? -22.426 27.169 24.410 1.00 38.47 408 ASN A C 1
ATOM 3325 O O . ASN A 1 408 ? -22.564 26.252 25.213 1.00 38.47 408 ASN A O 1
ATOM 3329 N N . ARG A 1 409 ? -23.485 27.846 23.931 1.00 32.62 409 ARG A N 1
ATOM 3330 C CA . ARG A 1 409 ? -24.867 27.622 24.417 1.00 32.62 409 ARG A CA 1
ATOM 3331 C C . ARG A 1 409 ? -25.820 26.955 23.426 1.00 32.62 409 ARG A C 1
ATOM 3333 O O . ARG A 1 409 ? -26.818 26.396 23.865 1.00 32.62 409 ARG A O 1
ATOM 3340 N N . LEU A 1 410 ? -25.531 26.958 22.126 1.00 34.41 410 LEU A N 1
ATOM 3341 C CA . LEU A 1 410 ? -26.351 26.254 21.134 1.00 34.41 410 LEU A CA 1
ATOM 3342 C C . LEU A 1 410 ? -25.714 24.903 20.806 1.00 34.41 410 LEU A C 1
ATOM 3344 O O . LEU A 1 410 ? -24.926 24.760 19.876 1.00 34.41 410 LEU A O 1
ATOM 3348 N N . GLY A 1 411 ? -26.050 23.917 21.637 1.00 38.81 411 GLY A N 1
ATOM 3349 C CA . GLY A 1 411 ? -25.624 22.524 21.533 1.00 38.81 411 GLY A CA 1
ATOM 3350 C C . GLY A 1 411 ? -26.304 21.766 20.394 1.00 38.81 411 GLY A C 1
ATOM 3351 O O . GLY A 1 411 ? -27.009 20.794 20.641 1.00 38.81 411 GLY A O 1
ATOM 3352 N N . TYR A 1 412 ? -26.059 22.168 19.148 1.00 35.16 412 TYR A N 1
ATOM 3353 C CA . TYR A 1 412 ? -26.282 21.292 17.999 1.00 35.16 412 TYR A CA 1
ATOM 3354 C C . TYR A 1 412 ? -24.959 20.634 17.612 1.00 35.16 412 TYR A C 1
ATOM 3356 O O . TYR A 1 412 ? -24.203 21.112 16.771 1.00 35.16 412 TYR A O 1
ATOM 3364 N N . SER A 1 413 ? -24.678 19.515 18.281 1.00 36.44 413 SER A N 1
ATOM 3365 C CA . SER A 1 413 ? -23.598 18.598 17.924 1.00 36.44 413 SER A CA 1
ATOM 3366 C C . SER A 1 413 ? -24.010 17.809 16.681 1.00 36.44 413 SER A C 1
ATOM 3368 O O . SER A 1 413 ? -24.500 16.685 16.771 1.00 36.44 413 SER A O 1
ATOM 3370 N N . PHE A 1 414 ? -23.834 18.403 15.502 1.00 34.91 414 PHE A N 1
ATOM 3371 C CA . PHE A 1 414 ? -23.594 17.588 14.319 1.00 34.91 414 PHE A CA 1
ATOM 3372 C C . PHE A 1 414 ? -22.128 17.163 14.359 1.00 34.91 414 PHE A C 1
ATOM 3374 O O . PHE A 1 414 ? -21.244 18.007 14.472 1.00 34.91 414 PHE A O 1
ATOM 3381 N N . PHE A 1 415 ? -21.927 15.842 14.374 1.00 38.91 415 PHE A N 1
ATOM 3382 C CA . PHE A 1 415 ? -20.677 15.100 14.204 1.00 38.91 415 PHE A CA 1
ATOM 3383 C C . PHE A 1 415 ? -19.412 15.969 14.061 1.00 38.91 415 PHE A C 1
ATOM 3385 O O . PHE A 1 415 ? -19.231 16.619 13.037 1.00 38.91 415 PHE A O 1
ATOM 3392 N N . LEU A 1 416 ? -18.501 15.848 15.045 1.00 38.53 416 LEU A N 1
ATOM 3393 C CA . LEU A 1 416 ? -17.131 16.409 15.127 1.00 38.53 416 LEU A CA 1
ATOM 3394 C C . LEU A 1 416 ? -16.937 17.609 16.077 1.00 38.53 416 LEU A C 1
ATOM 3396 O O . LEU A 1 416 ? -16.265 18.594 15.764 1.00 38.53 416 LEU A O 1
ATOM 3400 N N . GLY A 1 417 ? -17.399 17.466 17.322 1.00 32.84 417 GLY A N 1
ATOM 3401 C CA . GLY A 1 417 ? -16.903 18.252 18.457 1.00 32.84 417 GLY A CA 1
ATOM 3402 C C . GLY A 1 417 ? -15.454 17.886 18.806 1.00 32.84 417 GLY A C 1
ATOM 3403 O O . GLY A 1 417 ? -15.207 17.083 19.696 1.00 32.84 417 GLY A O 1
ATOM 3404 N N . GLY A 1 418 ? -14.482 18.441 18.079 1.00 37.38 418 GLY A N 1
ATOM 3405 C CA . GLY A 1 418 ? -13.055 18.221 18.362 1.00 37.38 418 GLY A CA 1
ATOM 3406 C C . GLY A 1 418 ? -12.077 19.130 17.610 1.00 37.38 418 GLY A C 1
ATOM 3407 O O . GLY A 1 418 ? -10.967 19.366 18.082 1.00 37.38 418 GLY A O 1
ATOM 3408 N N . ALA A 1 419 ? -12.483 19.721 16.483 1.00 36.94 419 ALA A N 1
ATOM 3409 C CA . ALA A 1 419 ? -11.599 20.556 15.660 1.00 36.94 419 ALA A CA 1
ATOM 3410 C C . ALA A 1 419 ? -11.220 21.913 16.303 1.00 36.94 419 ALA A C 1
ATOM 3412 O O . ALA A 1 419 ? -10.231 22.541 15.916 1.00 36.94 419 ALA A O 1
ATOM 3413 N N . HIS A 1 420 ? -11.962 22.357 17.325 1.00 36.81 420 HIS A N 1
ATOM 3414 C CA . HIS A 1 420 ? -11.858 23.707 17.893 1.00 36.81 420 HIS A CA 1
ATOM 3415 C C . HIS A 1 420 ? -10.532 23.985 18.634 1.00 36.81 420 HIS A C 1
ATOM 3417 O O . HIS A 1 420 ? -10.064 25.122 18.683 1.00 36.81 420 HIS A O 1
ATOM 3423 N N . GLY A 1 421 ? -9.872 22.954 19.175 1.00 35.31 421 GLY A N 1
ATOM 3424 C CA . GLY A 1 421 ? -8.594 23.114 19.882 1.00 35.31 421 GLY A CA 1
ATOM 3425 C C . GLY A 1 421 ? -7.366 23.237 18.970 1.00 35.31 421 GLY A C 1
ATOM 3426 O O . GLY A 1 421 ? -6.324 23.728 19.411 1.00 35.31 421 GLY A O 1
ATOM 3427 N N . TYR A 1 422 ? -7.469 22.789 17.714 1.00 36.22 422 TYR A N 1
ATOM 3428 C CA . TYR A 1 422 ? -6.319 22.663 16.812 1.00 36.22 422 TYR A CA 1
ATOM 3429 C C . TYR A 1 422 ? -6.084 23.918 15.969 1.00 36.22 422 TYR A C 1
ATOM 3431 O O . TYR A 1 422 ? -4.950 24.382 15.863 1.00 36.22 422 TYR A O 1
ATOM 3439 N N . ALA A 1 423 ? -7.156 24.534 15.460 1.00 31.56 423 ALA A N 1
ATOM 3440 C CA . ALA A 1 423 ? -7.055 25.717 14.604 1.00 31.56 423 ALA A CA 1
ATOM 3441 C C . ALA A 1 423 ? -6.452 26.936 15.336 1.00 31.56 423 ALA A C 1
ATOM 3443 O O . ALA A 1 423 ? -5.609 27.635 14.779 1.00 31.56 423 ALA A O 1
ATOM 3444 N N . ARG A 1 424 ? -6.780 27.147 16.622 1.00 28.84 424 ARG A N 1
ATOM 3445 C CA . ARG A 1 424 ? -6.213 28.256 17.422 1.00 28.84 424 ARG A CA 1
ATOM 3446 C C . ARG A 1 424 ? -4.740 28.073 17.797 1.00 28.84 424 ARG A C 1
ATOM 3448 O O . ARG A 1 424 ? -4.044 29.059 18.017 1.00 28.84 424 ARG A O 1
ATOM 3455 N N . LYS A 1 425 ? -4.239 26.836 17.887 1.00 32.38 425 LYS A N 1
ATOM 3456 C CA . LYS A 1 425 ? -2.839 26.580 18.273 1.00 32.38 425 LYS A CA 1
ATOM 3457 C C . LYS A 1 425 ? -1.844 26.763 17.133 1.00 32.38 425 LYS A C 1
ATOM 3459 O O . LYS A 1 425 ? -0.686 27.056 17.413 1.00 32.38 425 LYS A O 1
ATOM 3464 N N . ILE A 1 426 ? -2.293 26.638 15.886 1.00 35.09 426 ILE A N 1
ATOM 3465 C CA . ILE A 1 426 ? -1.459 26.869 14.699 1.00 35.09 426 ILE A CA 1
ATOM 3466 C C . ILE A 1 426 ? -1.176 28.370 14.513 1.00 35.09 426 ILE A C 1
ATOM 3468 O O . ILE A 1 426 ? -0.095 28.737 14.072 1.00 35.09 426 ILE A O 1
ATOM 3472 N N . GLN A 1 427 ? -2.082 29.253 14.945 1.00 31.20 427 GLN A N 1
ATOM 3473 C CA . GLN A 1 427 ? -1.889 30.705 14.846 1.00 31.20 427 GLN A CA 1
ATOM 3474 C C . GLN A 1 427 ? -0.905 31.285 15.879 1.00 31.20 427 GLN A C 1
ATOM 3476 O O . GLN A 1 427 ? -0.271 32.298 15.604 1.00 31.20 427 GLN A O 1
ATOM 3481 N N . ASN A 1 428 ? -0.744 30.646 17.046 1.00 29.14 428 AS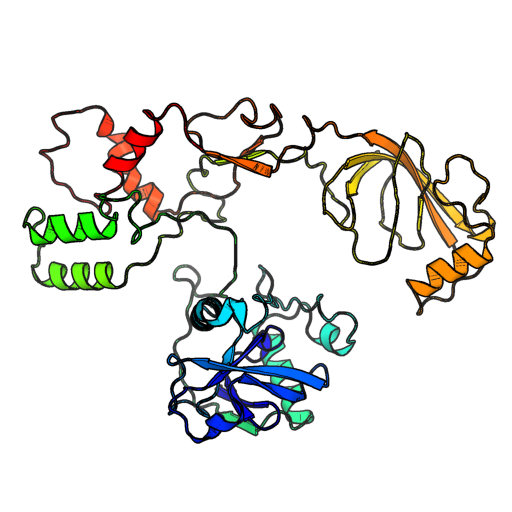N A N 1
ATOM 3482 C CA . ASN A 1 428 ? -0.001 31.220 18.179 1.00 29.14 428 ASN A CA 1
ATOM 3483 C C . ASN A 1 428 ? 1.342 30.541 18.493 1.00 29.14 428 ASN A C 1
ATOM 3485 O O . ASN A 1 428 ? 1.931 30.815 19.538 1.00 29.14 428 ASN A O 1
ATOM 3489 N N . ARG A 1 429 ? 1.873 29.690 17.608 1.00 28.98 429 ARG A N 1
ATOM 3490 C CA . ARG A 1 429 ? 3.267 29.230 17.709 1.00 28.98 429 ARG A CA 1
ATOM 3491 C C . ARG A 1 429 ? 4.111 29.822 16.588 1.00 28.98 429 ARG A C 1
ATOM 3493 O O . ARG A 1 429 ? 4.350 29.194 15.565 1.00 28.98 429 ARG A O 1
ATOM 3500 N N . LYS A 1 430 ? 4.627 31.030 16.840 1.00 31.81 430 LYS A N 1
ATOM 3501 C CA . LYS A 1 430 ? 5.983 31.359 16.386 1.00 31.81 430 LYS A CA 1
ATOM 3502 C C . LYS A 1 430 ? 6.927 30.293 16.965 1.00 31.81 430 LYS A C 1
ATOM 3504 O O . LYS A 1 430 ? 6.791 29.945 18.135 1.00 31.81 430 LYS A O 1
ATOM 3509 N N . SER A 1 431 ? 7.836 29.797 16.126 1.00 33.12 431 SER A N 1
ATOM 3510 C CA . SER A 1 431 ? 8.969 28.906 16.440 1.00 33.12 431 SER A CA 1
ATOM 3511 C C . SER A 1 431 ? 8.649 27.565 17.124 1.00 33.12 431 SER A C 1
ATOM 3513 O O . SER A 1 431 ? 8.418 27.523 18.329 1.00 33.12 431 SER A O 1
ATOM 3515 N N . ALA A 1 432 ? 8.715 26.467 16.360 1.00 25.97 432 ALA A N 1
ATOM 3516 C CA . ALA A 1 432 ? 9.518 25.262 16.644 1.00 25.97 432 ALA A CA 1
ATOM 3517 C C . ALA A 1 432 ? 9.061 24.086 15.752 1.00 25.97 432 ALA A C 1
ATOM 3519 O O . ALA A 1 432 ? 7.947 23.589 15.932 1.00 25.97 432 ALA A O 1
ATOM 3520 N N . PHE A 1 433 ? 9.999 23.642 14.904 1.00 28.73 433 PHE A N 1
ATOM 3521 C CA . PHE A 1 433 ? 10.006 22.550 13.911 1.00 28.73 433 PHE A CA 1
ATOM 3522 C C . PHE A 1 433 ? 9.464 22.861 12.517 1.00 28.73 433 PHE A C 1
ATOM 3524 O O . PHE A 1 433 ? 8.230 22.953 12.342 1.00 28.73 433 PHE A O 1
#

Radius of gyration: 28.6 Å; chains: 1; bounding box: 71×64×71 Å